Protein AF-0000000066256062 (afdb_homodimer)

InterPro domains:
  IPR014816 tRNA (1-methyladenosine) methyltransferase catalytic subunit Gcd14 [PIRSF017269] (9-252)
  IPR014816 tRNA (1-methyladenosine) methyltransferase catalytic subunit Gcd14 [PS51620] (1-252)
  IPR014816 tRNA (1-methyladenosine) methyltransferase catalytic subunit Gcd14 [PTHR12133] (18-230)
  IPR029063 S-adenosyl-L-methionine-dependent methyltransferase superfamily [G3DSA:3.40.50.150] (62-255)
  IPR029063 S-adenosyl-L-methionine-dependent methyltransferase superfamily [SSF53335] (7-251)
  IPR049470 tRNA (adenine(58)-N(1))-methyltransferase catalytic subunit TRM61, C-terminal [PF08704] (61-230)

Solvent-accessible surface area (backbone atoms only — not comparable to full-atom values): 26824 Å² total; per-residue (Å²): 128,81,70,93,44,54,36,25,35,28,39,88,88,64,54,73,43,74,41,72,71,44,90,91,34,69,46,81,50,99,56,30,43,38,49,28,66,55,53,63,68,45,29,59,21,23,65,46,62,22,83,67,64,42,54,30,39,31,30,64,54,42,68,57,55,39,54,76,57,50,82,67,74,39,87,70,62,51,54,71,52,37,54,47,48,44,58,72,34,52,64,37,58,50,37,31,33,40,33,33,47,38,39,31,20,46,48,52,48,54,52,36,44,41,11,26,82,73,12,36,29,41,31,19,22,70,47,67,69,32,41,53,48,11,53,50,47,38,52,46,72,43,88,57,83,24,55,46,82,37,88,34,53,63,72,73,54,89,70,59,70,49,62,21,51,22,35,41,35,47,46,95,61,58,57,76,33,45,69,59,48,59,48,22,35,27,63,54,25,23,37,37,36,50,34,74,44,71,68,53,48,54,50,34,58,58,54,36,67,82,44,58,46,41,86,72,47,35,32,34,64,37,68,50,49,42,44,78,52,89,89,47,69,46,68,44,85,79,67,77,64,91,69,40,36,39,40,34,29,34,25,41,48,75,126,128,81,71,94,46,54,36,25,34,29,39,86,87,63,54,72,41,74,39,71,72,44,91,92,34,69,47,80,50,99,56,32,43,38,50,29,66,55,54,62,69,44,28,60,22,23,64,47,60,22,83,68,64,41,54,29,39,31,30,64,53,42,67,57,56,39,56,76,56,50,82,66,77,40,89,72,64,51,55,73,53,40,53,47,49,46,58,72,34,52,63,36,57,49,36,30,33,40,34,34,47,38,39,30,20,45,48,53,47,55,52,36,44,41,12,26,83,72,12,36,29,43,32,20,21,68,48,66,70,32,41,55,46,11,52,52,48,37,52,48,76,44,86,56,83,24,53,45,82,39,86,33,51,63,73,75,55,88,70,59,69,49,63,22,50,23,36,41,35,47,47,94,61,57,56,75,34,45,69,57,48,59,46,21,35,26,65,53,26,24,38,37,34,50,34,73,43,71,69,54,49,54,50,34,57,57,52,36,69,83,45,58,47,40,86,72,45,35,34,36,66,37,66,50,47,41,45,76,51,90,89,45,70,46,68,43,86,81,66,77,63,92,70,39,37,39,38,34,29,34,26,40,48,74,128

Sequence (510 aa):
MAWPGPLLLKDRKGRAYLVFPKEGGVFHHHKGSVPHEALLEAGPGGVVRTHLGEELSVHRPTLEEYLLHMKRSATPTYPKDASAMVTLLDLAPGMRVLEAGTGSGGLTLFLARAVGEKGLVESYEARPHHLAQAERNVRAFWQVENVRFHLGKLEEAELEEAAYDGVALDLMEPWKVLEKAALALKPDRFLVAYLPNITQVLELVRAAEAHPFRLERVLEVGWREWEVRLPVAHPRFQQVGHTAFLVALRRWKASMAWPGPLLLKDRKGRAYLVFPKEGGVFHHHKGSVPHEALLEAGPGGVVRTHLGEELSVHRPTLEEYLLHMKRSATPTYPKDASAMVTLLDLAPGMRVLEAGTGSGGLTLFLARAVGEKGLVESYEARPHHLAQAERNVRAFWQVENVRFHLGKLEEAELEEAAYDGVALDLMEPWKVLEKAALALKPDRFLVAYLPNITQVLELVRAAEAHPFRLERVLEVGWREWEVRLPVAHPRFQQVGHTAFLVALRRWKAS

Secondary structure (DSSP, 8-state):
---SS-EEEE-TT--EEEE---TT-EEEETTEEEEHHHHHHH-TT-EEE-TT--EEEEEPPPHHHHHHHS--SSPPPPHHHHHHHHHHTT--TT-EEEEE--TTSHHHHHHHHHH-TT-EEEEEES-HHHHHHHHHHHHHHS-GGGEEEEES-GGG----TT-EEEEEE--S-GGGGHHHHHHHEEEEEEEEEEES-HHHHHHHHHHHTTTTEEEEEEEEEEEEEEEEETTEEEE-SS------EEEEEEEP---/---SS-EEEE-TT--EEEE---TT-EEEETTEEEEHHHHHHH-TT-EEE-TT--EEEEEPPPHHHHHHHS--SSPPPPHHHHHHHHHHTT--TT-EEEEE--TTSHHHHHHHHHH-TT-EEEEEES-HHHHHHHHHHHHHHS-GGGEEEEES-GGG----TT-EEEEEE--S-GGGGHHHHHHHEEEEEEEEEEES-HHHHHHHHHHHTTTTEEEEEEEEEEEEEEEEETTEEEE-SS------EEEEEEEP---

pLDDT: mean 94.56, std 8.12, range [31.19, 98.94]

Nearest PDB structures (foldseek):
  2pwy-assembly1_A  TM=9.859E-01  e=7.898E-51  Thermus thermophilus HB27
  5c1i-assembly1_B  TM=9.835E-01  e=1.118E-47  Thermus thermophilus HB27
  5c0o-assembly1_E  TM=9.915E-01  e=1.097E-44  Thermus thermophilus HB27
  5c0o-assembly1_G  TM=9.879E-01  e=1.113E-43  Thermus thermophilus HB27
  5c1i-assembly1_D  TM=9.811E-01  e=1.023E-36  Thermus thermophilus HB27

Foldseek 3Di:
DQPQFWKWKAWPVGDIAIGRADVQDWADDPQAIDHSVQLVVQDAQGWDAGPNGTIIHIHDDDLQRLLVHPDFPDDDDHPLRLLVQLVLQVEAAQFEEEEEDCGQVSSVLSNDVRNDDNYAYEYEDADPVRQVNNLVSNSRRDDPPRYHYHHRGLLPDDAAFQRGQEYEYEDAQCLSNLVVCLRRHHAQGKYKYWAQDVVSVVVNVVSCVVAQKDWDDKDWGADFAWDDDVPDIDTDPDGDDGDTIMTMIGGHDDD/DQPQFWKWKAWPVGDIAIGRQDVQDWADDPQAIDHSVQLVVQDAQGWDAGPNGTIIHIHDDDLQRLLVHPDFPDDDDHPLRLLVQLVLQVEAAQFEEEEEDCGQVSSVLSNDVRNDDNYAYEYEYADPVRQVNNLVSNVRRDDPPRYHYHHRGLLPDDAAFQRGQEYEYEDAQPLSNLVVCLRRHHAQGKYKYWAQDVVSVVVNVVSCVVAQKDWDDKDWGADFAWDDDVPDIDTDPDGDDGDTIMTMIGGHDDD

GO terms:
  GO:0008033 tRNA processing (P, IDA)
  GO:0160107 tRNA (adenine(58)-N1)-methyltransferase activity (F, IDA)

Structure (mmCIF, N/CA/C/O backbone):
data_AF-0000000066256062-model_v1
#
loop_
_entity.id
_entity.type
_entity.pdbx_description
1 polymer 'tRNA (adenine(58)-N(1))-methyltransferase TrmI'
#
loop_
_atom_site.group_PDB
_atom_site.id
_atom_site.type_symbol
_atom_site.label_atom_id
_atom_site.label_alt_id
_atom_site.label_comp_id
_atom_site.label_asym_id
_atom_site.label_entity_id
_atom_site.label_seq_id
_atom_site.pdbx_PDB_ins_code
_atom_site.Cartn_x
_atom_site.Cartn_y
_atom_site.Cartn_z
_atom_site.occupancy
_atom_site.B_iso_or_equiv
_atom_site.auth_seq_id
_atom_site.auth_comp_id
_atom_site.auth_asym_id
_atom_site.auth_atom_id
_atom_site.pdbx_PDB_model_num
ATOM 1 N N . MET A 1 1 ? -17.516 28.359 -5.059 1 31.19 1 MET A N 1
ATOM 2 C CA . MET A 1 1 ? -17.016 27.219 -5.84 1 31.19 1 MET A CA 1
ATOM 3 C C . MET A 1 1 ? -16.953 25.953 -4.992 1 31.19 1 MET A C 1
ATOM 5 O O . MET A 1 1 ? -16.484 26 -3.852 1 31.19 1 MET A O 1
ATOM 9 N N . ALA A 1 2 ? -17.938 25.094 -5.105 1 43.44 2 ALA A N 1
ATOM 10 C CA . ALA A 1 2 ? -18.219 23.906 -4.297 1 43.44 2 ALA A CA 1
ATOM 11 C C . ALA A 1 2 ? -16.953 23.125 -4.008 1 43.44 2 ALA A C 1
ATOM 13 O O . ALA A 1 2 ? -16.109 22.938 -4.891 1 43.44 2 ALA A O 1
ATOM 14 N N . TRP A 1 3 ? -16.438 23.281 -2.848 1 50.72 3 TRP A N 1
ATOM 15 C CA . TRP A 1 3 ? -15.266 22.469 -2.496 1 50.72 3 TRP A CA 1
ATOM 16 C C . TRP A 1 3 ? -15.469 21.031 -2.92 1 50.72 3 TRP A C 1
ATOM 18 O O . TRP A 1 3 ? -16.453 20.391 -2.533 1 50.72 3 TRP A O 1
ATOM 28 N N . PRO A 1 4 ? -14.586 20.641 -3.994 1 68.94 4 PRO A N 1
ATOM 29 C CA . PRO A 1 4 ? -14.797 19.281 -4.5 1 68.94 4 PRO A CA 1
ATOM 30 C C . PRO A 1 4 ? -14.328 18.203 -3.525 1 68.94 4 PRO A C 1
ATOM 32 O O . PRO A 1 4 ? -13.125 18.094 -3.26 1 68.94 4 PRO A O 1
ATOM 35 N N . GLY A 1 5 ? -15.281 17.688 -2.545 1 84.81 5 GLY A N 1
ATOM 36 C CA . GLY A 1 5 ? -15.047 16.484 -1.764 1 84.81 5 GLY A CA 1
ATOM 37 C C . GLY A 1 5 ? -15.172 16.703 -0.269 1 84.81 5 GLY A C 1
ATOM 38 O O . GLY A 1 5 ? -15.555 17.797 0.171 1 84.81 5 GLY A O 1
ATOM 39 N N . PRO A 1 6 ? -14.867 15.758 0.547 1 94.25 6 PRO A N 1
ATOM 40 C CA . PRO A 1 6 ? -15.008 15.844 2.002 1 94.25 6 PRO A CA 1
ATOM 41 C C . PRO A 1 6 ? -13.828 16.547 2.67 1 94.25 6 PRO A C 1
ATOM 43 O O . PRO A 1 6 ? -12.758 16.656 2.07 1 94.25 6 PRO A O 1
ATOM 46 N N . LEU A 1 7 ? -14.047 17.094 3.836 1 96.19 7 LEU A N 1
ATOM 47 C CA . LEU A 1 7 ? -13.016 17.609 4.73 1 96.19 7 LEU A CA 1
ATOM 48 C C . LEU A 1 7 ? -12.945 16.781 6.012 1 96.19 7 LEU A C 1
ATOM 50 O O . LEU A 1 7 ? -13.906 16.094 6.363 1 96.19 7 LEU A O 1
ATOM 54 N N . LEU A 1 8 ? -11.844 16.781 6.621 1 97.31 8 LEU A N 1
ATOM 55 C CA . LEU A 1 8 ? -11.641 16.141 7.914 1 97.31 8 LEU A CA 1
ATOM 56 C C . LEU A 1 8 ? -11.227 17.172 8.969 1 97.31 8 LEU A C 1
ATOM 58 O O . LEU A 1 8 ? -10.242 17.891 8.781 1 97.31 8 LEU A O 1
ATOM 62 N N . LEU A 1 9 ? -11.977 17.25 9.977 1 97.5 9 LEU A N 1
ATOM 63 C CA . LEU A 1 9 ? -11.648 18.125 11.094 1 97.5 9 LEU A CA 1
ATOM 64 C C . LEU A 1 9 ? -11.031 17.328 12.242 1 97.5 9 LEU A C 1
ATOM 66 O O . LEU A 1 9 ? -11.477 16.219 12.531 1 97.5 9 LEU A O 1
ATOM 70 N N . LYS A 1 10 ? -10.047 17.859 12.828 1 96.25 10 LYS A N 1
ATOM 71 C CA . LYS A 1 10 ? -9.469 17.25 14.023 1 96.25 10 LYS A CA 1
ATOM 72 C C . LYS A 1 10 ? -9.445 18.25 15.188 1 96.25 10 LYS A C 1
ATOM 74 O O . LYS A 1 10 ? -9.039 19.391 15.016 1 96.25 10 LYS A O 1
ATOM 79 N N . ASP A 1 11 ? -9.883 17.828 16.297 1 95.38 11 ASP A N 1
ATOM 80 C CA . ASP A 1 11 ? -9.82 18.719 17.469 1 95.38 11 ASP A CA 1
ATOM 81 C C . ASP A 1 11 ? -8.5 18.547 18.203 1 95.38 11 ASP A C 1
ATOM 83 O O . ASP A 1 11 ? -7.605 17.828 17.75 1 95.38 11 ASP A O 1
ATOM 87 N N . ARG A 1 12 ? -8.344 19.172 19.359 1 88.5 12 ARG A N 1
ATOM 88 C CA . ARG A 1 12 ? -7.082 19.234 20.078 1 88.5 12 ARG A CA 1
ATOM 89 C C . ARG A 1 12 ? -6.699 17.859 20.625 1 88.5 12 ARG A C 1
ATOM 91 O O . ARG A 1 12 ? -5.516 17.578 20.828 1 88.5 12 ARG A O 1
ATOM 98 N N . LYS A 1 13 ? -7.691 17.031 20.844 1 88.5 13 LYS A N 1
ATOM 99 C CA . LYS A 1 13 ? -7.441 15.703 21.391 1 88.5 13 LYS A CA 1
ATOM 100 C C . LYS A 1 13 ? -7.176 14.688 20.297 1 88.5 13 LYS A C 1
ATOM 102 O O . LYS A 1 13 ? -6.898 13.516 20.578 1 88.5 13 LYS A O 1
ATOM 107 N N . GLY A 1 14 ? -7.305 15.109 19.062 1 88.69 14 GLY A N 1
ATOM 108 C CA . GLY A 1 14 ? -7 14.227 17.953 1 88.69 14 GLY A CA 1
ATOM 109 C C . GLY A 1 14 ? -8.227 13.523 17.391 1 88.69 14 GLY A C 1
ATOM 110 O O . GLY A 1 14 ? -8.109 12.688 16.5 1 88.69 14 GLY A O 1
ATOM 111 N N . ARG A 1 15 ? -9.43 13.977 18.016 1 94.38 15 ARG A N 1
ATOM 112 C CA . ARG A 1 15 ? -10.648 13.398 17.469 1 94.38 15 ARG A CA 1
ATOM 113 C C . ARG A 1 15 ? -10.953 13.961 16.094 1 94.38 15 ARG A C 1
ATOM 115 O O . ARG A 1 15 ? -10.859 15.172 15.875 1 94.38 15 ARG A O 1
ATOM 122 N N . ALA A 1 16 ? -11.242 12.938 15.125 1 97.06 16 ALA A N 1
ATOM 123 C CA . ALA A 1 16 ? -11.438 13.32 13.727 1 97.06 16 ALA A CA 1
ATOM 124 C C . ALA A 1 16 ? -12.914 13.266 13.344 1 97.06 16 ALA A C 1
ATOM 126 O O . ALA A 1 16 ? -13.641 12.352 13.758 1 97.06 16 ALA A O 1
ATOM 127 N N . TYR A 1 17 ? -13.328 14.219 12.547 1 97.44 17 TYR A N 1
ATOM 128 C CA . TYR A 1 17 ? -14.711 14.328 12.078 1 97.44 17 TYR A CA 1
ATOM 129 C C . TYR A 1 17 ? -14.75 14.57 10.578 1 97.44 17 TYR A C 1
ATOM 131 O O . TYR A 1 17 ? -14.219 15.562 10.078 1 97.44 17 TYR A O 1
ATOM 139 N N . LEU A 1 18 ? -15.422 13.633 9.891 1 97.31 18 LEU A N 1
ATOM 140 C CA . LEU A 1 18 ? -15.609 13.797 8.453 1 97.31 18 LEU A CA 1
ATOM 141 C C . LEU A 1 18 ? -16.781 14.711 8.156 1 97.31 18 LEU A C 1
ATOM 143 O O . LEU A 1 18 ? -17.875 14.531 8.703 1 97.31 18 LEU A O 1
ATOM 147 N N . VAL A 1 19 ? -16.531 15.727 7.309 1 96.31 19 VAL A N 1
ATOM 148 C CA . VAL A 1 19 ? -17.562 16.703 6.992 1 96.31 19 VAL A CA 1
ATOM 149 C C . VAL A 1 19 ? -17.672 16.875 5.48 1 96.31 19 VAL A C 1
ATOM 151 O O . VAL A 1 19 ? -16.672 16.953 4.777 1 96.31 19 VAL A O 1
ATOM 154 N N . PHE A 1 20 ? -18.859 16.844 4.949 1 95 20 PHE A N 1
ATOM 155 C CA . PHE A 1 20 ? -19.156 17.219 3.566 1 95 20 PHE A CA 1
ATOM 156 C C . PHE A 1 20 ? -19.719 18.625 3.48 1 95 20 PHE A C 1
ATOM 158 O O . PHE A 1 20 ? -20.891 18.844 3.773 1 95 20 PHE A O 1
ATOM 165 N N . PRO A 1 21 ? -18.844 19.531 3.068 1 94.19 21 PRO A N 1
ATOM 166 C CA . PRO A 1 21 ? -19.266 20.938 3.082 1 94.19 21 PRO A CA 1
ATOM 167 C C . PRO A 1 21 ? -20.469 21.188 2.162 1 94.19 21 PRO A C 1
ATOM 169 O O . PRO A 1 21 ? -20.547 20.625 1.073 1 94.19 21 PRO A O 1
ATOM 172 N N . LYS A 1 22 ? -21.359 21.953 2.623 1 93.06 22 LYS A N 1
ATOM 173 C CA . LYS A 1 22 ? -22.516 22.406 1.857 1 93.06 22 LYS A CA 1
ATOM 174 C C . LYS A 1 22 ? -22.828 23.875 2.172 1 93.06 22 LYS A C 1
ATOM 176 O O . LYS A 1 22 ? -22.5 24.359 3.254 1 93.06 22 LYS A O 1
ATOM 181 N N . GLU A 1 23 ? -23.453 24.484 1.198 1 92.19 23 GLU A N 1
ATOM 182 C CA . GLU A 1 23 ? -23.859 25.875 1.414 1 92.19 23 GLU A CA 1
ATOM 183 C C . GLU A 1 23 ? -24.797 26 2.611 1 92.19 23 GLU A C 1
ATOM 185 O O . GLU A 1 23 ? -25.766 25.25 2.727 1 92.19 23 GLU A O 1
ATOM 190 N N . GLY A 1 24 ? -24.453 26.891 3.467 1 93.94 24 GLY A N 1
ATOM 191 C CA . GLY A 1 24 ? -25.281 27.125 4.633 1 93.94 24 GLY A CA 1
ATOM 192 C C . GLY A 1 24 ? -25.125 26.062 5.707 1 93.94 24 GLY A C 1
ATOM 193 O O . GLY A 1 24 ? -25.781 26.125 6.746 1 93.94 24 GLY A O 1
ATOM 194 N N . GLY A 1 25 ? -24.234 25.125 5.48 1 94.88 25 GLY A N 1
ATOM 195 C CA . GLY A 1 25 ? -24.031 24.062 6.453 1 94.88 25 GLY A CA 1
ATOM 196 C C . GLY A 1 25 ? -23.297 24.516 7.695 1 94.88 25 GLY A C 1
ATOM 197 O O . GLY A 1 25 ? -22.625 25.562 7.676 1 94.88 25 GLY A O 1
ATOM 198 N N . VAL A 1 26 ? -23.5 23.766 8.828 1 96.88 26 VAL A N 1
ATOM 199 C CA . VAL A 1 26 ? -22.828 24.047 10.094 1 96.88 26 VAL A CA 1
ATOM 200 C C . VAL A 1 26 ? -22.297 22.766 10.711 1 96.88 26 VAL A C 1
ATOM 202 O O . VAL A 1 26 ? -23.016 21.75 10.742 1 96.88 26 VAL A O 1
ATOM 205 N N . PHE A 1 27 ? -21.031 22.781 11.125 1 96.94 27 PHE A N 1
ATOM 206 C CA . PHE A 1 27 ? -20.469 21.672 11.883 1 96.94 27 PHE A CA 1
ATOM 207 C C . PHE A 1 27 ? -20.688 21.875 13.375 1 96.94 27 PHE A C 1
ATOM 209 O O . PHE A 1 27 ? -20.375 22.938 13.914 1 96.94 27 PHE A O 1
ATOM 216 N N . HIS A 1 28 ? -21.188 20.844 14.023 1 96.19 28 HIS A N 1
ATOM 217 C CA . HIS A 1 28 ? -21.453 20.938 15.453 1 96.19 28 HIS A CA 1
ATOM 218 C C . HIS A 1 28 ? -20.469 20.078 16.25 1 96.19 28 HIS A C 1
ATOM 220 O O . HIS A 1 28 ? -20.328 18.875 15.984 1 96.19 28 HIS A O 1
ATOM 226 N N . HIS A 1 29 ? -19.828 20.656 17.094 1 93.94 29 HIS A N 1
ATOM 227 C CA . HIS A 1 29 ? -18.938 20.047 18.094 1 93.94 29 HIS A CA 1
ATOM 228 C C . HIS A 1 29 ? -19.484 20.234 19.5 1 93.94 29 HIS A C 1
ATOM 230 O O . HIS A 1 29 ? -20.281 21.141 19.75 1 93.94 29 HIS A O 1
ATOM 236 N N . HIS A 1 30 ? -19.141 19.359 20.438 1 93.81 30 HIS A N 1
ATOM 237 C CA . HIS A 1 30 ? -19.609 19.484 21.812 1 93.81 30 HIS A CA 1
ATOM 238 C C . HIS A 1 30 ? -19.109 20.781 22.438 1 93.81 30 HIS A C 1
ATOM 240 O O . HIS A 1 30 ? -19.734 21.297 23.375 1 93.81 30 HIS A O 1
ATOM 246 N N . LYS A 1 31 ? -18.047 21.359 21.859 1 94.69 31 LYS A N 1
ATOM 247 C CA . LYS A 1 31 ? -17.531 22.641 22.328 1 94.69 31 LYS A CA 1
ATOM 248 C C . LYS A 1 31 ? -17.844 23.766 21.344 1 94.69 31 LYS A C 1
ATOM 250 O O . LYS A 1 31 ? -17 24.625 21.094 1 94.69 31 LYS A O 1
ATOM 255 N N . GLY A 1 32 ? -18.953 23.656 20.672 1 95.44 32 GLY A N 1
ATOM 256 C CA . GLY A 1 32 ? -19.375 24.75 19.797 1 95.44 32 GLY A CA 1
ATOM 257 C C . GLY A 1 32 ? -19.609 24.328 18.359 1 95.44 32 GLY A C 1
ATOM 258 O O . GLY A 1 32 ? -19.641 23.125 18.062 1 95.44 32 GLY A O 1
ATOM 259 N N . SER A 1 33 ? -19.844 25.359 17.531 1 96.81 33 SER A N 1
ATOM 260 C CA . SER A 1 33 ? -20.125 25.078 16.125 1 96.81 33 SER A CA 1
ATOM 261 C C . SER A 1 33 ? -19.328 25.969 15.195 1 96.81 33 SER A C 1
ATOM 263 O O . SER A 1 33 ? -18.781 27 15.625 1 96.81 33 SER A O 1
ATOM 265 N N . VAL A 1 34 ? -19.141 25.516 14 1 97.25 34 VAL A N 1
ATOM 266 C CA . VAL A 1 34 ? -18.406 26.25 12.969 1 97.25 34 VAL A CA 1
ATOM 267 C C . VAL A 1 34 ? -19.188 26.172 11.648 1 97.25 34 VAL A C 1
ATOM 269 O O . VAL A 1 34 ? -19.531 25.094 11.188 1 97.25 34 VAL A O 1
ATOM 272 N N . PRO A 1 35 ? -19.469 27.375 11.031 1 96.69 35 PRO A N 1
ATOM 273 C CA . PRO A 1 35 ? -20.094 27.328 9.703 1 96.69 35 PRO A CA 1
ATOM 274 C C . PRO A 1 35 ? -19.203 26.672 8.656 1 96.69 35 PRO A C 1
ATOM 276 O O . PRO A 1 35 ? -17.969 26.828 8.688 1 96.69 35 PRO A O 1
ATOM 279 N N . HIS A 1 36 ? -19.781 25.906 7.641 1 96.56 36 HIS A N 1
ATOM 280 C CA . HIS A 1 36 ? -19 25.25 6.59 1 96.56 36 HIS A CA 1
ATOM 281 C C . HIS A 1 36 ? -18.203 26.266 5.777 1 96.56 36 HIS A C 1
ATOM 283 O O . HIS A 1 36 ? -17.109 25.953 5.301 1 96.56 36 HIS A O 1
ATOM 289 N N . GLU A 1 37 ? -18.75 27.453 5.68 1 95.06 37 GLU A N 1
ATOM 290 C CA . GLU A 1 37 ? -18.047 28.5 4.941 1 95.06 37 GLU A CA 1
ATOM 291 C C . GLU A 1 37 ? -16.703 28.828 5.578 1 95.06 37 GLU A C 1
ATOM 293 O O . GLU A 1 37 ? -15.727 29.109 4.879 1 95.06 37 GLU A O 1
ATOM 298 N N . ALA A 1 38 ? -16.656 28.781 6.875 1 95.5 38 ALA A N 1
ATOM 299 C CA . ALA A 1 38 ? -15.406 29.031 7.59 1 95.5 38 ALA A CA 1
ATOM 300 C C . ALA A 1 38 ? -14.398 27.922 7.336 1 95.5 38 ALA A C 1
ATOM 302 O O . ALA A 1 38 ? -13.195 28.172 7.242 1 95.5 38 ALA A O 1
ATOM 303 N N . LEU A 1 39 ? -14.875 26.656 7.293 1 95.5 39 LEU A N 1
ATOM 304 C CA . LEU A 1 39 ? -14.008 25.531 6.969 1 95.5 39 LEU A CA 1
ATOM 305 C C . LEU A 1 39 ? -13.383 25.703 5.594 1 95.5 39 LEU A C 1
ATOM 307 O O . LEU A 1 39 ? -12.18 25.484 5.426 1 95.5 39 LEU A O 1
ATOM 311 N N . LEU A 1 40 ? -14.234 26.109 4.637 1 94.56 40 LEU A N 1
ATOM 312 C CA . LEU A 1 40 ? -13.781 26.281 3.262 1 94.56 40 LEU A CA 1
ATOM 313 C C . LEU A 1 40 ? -12.781 27.422 3.15 1 94.56 40 LEU A C 1
ATOM 315 O O . LEU A 1 40 ? -11.82 27.344 2.379 1 94.56 40 LEU A O 1
ATOM 319 N N . GLU A 1 41 ? -13.008 28.469 3.939 1 93.81 41 GLU A N 1
ATOM 320 C CA . GLU A 1 41 ? -12.102 29.609 3.947 1 93.81 41 GLU A CA 1
ATOM 321 C C . GLU A 1 41 ? -10.742 29.219 4.523 1 93.81 41 GLU A C 1
ATOM 323 O O . GLU A 1 41 ? -9.703 29.625 3.992 1 93.81 41 GLU A O 1
ATOM 328 N N . ALA A 1 42 ? -10.766 28.5 5.613 1 93.31 42 ALA A N 1
ATOM 329 C CA . ALA A 1 42 ? -9.516 28.031 6.215 1 93.31 42 ALA A CA 1
ATOM 330 C C . ALA A 1 42 ? -8.766 27.094 5.277 1 93.31 42 ALA A C 1
ATOM 332 O O . ALA A 1 42 ? -7.559 27.234 5.078 1 93.31 42 ALA A O 1
ATOM 333 N N . GLY A 1 43 ? -9.562 26.156 4.691 1 91.81 43 GLY A N 1
ATOM 334 C CA . GLY A 1 43 ? -9 25.203 3.752 1 91.81 43 GLY A CA 1
ATOM 335 C C . GLY A 1 43 ? -8.102 24.172 4.414 1 91.81 43 GLY A C 1
ATOM 336 O O . GLY A 1 43 ? -7.766 24.297 5.594 1 91.81 43 GLY A O 1
ATOM 337 N N . PRO A 1 44 ? -7.688 23.156 3.664 1 92.5 44 PRO A N 1
ATOM 338 C CA . PRO A 1 44 ? -6.797 22.125 4.211 1 92.5 44 PRO A CA 1
ATOM 339 C C . PRO A 1 44 ? -5.492 22.703 4.746 1 92.5 44 PRO A C 1
ATOM 341 O O . PRO A 1 44 ? -4.848 23.516 4.074 1 92.5 44 PRO A O 1
ATOM 344 N N . GLY A 1 45 ? -5.105 22.219 5.883 1 92.06 45 GLY A N 1
ATOM 345 C CA . GLY A 1 45 ? -3.924 22.75 6.555 1 92.06 45 GLY A CA 1
ATOM 346 C C . GLY A 1 45 ? -4.219 23.938 7.449 1 92.06 45 GLY A C 1
ATOM 347 O O . GLY A 1 45 ? -3.361 24.359 8.219 1 92.06 45 GLY A O 1
ATOM 348 N N . GLY A 1 46 ? -5.426 24.391 7.383 1 93.12 46 GLY A N 1
ATOM 349 C CA . GLY A 1 46 ? -5.816 25.547 8.18 1 93.12 46 GLY A CA 1
ATOM 350 C C . GLY A 1 46 ? -6.398 25.156 9.531 1 93.12 46 GLY A C 1
ATOM 351 O O . GLY A 1 46 ? -6.406 23.984 9.898 1 93.12 46 GLY A O 1
ATOM 352 N N . VAL A 1 47 ? -6.762 26.234 10.242 1 95.06 47 VAL A N 1
ATOM 353 C CA . VAL A 1 47 ? -7.355 26.078 11.57 1 95.06 47 VAL A CA 1
ATOM 354 C C . VAL A 1 47 ? -8.578 26.984 11.703 1 95.06 47 VAL A C 1
ATOM 356 O O . VAL A 1 47 ? -8.578 28.109 11.203 1 95.06 47 VAL A O 1
ATOM 359 N N . VAL A 1 48 ? -9.594 26.453 12.289 1 95.88 48 VAL A N 1
ATOM 360 C CA . VAL A 1 48 ? -10.781 27.234 12.609 1 95.88 48 VAL A CA 1
ATOM 361 C C . VAL A 1 48 ? -11.078 27.141 14.102 1 95.88 48 VAL A C 1
ATOM 363 O O . VAL A 1 48 ? -10.555 26.25 14.789 1 95.88 48 VAL A O 1
ATOM 366 N N . ARG A 1 49 ? -11.836 28.062 14.547 1 96.31 49 ARG A N 1
ATOM 367 C CA . ARG A 1 49 ? -12.258 28.047 15.945 1 96.31 49 ARG A CA 1
ATOM 368 C C . ARG A 1 49 ? -13.781 28.078 16.062 1 96.31 49 ARG A C 1
ATOM 370 O O . ARG A 1 49 ? -14.445 28.797 15.32 1 96.31 49 ARG A O 1
ATOM 377 N N . THR A 1 50 ? -14.242 27.25 16.953 1 95.56 50 THR A N 1
ATOM 378 C CA . THR A 1 50 ? -15.672 27.312 17.234 1 95.56 50 THR A CA 1
ATOM 379 C C . THR A 1 50 ? -16 28.578 18.016 1 95.56 50 THR A C 1
ATOM 381 O O . THR A 1 50 ? -15.109 29.266 18.531 1 95.56 50 THR A O 1
ATOM 384 N N . HIS A 1 51 ? -17.297 28.828 18.156 1 93.06 51 HIS A N 1
ATOM 385 C CA . HIS A 1 51 ? -17.703 30.031 18.875 1 93.06 51 HIS A CA 1
ATOM 386 C C . HIS A 1 51 ? -17.406 29.906 20.359 1 93.06 51 HIS A C 1
ATOM 388 O O . HIS A 1 51 ? -17.375 30.906 21.078 1 93.06 51 HIS A O 1
ATOM 394 N N . LEU A 1 52 ? -17.125 28.672 20.859 1 94.69 52 LEU A N 1
ATOM 395 C CA . LEU A 1 52 ? -16.766 28.484 22.25 1 94.69 52 LEU A CA 1
ATOM 396 C C . LEU A 1 52 ? -15.258 28.344 22.422 1 94.69 52 LEU A C 1
ATOM 398 O O . LEU A 1 52 ? -14.773 28.016 23.5 1 94.69 52 LEU A O 1
ATOM 402 N N . GLY A 1 53 ? -14.523 28.453 21.344 1 92.81 53 GLY A N 1
ATOM 403 C CA . GLY A 1 53 ? -13.086 28.594 21.438 1 92.81 53 GLY A CA 1
ATOM 404 C C . GLY A 1 53 ? -12.328 27.328 21.125 1 92.81 53 GLY A C 1
ATOM 405 O O . GLY A 1 53 ? -11.094 27.281 21.234 1 92.81 53 GLY A O 1
ATOM 406 N N . GLU A 1 54 ? -13.078 26.266 20.781 1 94.31 54 GLU A N 1
ATOM 407 C CA . GLU A 1 54 ? -12.391 25.031 20.406 1 94.31 54 GLU A CA 1
ATOM 408 C C . GLU A 1 54 ? -11.68 25.188 19.062 1 94.31 54 GLU A C 1
ATOM 410 O O . GLU A 1 54 ? -12.273 25.656 18.094 1 94.31 54 GLU A O 1
ATOM 415 N N . GLU A 1 55 ? -10.398 24.844 19.062 1 95.62 55 GLU A N 1
ATOM 416 C CA . GLU A 1 55 ? -9.648 24.875 17.812 1 95.62 55 GLU A CA 1
ATOM 417 C C . GLU A 1 55 ? -9.789 23.562 17.031 1 95.62 55 GLU A C 1
ATOM 419 O O . GLU A 1 55 ? -9.641 22.484 17.609 1 95.62 55 GLU A O 1
ATOM 424 N N . LEU A 1 56 ? -10.078 23.672 15.773 1 96.5 56 LEU A N 1
ATOM 425 C CA . LEU A 1 56 ? -10.172 22.547 14.867 1 96.5 56 LEU A CA 1
ATOM 426 C C . LEU A 1 56 ? -9.242 22.719 13.672 1 96.5 56 LEU A C 1
ATOM 428 O O . LEU A 1 56 ? -9.258 23.766 13.016 1 96.5 56 LEU A O 1
ATOM 432 N N . SER A 1 57 ? -8.391 21.75 13.5 1 95.94 57 SER A N 1
ATOM 433 C CA . SER A 1 57 ? -7.629 21.766 12.266 1 95.94 57 SER A CA 1
ATOM 434 C C . SER A 1 57 ? -8.445 21.203 11.102 1 95.94 57 SER A C 1
ATOM 436 O O . SER A 1 57 ? -9.258 20.297 11.289 1 95.94 57 SER A O 1
ATOM 438 N N . VAL A 1 58 ? -8.266 21.766 9.906 1 96.25 58 VAL A N 1
ATOM 439 C CA . VAL A 1 58 ? -9 21.391 8.703 1 96.25 58 VAL A CA 1
ATOM 440 C C . VAL A 1 58 ? -8.07 20.656 7.738 1 96.25 58 VAL A C 1
ATOM 442 O O . VAL A 1 58 ? -7.008 21.172 7.379 1 96.25 58 VAL A O 1
ATOM 445 N N . HIS A 1 59 ? -8.531 19.453 7.32 1 96.38 59 HIS A N 1
ATOM 446 C CA . HIS A 1 59 ? -7.684 18.625 6.469 1 96.38 59 HIS A CA 1
ATOM 447 C C . HIS A 1 59 ? -8.477 18.016 5.324 1 96.38 59 HIS A C 1
ATOM 449 O O . HIS A 1 59 ? -9.695 17.859 5.426 1 96.38 59 HIS A O 1
ATOM 455 N N . ARG A 1 60 ? -7.758 17.797 4.215 1 95.31 60 ARG A N 1
ATOM 456 C CA . ARG A 1 60 ? -8.258 16.766 3.32 1 95.31 60 ARG A CA 1
ATOM 457 C C . ARG A 1 60 ? -8.055 15.375 3.918 1 95.31 60 ARG A C 1
ATOM 459 O O . ARG A 1 60 ? -6.941 15.023 4.324 1 95.31 60 ARG A O 1
ATOM 466 N N . PRO A 1 61 ? -9.141 14.633 3.992 1 96.75 61 PRO A N 1
ATOM 467 C CA . PRO A 1 61 ? -8.914 13.297 4.539 1 96.75 61 PRO A CA 1
ATOM 468 C C . PRO A 1 61 ? -8.016 12.438 3.65 1 96.75 61 PRO A C 1
ATOM 470 O O . PRO A 1 61 ? -8.164 12.445 2.426 1 96.75 61 PRO A O 1
ATOM 473 N N . THR A 1 62 ? -7.055 11.758 4.266 1 97.31 62 THR A N 1
ATOM 474 C CA . THR A 1 62 ? -6.375 10.688 3.549 1 97.31 62 THR A CA 1
ATOM 475 C C . THR A 1 62 ? -7.348 9.555 3.217 1 97.31 62 THR A C 1
ATOM 477 O O . THR A 1 62 ? -8.453 9.5 3.758 1 97.31 62 THR A O 1
ATOM 480 N N . LEU A 1 63 ? -6.902 8.68 2.35 1 97.19 63 LEU A N 1
ATOM 481 C CA . LEU A 1 63 ? -7.719 7.512 2.037 1 97.19 63 LEU A CA 1
ATOM 482 C C . LEU A 1 63 ? -7.996 6.691 3.293 1 97.19 63 LEU A C 1
ATOM 484 O O . LEU A 1 63 ? -9.117 6.238 3.506 1 97.19 63 LEU A O 1
ATOM 488 N N . GLU A 1 64 ? -7.023 6.5 4.133 1 97.38 64 GLU A N 1
ATOM 489 C CA . GLU A 1 64 ? -7.199 5.793 5.398 1 97.38 64 GLU A CA 1
ATOM 490 C C . GLU A 1 64 ? -8.227 6.492 6.285 1 97.38 64 GLU A C 1
ATOM 492 O O . GLU A 1 64 ? -9.156 5.855 6.785 1 97.38 64 GLU A O 1
ATOM 497 N N . GLU A 1 65 ? -8.023 7.805 6.457 1 96.81 65 GLU A N 1
ATOM 498 C CA . GLU A 1 65 ? -8.93 8.578 7.305 1 96.81 65 GLU A CA 1
ATOM 499 C C . GLU A 1 65 ? -10.352 8.531 6.766 1 96.81 65 GLU A C 1
ATOM 501 O O . GLU A 1 65 ? -11.305 8.375 7.531 1 96.81 65 GLU A O 1
ATOM 506 N N . TYR A 1 66 ? -10.469 8.656 5.469 1 97.38 66 TYR A N 1
ATOM 507 C CA . TYR A 1 66 ? -11.797 8.609 4.863 1 97.38 66 TYR A CA 1
ATOM 508 C C . TYR A 1 66 ? -12.461 7.258 5.098 1 97.38 66 TYR A C 1
ATOM 510 O O . TYR A 1 66 ? -13.609 7.191 5.531 1 97.38 66 TYR A O 1
ATOM 518 N N . LEU A 1 67 ? -11.719 6.191 4.852 1 96.38 67 LEU A N 1
ATOM 519 C CA . LEU A 1 67 ? -12.25 4.844 5.016 1 96.38 67 LEU A CA 1
ATOM 520 C C . LEU A 1 67 ? -12.734 4.621 6.445 1 96.38 67 LEU A C 1
ATOM 522 O O . LEU A 1 67 ? -13.781 4.004 6.66 1 96.38 67 LEU A O 1
ATOM 526 N N . LEU A 1 68 ? -12.047 5.148 7.41 1 95.44 68 LEU A N 1
ATOM 527 C CA . LEU A 1 68 ? -12.344 4.902 8.82 1 95.44 68 LEU A CA 1
ATOM 528 C C . LEU A 1 68 ? -13.523 5.746 9.281 1 95.44 68 LEU 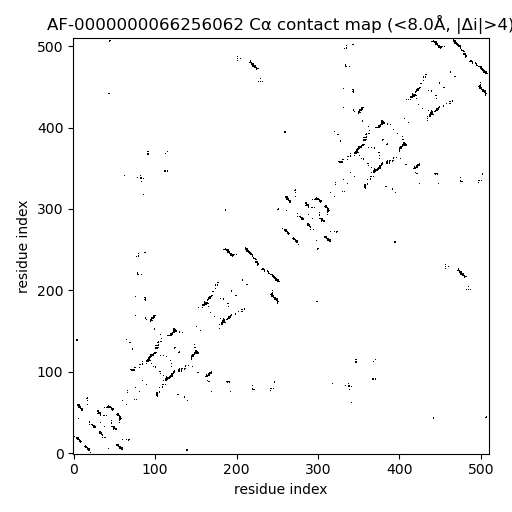A C 1
ATOM 530 O O . LEU A 1 68 ? -14.125 5.461 10.32 1 95.44 68 LEU A O 1
ATOM 534 N N . HIS A 1 69 ? -13.852 6.812 8.477 1 95.94 69 HIS A N 1
ATOM 535 C CA . HIS A 1 69 ? -14.844 7.742 9 1 95.94 69 HIS A CA 1
ATOM 536 C C . HIS A 1 69 ? -16.062 7.828 8.078 1 95.94 69 HIS A C 1
ATOM 538 O O . HIS A 1 69 ? -17.078 8.43 8.438 1 95.94 69 HIS A O 1
ATOM 544 N N . MET A 1 70 ? -15.977 7.215 6.883 1 94.81 70 MET A N 1
ATOM 545 C CA . MET A 1 70 ? -17.094 7.266 5.953 1 94.81 70 MET A CA 1
ATOM 546 C C . MET A 1 70 ? -18.281 6.461 6.484 1 94.81 70 MET A C 1
ATOM 548 O O . MET A 1 70 ? -18.125 5.648 7.395 1 94.81 70 MET A O 1
ATOM 552 N N . LYS A 1 71 ? -19.438 6.805 5.973 1 92.25 71 LYS A N 1
ATOM 553 C CA . LYS A 1 71 ? -20.625 6.035 6.336 1 92.25 71 LYS A CA 1
ATOM 554 C C . LYS A 1 71 ? -20.469 4.57 5.938 1 92.25 71 LYS A C 1
ATOM 556 O O . LYS A 1 71 ? -20.078 4.266 4.809 1 92.25 71 LYS A O 1
ATOM 561 N N . ARG A 1 72 ? -20.797 3.695 6.895 1 90.44 72 ARG A N 1
ATOM 562 C CA . ARG A 1 72 ? -20.562 2.279 6.625 1 90.44 72 ARG A CA 1
ATOM 563 C C . ARG A 1 72 ? -21.875 1.498 6.688 1 90.44 72 ARG A C 1
ATOM 565 O O . ARG A 1 72 ? -22.719 1.76 7.551 1 90.44 72 ARG A O 1
ATOM 572 N N . SER A 1 73 ? -21.969 0.656 5.801 1 86.12 73 SER A N 1
ATOM 573 C CA . SER A 1 73 ? -23.094 -0.277 5.773 1 86.12 73 SER A CA 1
ATOM 574 C C . SER A 1 73 ? -22.641 -1.704 6.051 1 86.12 73 SER A C 1
ATOM 576 O O . SER A 1 73 ? -23.453 -2.605 6.219 1 86.12 73 SER A O 1
ATOM 578 N N . ALA A 1 74 ? -21.375 -1.92 6.031 1 84.12 74 ALA A N 1
ATOM 579 C CA . ALA A 1 74 ? -20.719 -3.197 6.312 1 84.12 74 ALA A CA 1
ATOM 580 C C . ALA A 1 74 ? -19.422 -2.992 7.082 1 84.12 74 ALA A C 1
ATOM 582 O O . ALA A 1 74 ? -18.875 -1.892 7.09 1 84.12 74 ALA A O 1
ATOM 583 N N . THR A 1 75 ? -19.062 -4.023 7.805 1 84.44 75 THR A N 1
ATOM 584 C CA . THR A 1 75 ? -17.766 -3.967 8.445 1 84.44 75 THR A CA 1
ATOM 585 C C . THR A 1 75 ? -16.656 -3.754 7.414 1 84.44 75 THR A C 1
ATOM 587 O O . THR A 1 75 ? -16.609 -4.457 6.402 1 84.44 75 THR A O 1
ATOM 590 N N . PRO A 1 76 ? -15.898 -2.764 7.586 1 88.25 76 PRO A N 1
ATOM 591 C CA . PRO A 1 76 ? -14.914 -2.41 6.559 1 88.25 76 PRO A CA 1
ATOM 592 C C . PRO A 1 76 ? -13.664 -3.289 6.609 1 88.25 76 PRO A C 1
ATOM 594 O O . PRO A 1 76 ? -13.305 -3.799 7.676 1 88.25 76 PRO A O 1
ATOM 597 N N . THR A 1 77 ? -13.031 -3.52 5.438 1 94.62 77 THR A N 1
ATOM 598 C CA . THR A 1 77 ? -11.625 -3.922 5.391 1 94.62 77 THR A CA 1
ATOM 599 C C . THR A 1 77 ? -10.727 -2.818 5.945 1 94.62 77 THR A C 1
ATOM 601 O O . THR A 1 77 ? -10.672 -1.719 5.391 1 94.62 77 THR A O 1
ATOM 604 N N . TYR A 1 78 ? -10.055 -3.113 7 1 96.12 78 TYR A N 1
ATOM 605 C CA . TYR A 1 78 ? -9.242 -2.086 7.641 1 96.12 78 TYR A CA 1
ATOM 606 C C . TYR A 1 78 ? -8.164 -1.574 6.699 1 96.12 78 TYR A C 1
ATOM 608 O O . TYR A 1 78 ? -7.609 -2.34 5.906 1 96.12 78 TYR A O 1
ATOM 616 N N . PRO A 1 79 ? -7.805 -0.345 6.84 1 96.75 79 PRO A N 1
ATOM 617 C CA . PRO A 1 79 ? -6.855 0.272 5.91 1 96.75 79 PRO A CA 1
ATOM 618 C C . PRO A 1 79 ? -5.523 -0.474 5.848 1 96.75 79 PRO A C 1
ATOM 620 O O . PRO A 1 79 ? -4.953 -0.633 4.766 1 96.75 79 PRO A O 1
ATOM 623 N N . LYS A 1 80 ? -4.996 -0.946 7.023 1 97.62 80 LYS A N 1
ATOM 624 C CA . LYS A 1 80 ? -3.723 -1.659 7.004 1 97.62 80 LYS A CA 1
ATOM 625 C C . LYS A 1 80 ? -3.812 -2.922 6.152 1 97.62 80 LYS A C 1
ATOM 627 O O . LYS A 1 80 ? -2.861 -3.27 5.449 1 97.62 80 LYS A O 1
ATOM 632 N N . ASP A 1 81 ? -4.941 -3.598 6.23 1 98.44 81 ASP A N 1
ATOM 633 C CA . ASP A 1 81 ? -5.152 -4.809 5.445 1 98.44 81 ASP A CA 1
ATOM 634 C C . ASP A 1 81 ? -5.363 -4.48 3.971 1 98.44 81 ASP A C 1
ATOM 636 O O . ASP A 1 81 ? -4.832 -5.164 3.094 1 98.44 81 ASP A O 1
ATOM 640 N N . ALA A 1 82 ? -6.203 -3.428 3.721 1 98.56 82 ALA A N 1
ATOM 641 C CA . ALA A 1 82 ? -6.426 -2.998 2.342 1 98.56 82 ALA A CA 1
ATOM 642 C C . ALA A 1 82 ? -5.109 -2.637 1.66 1 98.56 82 ALA A C 1
ATOM 644 O O . ALA A 1 82 ? -4.879 -3.012 0.508 1 98.56 82 ALA A O 1
ATOM 645 N N . SER A 1 83 ? -4.293 -1.933 2.379 1 98.44 83 SER A N 1
ATOM 646 C CA . SER A 1 83 ? -2.969 -1.57 1.877 1 98.44 83 SER A CA 1
ATOM 647 C C . SER A 1 83 ? -2.141 -2.811 1.557 1 98.44 83 SER A C 1
ATOM 649 O O . SER A 1 83 ? -1.537 -2.9 0.485 1 98.44 83 SER A O 1
ATOM 651 N N . ALA A 1 84 ? -2.111 -3.734 2.445 1 98.62 84 ALA A N 1
ATOM 652 C CA . ALA A 1 84 ? -1.359 -4.969 2.244 1 98.62 84 ALA A CA 1
ATOM 653 C C . ALA A 1 84 ? -1.922 -5.77 1.073 1 98.62 84 ALA A C 1
ATOM 655 O O . ALA A 1 84 ? -1.169 -6.391 0.319 1 98.62 84 ALA A O 1
ATOM 656 N N . MET A 1 85 ? -3.254 -5.77 0.906 1 98.88 85 MET A N 1
ATOM 657 C CA . MET A 1 85 ? -3.883 -6.496 -0.193 1 98.88 85 MET A CA 1
ATOM 658 C C . MET A 1 85 ? -3.426 -5.949 -1.541 1 98.88 85 MET A C 1
ATOM 660 O O . MET A 1 85 ? -3.166 -6.715 -2.471 1 98.88 85 MET A O 1
ATOM 664 N N . VAL A 1 86 ? -3.326 -4.633 -1.617 1 98.88 86 VAL A N 1
ATOM 665 C CA . VAL A 1 86 ? -2.854 -4.008 -2.848 1 98.88 86 VAL A CA 1
ATOM 666 C C . VAL A 1 86 ? -1.445 -4.504 -3.172 1 98.88 86 VAL A C 1
ATOM 668 O O . VAL A 1 86 ? -1.14 -4.816 -4.324 1 98.88 86 VAL A O 1
ATOM 671 N N . THR A 1 87 ? -0.628 -4.605 -2.158 1 98.69 87 THR A N 1
ATOM 672 C CA . THR A 1 87 ? 0.746 -5.062 -2.336 1 98.69 87 THR A CA 1
ATOM 673 C C . THR A 1 87 ? 0.783 -6.543 -2.697 1 98.69 87 THR A C 1
ATOM 675 O O . THR A 1 87 ? 1.502 -6.945 -3.613 1 98.69 87 THR A O 1
ATOM 678 N N . LEU A 1 88 ? -0.037 -7.367 -2.014 1 98.75 88 LEU A N 1
ATOM 679 C CA . LEU A 1 88 ? -0.068 -8.805 -2.254 1 98.75 88 LEU A CA 1
ATOM 680 C C . LEU A 1 88 ? -0.588 -9.109 -3.654 1 98.75 88 LEU A C 1
ATOM 682 O O . LEU A 1 88 ? -0.155 -10.078 -4.285 1 98.75 88 LEU A O 1
ATOM 686 N N . LEU A 1 89 ? -1.466 -8.258 -4.164 1 98.88 89 LEU A N 1
ATOM 687 C CA . LEU A 1 89 ? -2.002 -8.406 -5.512 1 98.88 89 LEU A CA 1
ATOM 688 C C . LEU A 1 89 ? -1.001 -7.922 -6.551 1 98.88 89 LEU A C 1
ATOM 690 O O . LEU A 1 89 ? -1.17 -8.172 -7.746 1 98.88 89 LEU A O 1
ATOM 694 N N . ASP A 1 90 ? -0 -7.242 -6.133 1 98.5 90 ASP A N 1
ATOM 695 C CA . ASP A 1 90 ? 1.011 -6.648 -7 1 98.5 90 ASP A CA 1
ATOM 696 C C . ASP A 1 90 ? 0.369 -5.746 -8.055 1 98.5 90 ASP A C 1
ATOM 698 O O . ASP A 1 90 ? 0.655 -5.871 -9.242 1 98.5 90 ASP A O 1
ATOM 702 N N . LEU A 1 91 ? -0.517 -4.859 -7.613 1 98.56 91 LEU A N 1
ATOM 703 C CA . LEU A 1 91 ? -1.251 -4.004 -8.539 1 98.56 91 LEU A CA 1
ATOM 704 C C . LEU A 1 91 ? -0.382 -2.846 -9.016 1 98.56 91 LEU A C 1
ATOM 706 O O . LEU A 1 91 ? 0.44 -2.328 -8.258 1 98.56 91 LEU A O 1
ATOM 710 N N . ALA A 1 92 ? -0.554 -2.441 -10.219 1 97.12 92 ALA A N 1
ATOM 711 C CA . ALA A 1 92 ? 0.13 -1.328 -10.875 1 97.12 92 ALA A CA 1
ATOM 712 C C . ALA A 1 92 ? -0.826 -0.548 -11.773 1 97.12 92 ALA A C 1
ATOM 714 O O . ALA A 1 92 ? -1.894 -1.049 -12.141 1 97.12 92 ALA A O 1
ATOM 715 N N . PRO A 1 93 ? -0.443 0.689 -12.102 1 96.44 93 PRO A N 1
ATOM 716 C CA . PRO A 1 93 ? -1.304 1.49 -12.977 1 96.44 93 PRO A CA 1
ATOM 717 C C . PRO A 1 93 ? -1.634 0.783 -14.289 1 96.44 93 PRO A C 1
ATOM 719 O O . PRO A 1 93 ? -0.753 0.178 -14.906 1 96.44 93 PRO A O 1
ATOM 722 N N . GLY A 1 94 ? -2.945 0.834 -14.656 1 97.12 94 GLY A N 1
ATOM 723 C CA . GLY A 1 94 ? -3.377 0.28 -15.93 1 97.12 94 GLY A CA 1
ATOM 724 C C . GLY A 1 94 ? -3.986 -1.103 -15.805 1 97.12 94 GLY A C 1
ATOM 725 O O . GLY A 1 94 ? -4.598 -1.606 -16.75 1 97.12 94 GLY A O 1
ATOM 726 N N . MET A 1 95 ? -3.934 -1.722 -14.633 1 98.31 95 MET A N 1
ATOM 727 C CA . MET A 1 95 ? -4.375 -3.102 -14.445 1 98.31 95 MET A CA 1
ATOM 728 C C . MET A 1 95 ? -5.883 -3.166 -14.227 1 98.31 95 MET A C 1
ATOM 730 O O . MET A 1 95 ? -6.508 -2.16 -13.891 1 98.31 95 MET A O 1
ATOM 734 N N . ARG A 1 96 ? -6.418 -4.305 -14.461 1 98.75 96 ARG A N 1
ATOM 735 C CA . ARG A 1 96 ? -7.832 -4.59 -14.242 1 98.75 96 ARG A CA 1
ATOM 736 C C . ARG A 1 96 ? -8.023 -5.539 -13.062 1 98.75 96 ARG A C 1
ATOM 738 O O . ARG A 1 96 ? -7.418 -6.613 -13.016 1 98.75 96 ARG A O 1
ATOM 745 N N . VAL A 1 97 ? -8.898 -5.141 -12.125 1 98.81 97 VAL A N 1
ATOM 746 C CA . VAL A 1 97 ? -9.086 -5.922 -10.906 1 98.81 97 VAL A CA 1
ATOM 747 C C . VAL A 1 97 ? -10.555 -6.309 -10.758 1 98.81 97 VAL A C 1
ATOM 749 O O . VAL A 1 97 ? -11.445 -5.496 -11.016 1 98.81 97 VAL A O 1
ATOM 752 N N . LEU A 1 98 ? -10.773 -7.547 -10.43 1 98.88 98 LEU A N 1
ATOM 753 C CA . LEU A 1 98 ? -12.094 -8.047 -10.07 1 98.88 98 LEU A CA 1
ATOM 754 C C . LEU A 1 98 ? -12.258 -8.086 -8.555 1 98.88 98 LEU A C 1
ATOM 756 O O . LEU A 1 98 ? -11.461 -8.711 -7.848 1 98.88 98 LEU A O 1
ATOM 760 N N . GLU A 1 99 ? -13.227 -7.367 -8.047 1 98.69 99 GLU A N 1
ATOM 761 C CA . GLU A 1 99 ? -13.531 -7.352 -6.621 1 98.69 99 GLU A CA 1
ATOM 762 C C . GLU A 1 99 ? -14.906 -7.949 -6.344 1 98.69 99 GLU A C 1
ATOM 764 O O . GLU A 1 99 ? -15.859 -7.684 -7.074 1 98.69 99 GLU A O 1
ATOM 769 N N . ALA A 1 100 ? -14.992 -8.797 -5.344 1 98.5 100 ALA A N 1
ATOM 770 C CA . ALA A 1 100 ? -16.281 -9.242 -4.812 1 98.5 100 ALA A CA 1
ATOM 771 C C . ALA A 1 100 ? -16.375 -8.945 -3.32 1 98.5 100 ALA A C 1
ATOM 773 O O . ALA A 1 100 ? -15.438 -9.172 -2.564 1 98.5 100 ALA A O 1
ATOM 774 N N . GLY A 1 101 ? -17.5 -8.477 -2.902 1 96.94 101 GLY A N 1
ATOM 775 C CA . GLY A 1 101 ? -17.672 -7.934 -1.564 1 96.94 101 GLY A CA 1
ATOM 776 C C . GLY A 1 101 ? -17.344 -6.457 -1.47 1 96.94 101 GLY A C 1
ATOM 777 O O . GLY A 1 101 ? -16.484 -6.059 -0.686 1 96.94 101 GLY A O 1
ATOM 778 N N . THR A 1 102 ? -18.094 -5.645 -2.225 1 96.75 102 THR A N 1
ATOM 779 C CA . THR A 1 102 ? -17.844 -4.207 -2.293 1 96.75 102 THR A CA 1
ATOM 780 C C . THR A 1 102 ? -18.031 -3.562 -0.922 1 96.75 102 THR A C 1
ATOM 782 O O . THR A 1 102 ? -17.25 -2.691 -0.535 1 96.75 102 THR A O 1
ATOM 785 N N . GLY A 1 103 ? -19.141 -3.986 -0.177 1 95.56 103 GLY A N 1
ATOM 786 C CA . GLY A 1 103 ? -19.438 -3.414 1.127 1 95.56 103 GLY A CA 1
ATOM 787 C C . GLY A 1 103 ? -19.656 -1.914 1.084 1 95.56 103 GLY A C 1
ATOM 788 O O . GLY A 1 103 ? -20.516 -1.428 0.338 1 95.56 103 GLY A O 1
ATOM 789 N N . SER A 1 104 ? -18.875 -1.184 1.834 1 95.69 104 SER A N 1
ATOM 790 C CA . SER A 1 104 ? -19 0.269 1.882 1 95.69 104 SER A CA 1
ATOM 791 C C . SER A 1 104 ? -18.094 0.941 0.868 1 95.69 104 SER A C 1
ATOM 793 O O . SER A 1 104 ? -18.078 2.168 0.743 1 95.69 104 SER A O 1
ATOM 795 N N . GLY A 1 105 ? -17.312 0.193 0.173 1 96.44 105 GLY A N 1
ATOM 796 C CA . GLY A 1 105 ? -16.484 0.724 -0.895 1 96.44 105 GLY A CA 1
ATOM 797 C C . GLY A 1 105 ? -15.086 1.102 -0.432 1 96.44 105 GLY A C 1
ATOM 798 O O . GLY A 1 105 ? -14.336 1.742 -1.17 1 96.44 105 GLY A O 1
ATOM 799 N N . GLY A 1 106 ? -14.773 0.723 0.839 1 96.5 106 GLY A N 1
ATOM 800 C CA . GLY A 1 106 ? -13.469 1.063 1.37 1 96.5 106 GLY A CA 1
ATOM 801 C C . GLY A 1 106 ? -12.328 0.418 0.605 1 96.5 106 GLY A C 1
ATOM 802 O O . GLY A 1 106 ? -11.445 1.11 0.091 1 96.5 106 GLY A O 1
ATOM 803 N N . LEU A 1 107 ? -12.359 -0.938 0.499 1 97.81 107 LEU A N 1
ATOM 804 C CA . LEU A 1 107 ? -11.336 -1.659 -0.253 1 97.81 107 LEU A CA 1
ATOM 805 C C . LEU A 1 107 ? -11.344 -1.241 -1.72 1 97.81 107 LEU A C 1
ATOM 807 O O . LEU A 1 107 ? -10.289 -1.099 -2.334 1 97.81 107 LEU A O 1
ATOM 811 N N . THR A 1 108 ? -12.523 -0.958 -2.268 1 97.31 108 THR A N 1
ATOM 812 C CA . THR A 1 108 ? -12.688 -0.532 -3.654 1 97.31 108 THR A CA 1
ATOM 813 C C . THR A 1 108 ? -11.828 0.697 -3.945 1 97.31 108 THR A C 1
ATOM 815 O O . THR A 1 108 ? -11.164 0.766 -4.98 1 97.31 108 THR A O 1
ATOM 818 N N . LEU A 1 109 ? -11.82 1.613 -3.021 1 97.19 109 LEU A N 1
ATOM 819 C CA . LEU A 1 109 ? -11.07 2.852 -3.197 1 97.19 109 LEU A CA 1
ATOM 820 C C . LEU A 1 109 ? -9.57 2.576 -3.244 1 97.19 109 LEU A C 1
ATOM 822 O O . LEU A 1 109 ? -8.852 3.178 -4.043 1 97.19 109 LEU A O 1
ATOM 826 N N . PHE A 1 110 ? -9.062 1.664 -2.387 1 98.12 110 PHE A N 1
ATOM 827 C CA . PHE A 1 110 ? -7.648 1.301 -2.4 1 98.12 110 PHE A CA 1
ATOM 828 C C . PHE A 1 110 ? -7.266 0.66 -3.73 1 98.12 110 PHE A C 1
ATOM 830 O O . PHE A 1 110 ? -6.23 0.995 -4.312 1 98.12 110 PHE A O 1
ATOM 837 N N . LEU A 1 111 ? -8.109 -0.235 -4.184 1 98.31 111 LEU A N 1
ATOM 838 C CA . LEU A 1 111 ? -7.855 -0.908 -5.453 1 98.31 111 LEU A CA 1
ATOM 839 C C . LEU A 1 111 ? -7.867 0.087 -6.609 1 98.31 111 LEU A C 1
ATOM 841 O O . LEU A 1 111 ? -6.969 0.074 -7.457 1 98.31 111 LEU A O 1
ATOM 845 N N . ALA A 1 112 ? -8.875 0.947 -6.648 1 97.81 112 ALA A N 1
ATOM 846 C CA . ALA A 1 112 ? -9.039 1.931 -7.715 1 97.81 112 ALA A CA 1
ATOM 847 C C . ALA A 1 112 ? -7.84 2.875 -7.781 1 97.81 112 ALA A C 1
ATOM 849 O O . ALA A 1 112 ? -7.336 3.172 -8.867 1 97.81 112 ALA A O 1
ATOM 850 N N . ARG A 1 113 ? -7.457 3.326 -6.629 1 97.19 113 ARG A N 1
ATOM 851 C CA . ARG A 1 113 ? -6.305 4.219 -6.586 1 97.19 113 ARG A CA 1
ATOM 852 C C . ARG A 1 113 ? -5.051 3.518 -7.094 1 97.19 113 ARG A C 1
ATOM 854 O O . ARG A 1 113 ? -4.258 4.109 -7.832 1 97.19 113 ARG A O 1
ATOM 861 N N . ALA A 1 114 ? -4.84 2.275 -6.754 1 97.56 114 ALA A N 1
ATOM 862 C CA . ALA A 1 114 ? -3.641 1.522 -7.105 1 97.56 114 ALA A CA 1
ATOM 863 C C . ALA A 1 114 ? -3.539 1.329 -8.617 1 97.56 114 ALA A C 1
ATOM 865 O O . ALA A 1 114 ? -2.447 1.394 -9.188 1 97.56 114 ALA A O 1
ATOM 866 N N . VAL A 1 115 ? -4.664 1.175 -9.312 1 97.38 115 VAL A N 1
ATOM 867 C CA . VAL A 1 115 ? -4.602 0.838 -10.727 1 97.38 115 VAL A CA 1
ATOM 868 C C . VAL A 1 115 ? -4.676 2.113 -11.562 1 97.38 115 VAL A C 1
ATOM 870 O O . VAL A 1 115 ? -4.402 2.09 -12.766 1 97.38 115 VAL A O 1
ATOM 873 N N . GLY A 1 116 ? -5.09 3.201 -10.969 1 95.19 116 GLY A N 1
ATOM 874 C CA . GLY A 1 116 ? -5.043 4.5 -11.625 1 95.19 116 GLY A CA 1
ATOM 875 C C . GLY A 1 116 ? -6.098 4.656 -12.711 1 95.19 116 GLY A C 1
ATOM 876 O O . GLY A 1 116 ? -6.922 3.766 -12.914 1 95.19 116 GLY A O 1
ATOM 877 N N . GLU A 1 117 ? -6.016 5.734 -13.445 1 93.81 117 GLU A N 1
ATOM 878 C CA . GLU A 1 117 ? -7.047 6.168 -14.383 1 93.81 117 GLU A CA 1
ATOM 879 C C . GLU A 1 117 ? -7.145 5.215 -15.578 1 93.81 117 GLU A C 1
ATOM 881 O O . GLU A 1 117 ? -8.211 5.074 -16.172 1 93.81 117 GLU A O 1
ATOM 886 N N . LYS A 1 118 ? -6.074 4.621 -15.898 1 95.5 118 LYS A N 1
ATOM 887 C CA . LYS A 1 118 ? -6.066 3.732 -17.062 1 95.5 118 LYS A CA 1
ATOM 888 C C . LYS A 1 118 ? -6.453 2.311 -16.656 1 95.5 118 LYS A C 1
ATOM 890 O O . LYS A 1 118 ? -6.59 1.437 -17.516 1 95.5 118 LYS A O 1
ATOM 895 N N . GLY A 1 119 ? -6.523 2.08 -15.312 1 97.06 119 GLY A N 1
ATOM 896 C CA . GLY A 1 119 ? -6.961 0.781 -14.828 1 97.06 119 GLY A CA 1
ATOM 897 C C . GLY A 1 119 ? -8.461 0.695 -14.617 1 97.06 119 GLY A C 1
ATOM 898 O O . GLY A 1 119 ? -9.195 1.631 -14.945 1 97.06 119 GLY A O 1
ATOM 899 N N . LEU A 1 120 ? -8.898 -0.461 -14.102 1 97.88 120 LEU A N 1
ATOM 900 C CA . LEU A 1 120 ? -10.328 -0.663 -13.883 1 97.88 120 LEU A CA 1
ATOM 901 C C . LEU A 1 120 ? -10.578 -1.639 -12.742 1 97.88 120 LEU A C 1
ATOM 903 O O . LEU A 1 120 ? -9.906 -2.668 -12.641 1 97.88 120 LEU A O 1
ATOM 907 N N . VAL A 1 121 ? -11.516 -1.265 -11.898 1 98.19 121 VAL A N 1
ATOM 908 C CA . VAL A 1 121 ? -12.016 -2.166 -10.867 1 98.19 121 VAL A CA 1
ATOM 909 C C . VAL A 1 121 ? -13.461 -2.537 -11.156 1 98.19 121 VAL A C 1
ATOM 911 O O . VAL A 1 121 ? -14.32 -1.659 -11.289 1 98.19 121 VAL A O 1
ATOM 914 N N . GLU A 1 122 ? -13.703 -3.779 -11.391 1 98.38 122 GLU A N 1
ATOM 915 C CA . GLU A 1 122 ? -15.07 -4.305 -11.445 1 98.38 122 GLU A CA 1
ATOM 916 C C . GLU A 1 122 ? -15.484 -4.91 -10.109 1 98.38 122 GLU A C 1
ATOM 918 O O . GLU A 1 122 ? -14.914 -5.914 -9.68 1 98.38 122 GLU A O 1
ATOM 923 N N . SER A 1 123 ? -16.438 -4.301 -9.484 1 97.88 123 SER A N 1
ATOM 924 C CA . SER A 1 123 ? -16.781 -4.66 -8.109 1 97.88 123 SER A CA 1
ATOM 925 C C . SER A 1 123 ? -18.188 -5.215 -8.023 1 97.88 123 SER A C 1
ATOM 927 O O . SER A 1 123 ? -19.156 -4.555 -8.43 1 97.88 123 SER A O 1
ATOM 929 N N . TYR A 1 124 ? -18.344 -6.41 -7.445 1 98.25 124 TYR A N 1
ATOM 930 C CA . TYR A 1 124 ? -19.625 -7.098 -7.336 1 98.25 124 TYR A CA 1
ATOM 931 C C . TYR A 1 124 ? -20.125 -7.086 -5.898 1 98.25 124 TYR A C 1
ATOM 933 O O . TYR A 1 124 ? -19.391 -7.441 -4.973 1 98.25 124 TYR A O 1
ATOM 941 N N . GLU A 1 125 ? -21.297 -6.684 -5.656 1 97.44 125 GLU A N 1
ATOM 942 C CA . GLU A 1 125 ? -22 -6.648 -4.375 1 97.44 125 GLU A CA 1
ATOM 943 C C . GLU A 1 125 ? -23.422 -7.184 -4.508 1 97.44 125 GLU A C 1
ATOM 945 O O . GLU A 1 125 ? -24.172 -6.762 -5.395 1 97.44 125 GLU A O 1
ATOM 950 N N . ALA A 1 126 ? -23.766 -8.133 -3.611 1 96.38 126 ALA A N 1
ATOM 951 C CA . ALA A 1 126 ? -25.062 -8.82 -3.707 1 96.38 126 ALA A CA 1
ATOM 952 C C . ALA A 1 126 ? -26.172 -7.98 -3.102 1 96.38 126 ALA A C 1
ATOM 954 O O . ALA A 1 126 ? -27.344 -8.141 -3.461 1 96.38 126 ALA A O 1
ATOM 955 N N . ARG A 1 127 ? -25.938 -7.121 -2.133 1 96.44 127 ARG A N 1
ATOM 956 C CA . ARG A 1 127 ? -26.938 -6.359 -1.402 1 96.44 127 ARG A CA 1
ATOM 957 C C . ARG A 1 127 ? -27.094 -4.957 -1.986 1 96.44 127 ARG A C 1
ATOM 959 O O . ARG A 1 127 ? -26.172 -4.141 -1.9 1 96.44 127 ARG A O 1
ATOM 966 N N . PRO A 1 128 ? -28.203 -4.621 -2.43 1 96.94 128 PRO A N 1
ATOM 967 C CA . PRO A 1 128 ? -28.422 -3.344 -3.113 1 96.94 128 PRO A CA 1
ATOM 968 C C . PRO A 1 128 ? -28.094 -2.143 -2.23 1 96.94 128 PRO A C 1
ATOM 970 O O . PRO A 1 128 ? -27.516 -1.159 -2.709 1 96.94 128 PRO A O 1
ATOM 973 N N . HIS A 1 129 ? -28.484 -2.24 -0.989 1 95.94 129 HIS A N 1
ATOM 974 C CA . HIS A 1 129 ? -28.25 -1.115 -0.091 1 95.94 129 HIS A CA 1
ATOM 975 C C . HIS A 1 129 ? -26.75 -0.872 0.112 1 95.94 129 HIS A C 1
ATOM 977 O O . HIS A 1 129 ? -26.297 0.276 0.117 1 95.94 129 HIS A O 1
ATOM 983 N N . HIS A 1 130 ? -26.016 -1.984 0.265 1 96.12 130 HIS A N 1
ATOM 984 C CA . HIS A 1 130 ? -24.562 -1.859 0.389 1 96.12 130 HIS A CA 1
ATOM 985 C C . HIS A 1 130 ? -23.953 -1.255 -0.871 1 96.12 130 HIS A C 1
ATOM 987 O O . HIS A 1 130 ? -23.125 -0.348 -0.789 1 96.12 130 HIS A O 1
ATOM 993 N N . LEU A 1 131 ? -24.391 -1.684 -1.978 1 96.5 131 LEU A N 1
ATOM 994 C CA . LEU A 1 131 ? -23.859 -1.208 -3.246 1 96.5 131 LEU A CA 1
ATOM 995 C C . LEU A 1 131 ? -24.125 0.281 -3.43 1 96.5 131 LEU A C 1
ATOM 997 O O . LEU A 1 131 ? -23.25 1.032 -3.846 1 96.5 131 LEU A O 1
ATOM 1001 N N . ALA A 1 132 ? -25.328 0.672 -3.15 1 96.19 132 ALA A N 1
ATOM 1002 C CA . ALA A 1 132 ? -25.688 2.08 -3.281 1 96.19 132 ALA A CA 1
ATOM 1003 C C . ALA A 1 132 ? -24.812 2.959 -2.389 1 96.19 132 ALA A C 1
ATOM 1005 O O . ALA A 1 132 ? -24.344 4.012 -2.818 1 96.19 132 ALA A O 1
ATOM 1006 N N . GLN A 1 133 ? -24.672 2.506 -1.229 1 95.44 133 GLN A N 1
ATOM 1007 C CA . GLN A 1 133 ? -23.828 3.246 -0.297 1 95.44 133 GLN A CA 1
ATOM 1008 C C . GLN A 1 133 ? -22.375 3.285 -0.779 1 95.44 133 GLN A C 1
ATOM 1010 O O . GLN A 1 133 ? -21.703 4.32 -0.684 1 95.44 133 GLN A O 1
ATOM 1015 N N . ALA A 1 134 ? -21.875 2.141 -1.235 1 95.75 134 ALA A N 1
ATOM 1016 C CA . ALA A 1 134 ? -20.516 2.064 -1.754 1 95.75 134 ALA A CA 1
ATOM 1017 C C . ALA A 1 134 ? -20.297 3.047 -2.902 1 95.75 134 ALA A C 1
ATOM 1019 O O . ALA A 1 134 ? -19.297 3.752 -2.949 1 95.75 134 ALA A O 1
ATOM 1020 N N . GLU A 1 135 ? -21.234 3.086 -3.789 1 95.19 135 GLU A N 1
ATOM 1021 C CA . GLU A 1 135 ? -21.141 4 -4.922 1 95.19 135 GLU A CA 1
ATOM 1022 C C . GLU A 1 135 ? -21.094 5.453 -4.457 1 95.19 135 GLU A C 1
ATOM 1024 O O . GLU A 1 135 ? -20.281 6.238 -4.953 1 95.19 135 GLU A O 1
ATOM 1029 N N . ARG A 1 136 ? -21.906 5.777 -3.512 1 93.75 136 ARG A N 1
ATOM 1030 C CA . ARG A 1 136 ? -21.906 7.129 -2.963 1 93.75 136 ARG A CA 1
ATOM 1031 C C . ARG A 1 136 ? -20.578 7.449 -2.301 1 93.75 136 ARG A C 1
ATOM 1033 O O . ARG A 1 136 ? -20 8.516 -2.525 1 93.75 136 ARG A O 1
ATOM 1040 N N . ASN A 1 137 ? -20.109 6.512 -1.516 1 94.88 137 ASN A N 1
ATOM 1041 C CA . ASN A 1 137 ? -18.844 6.707 -0.815 1 94.88 137 ASN A CA 1
ATOM 1042 C C . ASN A 1 137 ? -17.688 6.898 -1.792 1 94.88 137 ASN A C 1
ATOM 1044 O O . ASN A 1 137 ? -16.875 7.82 -1.634 1 94.88 137 ASN A O 1
ATOM 1048 N N . VAL A 1 138 ? -17.641 6.02 -2.777 1 95.19 138 VAL A N 1
ATOM 1049 C CA . VAL A 1 138 ? -16.531 6.039 -3.723 1 95.19 138 VAL A CA 1
ATOM 1050 C C . VAL A 1 138 ? -16.562 7.332 -4.539 1 95.19 138 VAL A C 1
ATOM 1052 O O . VAL A 1 138 ? -15.547 8 -4.703 1 95.19 138 VAL A O 1
ATOM 1055 N N . ARG A 1 139 ? -17.688 7.793 -4.902 1 92.38 139 ARG A N 1
ATOM 1056 C CA . ARG A 1 139 ? -17.828 8.992 -5.719 1 92.38 139 ARG A CA 1
ATOM 1057 C C . ARG A 1 139 ? -17.547 10.25 -4.906 1 92.38 139 ARG A C 1
ATOM 1059 O O . ARG A 1 139 ? -17.062 11.25 -5.441 1 92.38 139 ARG A O 1
ATOM 1066 N N . ALA A 1 140 ? -17.844 10.18 -3.666 1 92.25 140 ALA A N 1
ATOM 1067 C CA . ALA A 1 140 ? -17.656 11.328 -2.793 1 92.25 140 ALA A CA 1
ATOM 1068 C C . ALA A 1 140 ? -16.172 11.586 -2.555 1 92.25 140 ALA A C 1
ATOM 1070 O O . ALA A 1 140 ? -15.758 12.727 -2.314 1 92.25 140 ALA A O 1
ATOM 1071 N N . PHE A 1 141 ? -15.336 10.594 -2.641 1 91.94 141 PHE A N 1
ATOM 1072 C CA . PHE A 1 141 ? -13.922 10.719 -2.322 1 91.94 141 PHE A CA 1
ATOM 1073 C C . PHE A 1 141 ? -13.094 10.883 -3.59 1 91.94 141 PHE A C 1
ATOM 1075 O O . PHE A 1 141 ? -12.164 11.688 -3.633 1 91.94 141 PHE A O 1
ATOM 1082 N N . TRP A 1 142 ? -13.297 9.961 -4.574 1 78 142 TRP A N 1
ATOM 1083 C CA . TRP A 1 142 ? -12.398 9.859 -5.715 1 78 142 TRP A CA 1
ATOM 1084 C C . TRP A 1 142 ? -13.18 9.789 -7.023 1 78 142 TRP A C 1
ATOM 1086 O O . TRP A 1 142 ? -14.398 9.609 -7.016 1 78 142 TRP A O 1
ATOM 1096 N N . GLN A 1 143 ? -12.172 9.93 -8.188 1 67.25 143 GLN A N 1
ATOM 1097 C CA . GLN A 1 143 ? -12.68 9.938 -9.562 1 67.25 143 GLN A CA 1
ATOM 1098 C C . GLN A 1 143 ? -13.281 8.586 -9.93 1 67.25 143 GLN A C 1
ATOM 1100 O O . GLN A 1 143 ? -12.641 7.547 -9.758 1 67.25 143 GLN A O 1
ATOM 1105 N N . VAL A 1 144 ? -14.477 8.406 -10.125 1 65.19 144 VAL A N 1
ATOM 1106 C CA . VAL A 1 144 ? -15.477 7.363 -10.344 1 65.19 144 VAL A CA 1
ATOM 1107 C C . VAL A 1 144 ? -15.312 6.777 -11.75 1 65.19 144 VAL A C 1
ATOM 1109 O O . VAL A 1 144 ? -15.867 5.723 -12.055 1 65.19 144 VAL A O 1
ATOM 1112 N N . GLU A 1 145 ? -14.211 7.09 -12.438 1 88.25 145 GLU A N 1
ATOM 1113 C CA . GLU A 1 145 ? -14.344 6.59 -13.805 1 88.25 145 GLU A CA 1
ATOM 1114 C C . GLU A 1 145 ? -13.688 5.223 -13.961 1 88.25 145 GLU A C 1
ATOM 1116 O O . GLU A 1 145 ? -13.961 4.504 -14.922 1 88.25 145 GLU A O 1
ATOM 1121 N N . ASN A 1 146 ? -12.906 4.801 -12.969 1 95.56 146 ASN A N 1
ATOM 1122 C CA . ASN A 1 146 ? -12.203 3.533 -13.148 1 95.56 146 ASN A CA 1
ATOM 1123 C C . ASN A 1 146 ? -12.797 2.432 -12.273 1 95.56 146 ASN A C 1
ATOM 1125 O O . ASN A 1 146 ? -12.125 1.441 -11.984 1 95.56 146 ASN A O 1
ATOM 1129 N N . VAL A 1 147 ? -14.031 2.664 -11.75 1 97.25 147 VAL A N 1
ATOM 1130 C CA . VAL A 1 147 ? -14.734 1.631 -11 1 97.25 147 VAL A CA 1
ATOM 1131 C C . VAL A 1 147 ? -16.078 1.344 -11.656 1 97.25 147 VAL A C 1
ATOM 1133 O O . VAL A 1 147 ? -16.844 2.268 -11.953 1 97.25 147 VAL A O 1
ATOM 1136 N N . ARG A 1 148 ? -16.359 0.133 -11.914 1 97.31 148 ARG A N 1
ATOM 1137 C CA . ARG A 1 148 ? -17.672 -0.325 -12.359 1 97.31 148 ARG A CA 1
ATOM 1138 C C . ARG A 1 148 ? -18.328 -1.206 -11.305 1 97.31 148 ARG A C 1
ATOM 1140 O O . ARG A 1 148 ? -17.797 -2.252 -10.938 1 97.31 148 ARG A O 1
ATOM 1147 N N . PHE A 1 149 ? -19.484 -0.771 -10.898 1 97.12 149 PHE A N 1
ATOM 1148 C CA . PHE A 1 149 ? -20.219 -1.492 -9.867 1 97.12 149 PHE A CA 1
ATOM 1149 C C . PHE A 1 149 ? -21.234 -2.445 -10.492 1 97.12 149 PHE A C 1
ATOM 1151 O O . PHE A 1 149 ? -21.906 -2.092 -11.461 1 97.12 149 PHE A O 1
ATOM 1158 N N . HIS A 1 150 ? -21.266 -3.607 -9.922 1 98.19 150 HIS A N 1
ATOM 1159 C CA . HIS A 1 150 ? -22.219 -4.621 -10.383 1 98.19 150 HIS A CA 1
ATOM 1160 C C . HIS A 1 150 ? -23.047 -5.156 -9.227 1 98.19 150 HIS A C 1
ATOM 1162 O O . HIS A 1 150 ? -22.516 -5.621 -8.219 1 98.19 150 HIS A O 1
ATOM 1168 N N . LEU A 1 151 ? -24.344 -5.059 -9.453 1 98.12 151 LEU A N 1
ATOM 1169 C CA . LEU A 1 151 ? -25.234 -5.699 -8.484 1 98.12 151 LEU A CA 1
ATOM 1170 C C . LEU A 1 151 ? -25.359 -7.191 -8.773 1 98.12 151 LEU A C 1
ATOM 1172 O O . LEU A 1 151 ? -25.766 -7.582 -9.875 1 98.12 151 LEU A O 1
ATOM 1176 N N . GLY A 1 152 ? -24.953 -8.016 -7.793 1 96.94 152 GLY A N 1
ATOM 1177 C CA . GLY A 1 152 ? -25.047 -9.453 -7.941 1 96.94 152 GLY A CA 1
ATOM 1178 C C . GLY A 1 152 ? -23.891 -10.203 -7.309 1 96.94 152 GLY A C 1
ATOM 1179 O O . GLY A 1 152 ? -22.938 -9.594 -6.832 1 96.94 152 GLY A O 1
ATOM 1180 N N . LYS A 1 153 ? -24.047 -11.5 -7.332 1 96.56 153 LYS A N 1
ATOM 1181 C CA . LYS A 1 153 ? -23 -12.383 -6.832 1 96.56 153 LYS A CA 1
ATOM 1182 C C . LYS A 1 153 ? -21.969 -12.695 -7.922 1 96.56 153 LYS A C 1
ATOM 1184 O O . LYS A 1 153 ? -22.328 -12.898 -9.086 1 96.56 153 LYS A O 1
ATOM 1189 N N . LEU A 1 154 ? -20.703 -12.695 -7.516 1 96.56 154 LEU A N 1
ATOM 1190 C CA . LEU A 1 154 ? -19.656 -13.023 -8.469 1 96.56 154 LEU A CA 1
ATOM 1191 C C . LEU A 1 154 ? -19.875 -14.414 -9.062 1 96.56 154 LEU A C 1
ATOM 1193 O O . LEU A 1 154 ? -19.547 -14.648 -10.227 1 96.56 154 LEU A O 1
ATOM 1197 N N . GLU A 1 155 ? -20.5 -15.312 -8.297 1 95 155 GLU A N 1
ATOM 1198 C CA . GLU A 1 155 ? -20.781 -16.688 -8.742 1 95 155 GLU A CA 1
ATOM 1199 C C . GLU A 1 155 ? -21.625 -16.688 -10.008 1 95 155 GLU A C 1
ATOM 1201 O O . GLU A 1 155 ? -21.562 -17.641 -10.797 1 95 155 GLU A O 1
ATOM 1206 N N . GLU A 1 156 ? -22.391 -15.68 -10.188 1 95.38 156 GLU A N 1
ATOM 1207 C CA . GLU A 1 156 ? -23.359 -15.633 -11.281 1 95.38 156 GLU A CA 1
ATOM 1208 C C . GLU A 1 156 ? -22.875 -14.719 -12.398 1 95.38 156 GLU A C 1
ATOM 1210 O O . GLU A 1 156 ? -23.531 -14.586 -13.43 1 95.38 156 GLU A O 1
ATOM 1215 N N . ALA A 1 157 ? -21.75 -14.141 -12.188 1 95.62 157 ALA A N 1
ATOM 1216 C CA . ALA A 1 157 ? -21.25 -13.148 -13.141 1 95.62 157 ALA A CA 1
ATOM 1217 C C . ALA A 1 157 ? -20.719 -13.82 -14.406 1 95.62 157 ALA A C 1
ATOM 1219 O O . ALA A 1 157 ? -20.234 -14.945 -14.352 1 95.62 157 ALA A O 1
ATOM 1220 N N . GLU A 1 158 ? -20.953 -13.18 -15.508 1 95.06 158 GLU A N 1
ATOM 1221 C CA . GLU A 1 158 ? -20.281 -13.555 -16.75 1 95.06 158 GLU A CA 1
ATOM 1222 C C . GLU A 1 158 ? -18.969 -12.789 -16.922 1 95.06 158 GLU A C 1
ATOM 1224 O O . GLU A 1 158 ? -18.969 -11.57 -17.125 1 95.06 158 GLU A O 1
ATOM 1229 N N . LEU A 1 159 ? -17.953 -13.523 -16.859 1 96.38 159 LEU A N 1
ATOM 1230 C CA . LEU A 1 159 ? -16.641 -12.891 -16.875 1 96.38 159 LEU A CA 1
ATOM 1231 C C . LEU A 1 159 ? -15.844 -13.336 -18.094 1 96.38 159 LEU A C 1
ATOM 1233 O O . LEU A 1 159 ? -15.961 -14.477 -18.547 1 96.38 159 LEU A O 1
ATOM 1237 N N . GLU A 1 160 ? -15.102 -12.422 -18.609 1 95.75 160 GLU A N 1
ATOM 1238 C CA . GLU A 1 160 ? -14.156 -12.758 -19.656 1 95.75 160 GLU A CA 1
ATOM 1239 C C . GLU A 1 160 ? -12.969 -13.555 -19.125 1 95.75 160 GLU A C 1
ATOM 1241 O O . GLU A 1 160 ? -12.453 -13.258 -18.047 1 95.75 160 GLU A O 1
ATOM 1246 N N . GLU A 1 161 ? -12.57 -14.555 -19.906 1 96.62 161 GLU A N 1
ATOM 1247 C CA . GLU A 1 161 ? -11.461 -15.414 -19.5 1 96.62 161 GLU A CA 1
ATOM 1248 C C . GLU A 1 161 ? -10.148 -14.633 -19.484 1 96.62 161 GLU A C 1
ATOM 1250 O O . GLU A 1 161 ? -9.844 -13.883 -20.406 1 96.62 161 GLU A O 1
ATOM 1255 N N . ALA A 1 162 ? -9.406 -14.836 -18.422 1 97.06 162 ALA A N 1
ATOM 1256 C CA . ALA A 1 162 ? -8.062 -14.281 -18.281 1 97.06 162 ALA A CA 1
ATOM 1257 C C . ALA A 1 162 ? -8.039 -12.789 -18.594 1 97.06 162 ALA A C 1
ATOM 1259 O O . ALA A 1 162 ? -7.18 -12.32 -19.344 1 97.06 162 ALA A O 1
ATOM 1260 N N . ALA A 1 163 ? -9.016 -12.07 -18.016 1 98.19 163 ALA A N 1
ATOM 1261 C CA . ALA A 1 163 ? -9.18 -10.656 -18.344 1 98.19 163 ALA A CA 1
ATOM 1262 C C . ALA A 1 163 ? -8.688 -9.766 -17.203 1 98.19 163 ALA A C 1
ATOM 1264 O O . ALA A 1 163 ? -8.508 -8.562 -17.391 1 98.19 163 ALA A O 1
ATOM 1265 N N . TYR A 1 164 ? -8.445 -10.375 -16.078 1 98.69 164 TYR A N 1
ATOM 1266 C CA . TYR A 1 164 ? -8.148 -9.562 -14.898 1 98.69 164 TYR A CA 1
ATOM 1267 C C . TYR A 1 164 ? -6.73 -9.805 -14.406 1 98.69 164 TYR A C 1
ATOM 1269 O O . TYR A 1 164 ? -6.234 -10.93 -14.453 1 98.69 164 TYR A O 1
ATOM 1277 N N . ASP A 1 165 ? -6.113 -8.75 -13.883 1 98.75 165 ASP A N 1
ATOM 1278 C CA . ASP A 1 165 ? -4.754 -8.789 -13.352 1 98.75 165 ASP A CA 1
ATOM 1279 C C . ASP A 1 165 ? -4.758 -9.117 -11.859 1 98.75 165 ASP A C 1
ATOM 1281 O O . ASP A 1 165 ? -3.703 -9.375 -11.273 1 98.75 165 ASP A O 1
ATOM 1285 N N . GLY A 1 166 ? -5.844 -9.094 -11.211 1 98.88 166 GLY A N 1
ATOM 1286 C CA . GLY A 1 166 ? -6.004 -9.414 -9.805 1 98.88 166 GLY A CA 1
ATOM 1287 C C . GLY A 1 166 ? -7.445 -9.672 -9.406 1 98.88 166 GLY A C 1
ATOM 1288 O O . GLY A 1 166 ? -8.367 -9.141 -10.031 1 98.88 166 GLY A O 1
ATOM 1289 N N . VAL A 1 167 ? -7.648 -10.469 -8.422 1 98.94 167 VAL A N 1
ATOM 1290 C CA . VAL A 1 167 ? -8.953 -10.727 -7.828 1 98.94 167 VAL A CA 1
ATOM 1291 C C . VAL A 1 167 ? -8.898 -10.469 -6.324 1 98.94 167 VAL A C 1
ATOM 1293 O O . VAL A 1 167 ? -8.055 -11.039 -5.625 1 98.94 167 VAL A O 1
ATOM 1296 N N . ALA A 1 168 ? -9.711 -9.594 -5.848 1 98.94 168 ALA A N 1
ATOM 1297 C CA . ALA A 1 168 ? -9.828 -9.281 -4.426 1 98.94 168 ALA A CA 1
ATOM 1298 C C . ALA A 1 168 ? -11.164 -9.758 -3.863 1 98.94 168 ALA A C 1
ATOM 1300 O O . ALA A 1 168 ? -12.227 -9.344 -4.34 1 98.94 168 ALA A O 1
ATOM 1301 N N . LEU A 1 169 ? -11.086 -10.578 -2.824 1 98.81 169 LEU A N 1
ATOM 1302 C CA . LEU A 1 169 ? -12.312 -11.148 -2.275 1 98.81 169 LEU A CA 1
ATOM 1303 C C . LEU A 1 169 ? -12.477 -10.773 -0.807 1 98.81 169 LEU A C 1
ATOM 1305 O O . LEU A 1 169 ? -11.594 -11.055 0.011 1 98.81 169 LEU A O 1
ATOM 1309 N N . ASP A 1 170 ? -13.445 -10.133 -0.468 1 98 170 ASP A N 1
ATOM 1310 C CA . ASP A 1 170 ? -13.922 -9.906 0.896 1 98 170 ASP A CA 1
ATOM 1311 C C . ASP A 1 170 ? -15.328 -10.469 1.09 1 98 170 ASP A C 1
ATOM 1313 O O . ASP A 1 170 ? -16.297 -9.711 1.188 1 98 170 ASP A O 1
ATOM 1317 N N . LEU A 1 171 ? -15.414 -11.766 1.142 1 97.06 171 LEU A N 1
ATOM 1318 C CA . LEU A 1 171 ? -16.641 -12.547 1.209 1 97.06 171 LEU A CA 1
ATOM 1319 C C . LEU A 1 171 ? -16.625 -13.484 2.41 1 97.06 171 LEU A C 1
ATOM 1321 O O . LEU A 1 171 ? -15.555 -13.914 2.854 1 97.06 171 LEU A O 1
ATOM 1325 N N . MET A 1 172 ? -17.766 -13.82 2.869 1 95 172 MET A N 1
ATOM 1326 C CA . MET A 1 172 ? -17.875 -14.812 3.938 1 95 172 MET A CA 1
ATOM 1327 C C . MET A 1 172 ? -17.406 -16.188 3.465 1 95 172 MET A C 1
ATOM 1329 O O . MET A 1 172 ? -16.75 -16.906 4.211 1 95 172 MET A O 1
ATOM 1333 N N . GLU A 1 173 ? -17.75 -16.5 2.195 1 97.75 173 GLU A N 1
ATOM 1334 C CA . GLU A 1 173 ? -17.422 -17.797 1.621 1 97.75 173 GLU A CA 1
ATOM 1335 C C . GLU A 1 173 ? -16.703 -17.641 0.282 1 97.75 173 GLU A C 1
ATOM 1337 O O . GLU A 1 173 ? -17.234 -18.016 -0.762 1 97.75 173 GLU A O 1
ATOM 1342 N N . PRO A 1 174 ? -15.484 -17.203 0.316 1 98.31 174 PRO A N 1
ATOM 1343 C CA . PRO A 1 174 ? -14.781 -16.953 -0.944 1 98.31 174 PRO A CA 1
ATOM 1344 C C . PRO A 1 174 ? -14.555 -18.219 -1.764 1 98.31 174 PRO A C 1
ATOM 1346 O O . PRO A 1 174 ? -14.352 -18.141 -2.979 1 98.31 174 PRO A O 1
ATOM 1349 N N . TRP A 1 175 ? -14.562 -19.438 -1.131 1 98.31 175 TRP A N 1
ATOM 1350 C CA . TRP A 1 175 ? -14.312 -20.688 -1.847 1 98.31 175 TRP A CA 1
ATOM 1351 C C . TRP A 1 175 ? -15.422 -20.969 -2.854 1 98.31 175 TRP A C 1
ATOM 1353 O O . TRP A 1 175 ? -15.242 -21.75 -3.793 1 98.31 175 TRP A O 1
ATOM 1363 N N . LYS A 1 176 ? -16.562 -20.297 -2.783 1 97.81 176 LYS A N 1
ATOM 1364 C CA . LYS A 1 176 ? -17.688 -20.516 -3.691 1 97.81 176 LYS A CA 1
ATOM 1365 C C . LYS A 1 176 ? -17.438 -19.859 -5.047 1 97.81 176 LYS A C 1
ATOM 1367 O O . LYS A 1 176 ? -18.109 -20.172 -6.027 1 97.81 176 LYS A O 1
ATOM 1372 N N . VAL A 1 177 ? -16.453 -18.984 -5.094 1 98.31 177 VAL A N 1
ATOM 1373 C CA . VAL A 1 177 ? -16.281 -18.234 -6.336 1 98.31 177 VAL A CA 1
ATOM 1374 C C . VAL A 1 177 ? -14.938 -18.594 -6.965 1 98.31 177 VAL A C 1
ATOM 1376 O O . VAL A 1 177 ? -14.508 -17.938 -7.926 1 98.31 177 VAL A O 1
ATOM 1379 N N . LEU A 1 178 ? -14.242 -19.578 -6.48 1 98.19 178 LEU A N 1
ATOM 1380 C CA . LEU A 1 178 ? -12.891 -19.906 -6.922 1 98.19 178 LEU A CA 1
ATOM 1381 C C . LEU A 1 178 ? -12.875 -20.297 -8.391 1 98.19 178 LEU A C 1
ATOM 1383 O O . LEU A 1 178 ? -11.945 -19.969 -9.125 1 98.19 178 LEU A O 1
ATOM 1387 N N . GLU A 1 179 ? -13.898 -21.016 -8.828 1 96.62 179 GLU A N 1
ATOM 1388 C CA . GLU A 1 179 ? -13.961 -21.422 -10.227 1 96.62 179 GLU A CA 1
ATOM 1389 C C . GLU A 1 179 ? -14.023 -20.203 -11.148 1 96.62 179 GLU A C 1
ATOM 1391 O O . GLU A 1 179 ? -13.258 -20.094 -12.109 1 96.62 179 GLU A O 1
ATOM 1396 N N . LYS A 1 180 ? -14.938 -19.281 -10.836 1 97.25 180 LYS A N 1
ATOM 1397 C CA . LYS A 1 180 ? -15.094 -18.062 -11.609 1 97.25 180 LYS A CA 1
ATOM 1398 C C . LYS A 1 180 ? -13.828 -17.203 -11.547 1 97.25 180 LYS A C 1
ATOM 1400 O O . LYS A 1 180 ? -13.398 -16.641 -12.555 1 97.25 180 LYS A O 1
ATOM 1405 N N . ALA A 1 181 ? -13.242 -17.125 -10.383 1 97.88 181 ALA A N 1
ATOM 1406 C CA . ALA A 1 181 ? -12.031 -16.344 -10.188 1 97.88 181 ALA A CA 1
ATOM 1407 C C . ALA A 1 181 ? -10.867 -16.906 -10.992 1 97.88 181 ALA A C 1
ATOM 1409 O O . ALA A 1 181 ? -10.109 -16.156 -11.609 1 97.88 181 ALA A O 1
ATOM 1410 N N . ALA A 1 182 ? -10.734 -18.234 -10.953 1 96.81 182 ALA A N 1
ATOM 1411 C CA . ALA A 1 182 ? -9.656 -18.891 -11.688 1 96.81 182 ALA A CA 1
ATOM 1412 C C . ALA A 1 182 ? -9.781 -18.641 -13.188 1 96.81 182 ALA A C 1
ATOM 1414 O O . ALA A 1 182 ? -8.781 -18.422 -13.875 1 96.81 182 ALA A O 1
ATOM 1415 N N . LEU A 1 183 ? -11 -18.672 -13.656 1 95.44 183 LEU A N 1
ATOM 1416 C CA . LEU A 1 183 ? -11.258 -18.438 -15.078 1 95.44 183 LEU A CA 1
ATOM 1417 C C . LEU A 1 183 ? -10.93 -17 -15.461 1 95.44 183 LEU A C 1
ATOM 1419 O O . LEU A 1 183 ? -10.352 -16.75 -16.531 1 95.44 183 LEU A O 1
ATOM 1423 N N . ALA A 1 184 ? -11.211 -16.078 -14.633 1 97.81 184 ALA A N 1
ATOM 1424 C CA . ALA A 1 184 ? -11.125 -14.641 -14.93 1 97.81 184 ALA A CA 1
ATOM 1425 C C . ALA A 1 184 ? -9.695 -14.133 -14.773 1 97.81 184 ALA A C 1
ATOM 1427 O O . ALA A 1 184 ? -9.297 -13.172 -15.43 1 97.81 184 ALA A O 1
ATOM 1428 N N . LEU A 1 185 ? -8.969 -14.734 -13.922 1 98.19 185 LEU A N 1
ATOM 1429 C CA . LEU A 1 185 ? -7.652 -14.242 -13.523 1 98.19 185 LEU A CA 1
ATOM 1430 C C . LEU A 1 185 ? -6.59 -14.648 -14.539 1 98.19 185 LEU A C 1
ATOM 1432 O O . LEU A 1 185 ? -6.559 -15.797 -14.984 1 98.19 185 LEU A O 1
ATOM 1436 N N . LYS A 1 186 ? -5.727 -13.711 -14.984 1 97.62 186 LYS A N 1
ATOM 1437 C CA . LYS A 1 186 ? -4.594 -14.016 -15.844 1 97.62 186 LYS A CA 1
ATOM 1438 C C . LYS A 1 186 ? -3.629 -14.984 -15.164 1 97.62 186 LYS A C 1
ATOM 1440 O O . LYS A 1 186 ? -3.455 -14.945 -13.945 1 97.62 186 LYS A O 1
ATOM 1445 N N . PRO A 1 187 ? -2.965 -15.828 -15.969 1 96.06 187 PRO A N 1
ATOM 1446 C CA . PRO A 1 187 ? -1.944 -16.688 -15.367 1 96.06 187 PRO A CA 1
ATOM 1447 C C . PRO A 1 187 ? -0.854 -15.906 -14.648 1 96.06 187 PRO A C 1
ATOM 1449 O O . PRO A 1 187 ? -0.499 -14.805 -15.07 1 96.06 187 PRO A O 1
ATOM 1452 N N . ASP A 1 188 ? -0.348 -16.469 -13.555 1 96.94 188 ASP A N 1
ATOM 1453 C CA . ASP A 1 188 ? 0.772 -15.953 -12.773 1 96.94 188 ASP A CA 1
ATOM 1454 C C . ASP A 1 188 ? 0.355 -14.734 -11.953 1 96.94 188 ASP A C 1
ATOM 1456 O O . ASP A 1 188 ? 1.204 -14.031 -11.414 1 96.94 188 ASP A O 1
ATOM 1460 N N . ARG A 1 189 ? -0.951 -14.406 -11.992 1 98.19 189 ARG A N 1
ATOM 1461 C CA . ARG A 1 189 ? -1.469 -13.297 -11.195 1 98.19 189 ARG A CA 1
ATOM 1462 C C . ARG A 1 189 ? -2.137 -13.797 -9.922 1 98.19 189 ARG A C 1
ATOM 1464 O O . ARG A 1 189 ? -2.219 -15.008 -9.695 1 98.19 189 ARG A O 1
ATOM 1471 N N . PHE A 1 190 ? -2.629 -12.867 -9.141 1 98.69 190 PHE A N 1
ATOM 1472 C CA . PHE A 1 190 ? -2.936 -13.242 -7.766 1 98.69 190 PHE A CA 1
ATOM 1473 C C . PHE A 1 190 ? -4.414 -13.039 -7.465 1 98.69 190 PHE A C 1
ATOM 1475 O O . PHE A 1 190 ? -5.039 -12.117 -7.992 1 98.69 190 PHE A O 1
ATOM 1482 N N . LEU A 1 191 ? -4.934 -13.906 -6.664 1 98.88 191 LEU A N 1
ATOM 1483 C CA . LEU A 1 191 ? -6.16 -13.734 -5.895 1 98.88 191 LEU A CA 1
ATOM 1484 C C . LEU A 1 191 ? -5.848 -13.539 -4.414 1 98.88 191 LEU A C 1
ATOM 1486 O O . LEU A 1 191 ? -5.074 -14.297 -3.83 1 98.88 191 LEU A O 1
ATOM 1490 N N . VAL A 1 192 ? -6.367 -12.492 -3.789 1 98.94 192 VAL A N 1
ATOM 1491 C CA . VAL A 1 192 ? -6.176 -12.273 -2.359 1 98.94 192 VAL A CA 1
ATOM 1492 C C . VAL A 1 192 ? -7.535 -12.203 -1.664 1 98.94 192 VAL A C 1
ATOM 1494 O O . VAL A 1 192 ? -8.43 -11.469 -2.102 1 98.94 192 VAL A O 1
ATOM 1497 N N . ALA A 1 193 ? -7.672 -12.961 -0.614 1 98.94 193 ALA A N 1
ATOM 1498 C CA . ALA A 1 193 ? -8.906 -13 0.166 1 98.94 193 ALA A CA 1
ATOM 1499 C C . ALA A 1 193 ? -8.688 -12.43 1.565 1 98.94 193 ALA A C 1
ATOM 1501 O O . ALA A 1 193 ? -7.652 -12.672 2.188 1 98.94 193 ALA A O 1
ATOM 1502 N N . TYR A 1 194 ? -9.586 -11.641 1.99 1 98.75 194 TYR A N 1
ATOM 1503 C CA . TYR A 1 194 ? -9.68 -11.078 3.332 1 98.75 194 TYR A CA 1
ATOM 1504 C C . TYR A 1 194 ? -10.609 -11.898 4.211 1 98.75 194 TYR A C 1
ATOM 1506 O O . TYR A 1 194 ? -11.82 -11.914 4 1 98.75 194 TYR A O 1
ATOM 1514 N N . LEU A 1 195 ? -10.023 -12.562 5.305 1 98.5 195 LEU A N 1
ATOM 1515 C CA . LEU A 1 195 ? -10.805 -13.492 6.102 1 98.5 195 LEU A CA 1
ATOM 1516 C C . LEU A 1 195 ? -10.562 -13.281 7.59 1 98.5 195 LEU A C 1
ATOM 1518 O O . LEU A 1 195 ? -9.43 -13.414 8.062 1 98.5 195 LEU A O 1
ATOM 1522 N N . PRO A 1 196 ? -11.602 -13.039 8.375 1 95.75 196 PRO A N 1
ATOM 1523 C CA . PRO A 1 196 ? -11.414 -12.773 9.805 1 95.75 196 PRO A CA 1
ATOM 1524 C C . PRO A 1 196 ? -11.07 -14.039 10.594 1 95.75 196 PRO A C 1
ATOM 1526 O O . PRO A 1 196 ? -10.453 -13.953 11.656 1 95.75 196 PRO A O 1
ATOM 1529 N N . ASN A 1 197 ? -11.469 -15.281 10.031 1 96.62 197 ASN A N 1
ATOM 1530 C CA . ASN A 1 197 ? -11.352 -16.5 10.836 1 96.62 197 ASN A CA 1
ATOM 1531 C C . ASN A 1 197 ? -10.406 -17.5 10.203 1 96.62 197 ASN A C 1
ATOM 1533 O O . ASN A 1 197 ? -10.438 -17.703 8.984 1 96.62 197 ASN A O 1
ATOM 1537 N N . ILE A 1 198 ? -9.633 -18.156 11.078 1 97.62 198 ILE A N 1
ATOM 1538 C CA . ILE A 1 198 ? -8.656 -19.125 10.594 1 97.62 198 ILE A CA 1
ATOM 1539 C C . ILE A 1 198 ? -9.383 -20.312 9.953 1 97.62 198 ILE A C 1
ATOM 1541 O O . ILE A 1 198 ? -8.875 -20.922 9.016 1 97.62 198 ILE A O 1
ATOM 1545 N N . THR A 1 199 ? -10.625 -20.625 10.438 1 97.75 199 THR A N 1
ATOM 1546 C CA . THR A 1 199 ? -11.391 -21.719 9.859 1 97.75 199 THR A CA 1
ATOM 1547 C C . THR A 1 199 ? -11.773 -21.422 8.414 1 97.75 199 THR A C 1
ATOM 1549 O O . THR A 1 199 ? -11.828 -22.328 7.578 1 97.75 199 THR A O 1
ATOM 1552 N N . GLN A 1 200 ? -12.023 -20.188 8.109 1 98.25 200 GLN A N 1
ATOM 1553 C CA . GLN A 1 200 ? -12.297 -19.781 6.734 1 98.25 200 GLN A CA 1
ATOM 1554 C C . GLN A 1 200 ? -11.055 -19.938 5.859 1 98.25 200 GLN A C 1
ATOM 1556 O O . GLN A 1 200 ? -11.148 -20.328 4.695 1 98.25 200 GLN A O 1
ATOM 1561 N N . VAL A 1 201 ? -9.922 -19.594 6.48 1 98.62 201 VAL A N 1
ATOM 1562 C CA . VAL A 1 201 ? -8.664 -19.734 5.758 1 98.62 201 VAL A CA 1
ATOM 1563 C C . VAL A 1 201 ? -8.461 -21.203 5.363 1 98.62 201 VAL A C 1
ATOM 1565 O O . VAL A 1 201 ? -8.148 -21.5 4.211 1 98.62 201 VAL A O 1
ATOM 1568 N N . LEU A 1 202 ? -8.695 -22.109 6.316 1 98.5 202 LEU A N 1
ATOM 1569 C CA . LEU A 1 202 ? -8.5 -23.531 6.066 1 98.5 202 LEU A CA 1
ATOM 1570 C C . LEU A 1 202 ? -9.445 -24.031 4.984 1 98.5 202 LEU A C 1
ATOM 1572 O O . LEU A 1 202 ? -9.047 -24.812 4.113 1 98.5 202 LEU A O 1
ATOM 1576 N N . GLU A 1 203 ? -10.648 -23.562 5.043 1 98.5 203 GLU A N 1
ATOM 1577 C CA . GLU A 1 203 ? -11.633 -23.938 4.039 1 98.5 203 GLU A CA 1
ATOM 1578 C C . GLU A 1 203 ? -11.242 -23.438 2.654 1 98.5 203 GLU A C 1
ATOM 1580 O O . GLU A 1 203 ? -11.344 -24.172 1.666 1 98.5 203 GLU A O 1
ATOM 1585 N N . LEU A 1 204 ? -10.812 -22.25 2.574 1 98.75 204 LEU A N 1
ATOM 1586 C CA . LEU A 1 204 ? -10.398 -21.672 1.303 1 98.75 204 LEU A CA 1
ATOM 1587 C C . LEU A 1 204 ? -9.211 -22.422 0.717 1 98.75 204 LEU A C 1
ATOM 1589 O O . LEU A 1 204 ? -9.203 -22.75 -0.472 1 98.75 204 LEU A O 1
ATOM 1593 N N . VAL A 1 205 ? -8.219 -22.656 1.553 1 98.5 205 VAL A N 1
ATOM 1594 C CA . VAL A 1 205 ? -7.008 -23.344 1.105 1 98.5 205 VAL A CA 1
ATOM 1595 C C . VAL A 1 205 ? -7.363 -24.75 0.599 1 98.5 205 VAL A C 1
ATOM 1597 O O . VAL A 1 205 ? -6.875 -25.172 -0.45 1 98.5 205 VAL A O 1
ATOM 1600 N N . ARG A 1 206 ? -8.234 -25.422 1.301 1 98.25 206 ARG A N 1
ATOM 1601 C CA . ARG A 1 206 ? -8.695 -26.734 0.874 1 98.25 206 ARG A CA 1
ATOM 1602 C C . ARG A 1 206 ? -9.375 -26.656 -0.487 1 98.25 206 ARG A C 1
ATOM 1604 O O . ARG A 1 206 ? -9.047 -27.422 -1.396 1 98.25 206 ARG A O 1
ATOM 1611 N N . ALA A 1 207 ? -10.289 -25.781 -0.628 1 98.44 207 ALA A N 1
ATOM 1612 C CA . ALA A 1 207 ? -11.062 -25.641 -1.862 1 98.44 207 ALA A CA 1
ATOM 1613 C C . ALA A 1 207 ? -10.156 -25.25 -3.031 1 98.44 207 ALA A C 1
ATOM 1615 O O . ALA A 1 207 ? -10.398 -25.656 -4.168 1 98.44 207 ALA A O 1
ATOM 1616 N N . ALA A 1 208 ? -9.141 -24.453 -2.758 1 97.81 208 ALA A N 1
ATOM 1617 C CA . ALA A 1 208 ? -8.25 -23.953 -3.799 1 97.81 208 ALA A CA 1
ATOM 1618 C C . ALA A 1 208 ? -7.469 -25.094 -4.449 1 97.81 208 ALA A C 1
ATOM 1620 O O . ALA A 1 208 ? -7.012 -24.969 -5.59 1 97.81 208 ALA A O 1
ATOM 1621 N N . GLU A 1 209 ? -7.309 -26.219 -3.742 1 95.25 209 GLU A N 1
ATOM 1622 C CA . GLU A 1 209 ? -6.555 -27.359 -4.254 1 95.25 209 GLU A CA 1
ATOM 1623 C C . GLU A 1 209 ? -7.191 -27.922 -5.52 1 95.25 209 GLU A C 1
ATOM 1625 O O . GLU A 1 209 ? -6.516 -28.562 -6.336 1 95.25 209 GLU A O 1
ATOM 1630 N N . ALA A 1 210 ? -8.508 -27.688 -5.684 1 95.94 210 ALA A N 1
ATOM 1631 C CA . ALA A 1 210 ? -9.242 -28.219 -6.832 1 95.94 210 ALA A CA 1
ATOM 1632 C C . ALA A 1 210 ? -9.133 -27.266 -8.023 1 95.94 210 ALA A C 1
ATOM 1634 O O . ALA A 1 210 ? -9.688 -27.547 -9.094 1 95.94 210 ALA A O 1
ATOM 1635 N N . HIS A 1 211 ? -8.469 -26.172 -7.898 1 96.25 211 HIS A N 1
ATOM 1636 C CA . HIS A 1 211 ? -8.312 -25.156 -8.93 1 96.25 211 HIS A CA 1
ATOM 1637 C C . HIS A 1 211 ? -6.84 -24.859 -9.195 1 96.25 211 HIS A C 1
ATOM 1639 O O . HIS A 1 211 ? -5.969 -25.281 -8.43 1 96.25 211 HIS A O 1
ATOM 1645 N N . PRO A 1 212 ? -6.508 -24.219 -10.289 1 94.75 212 PRO A N 1
ATOM 1646 C CA . PRO A 1 212 ? -5.102 -23.953 -10.609 1 94.75 212 PRO A CA 1
ATOM 1647 C C . PRO A 1 212 ? -4.52 -22.797 -9.797 1 94.75 212 PRO A C 1
ATOM 1649 O O . PRO A 1 212 ? -4.043 -21.812 -10.367 1 94.75 212 PRO A O 1
ATOM 1652 N N . PHE A 1 213 ? -4.57 -22.938 -8.469 1 96.25 213 PHE A N 1
ATOM 1653 C CA . PHE A 1 213 ? -4.02 -21.953 -7.547 1 96.25 213 PHE A CA 1
ATOM 1654 C C . PHE A 1 213 ? -2.922 -22.578 -6.691 1 96.25 213 PHE A C 1
ATOM 1656 O O . PHE A 1 213 ? -3.016 -23.734 -6.289 1 96.25 213 PHE A O 1
ATOM 1663 N N . ARG A 1 214 ? -1.943 -21.812 -6.453 1 93.31 214 ARG A N 1
ATOM 1664 C CA . ARG A 1 214 ? -0.924 -22.125 -5.461 1 93.31 214 ARG A CA 1
ATOM 1665 C C . ARG A 1 214 ? -0.985 -21.141 -4.289 1 93.31 214 ARG A C 1
ATOM 1667 O O . ARG A 1 214 ? -1.088 -19.938 -4.484 1 93.31 214 ARG A O 1
ATOM 1674 N N . LEU A 1 215 ? -0.983 -21.719 -3.09 1 96.44 215 LEU A N 1
ATOM 1675 C CA . LEU A 1 215 ? -0.936 -20.875 -1.909 1 96.44 215 LEU A CA 1
ATOM 1676 C C . LEU A 1 215 ? 0.429 -20.203 -1.776 1 96.44 215 LEU A C 1
ATOM 1678 O O . LEU A 1 215 ? 1.446 -20.875 -1.634 1 96.44 215 LEU A O 1
ATOM 1682 N N . GLU A 1 216 ? 0.443 -18.891 -1.831 1 95.75 216 GLU A N 1
ATOM 1683 C CA . GLU A 1 216 ? 1.704 -18.156 -1.735 1 95.75 216 GLU A CA 1
ATOM 1684 C C . GLU A 1 216 ? 1.941 -17.656 -0.317 1 95.75 216 GLU A C 1
ATOM 1686 O O . GLU A 1 216 ? 3.049 -17.766 0.214 1 95.75 216 GLU A O 1
ATOM 1691 N N . ARG A 1 217 ? 0.923 -17.062 0.235 1 96.25 217 ARG A N 1
ATOM 1692 C CA . ARG A 1 217 ? 1.099 -16.453 1.551 1 96.25 217 ARG A CA 1
ATOM 1693 C C . ARG A 1 217 ? -0.213 -16.453 2.33 1 96.25 217 ARG A C 1
ATOM 1695 O O . ARG A 1 217 ? -1.285 -16.281 1.75 1 96.25 217 ARG A O 1
ATOM 1702 N N . VAL A 1 218 ? -0.124 -16.641 3.613 1 98.5 218 VAL A N 1
ATOM 1703 C CA . VAL A 1 218 ? -1.151 -16.297 4.594 1 98.5 218 VAL A CA 1
ATOM 1704 C C . VAL A 1 218 ? -0.58 -15.344 5.637 1 98.5 218 VAL A C 1
ATOM 1706 O O . VAL A 1 218 ? 0.39 -15.672 6.324 1 98.5 218 VAL A O 1
ATOM 1709 N N . LEU A 1 219 ? -1.282 -14.172 5.809 1 97.88 219 LEU A N 1
ATOM 1710 C CA . LEU A 1 219 ? -0.664 -13.102 6.582 1 97.88 219 LEU A CA 1
ATOM 1711 C C . LEU A 1 219 ? -1.657 -12.508 7.574 1 97.88 219 LEU A C 1
ATOM 1713 O O . LEU A 1 219 ? -2.846 -12.383 7.27 1 97.88 219 LEU A O 1
ATOM 1717 N N . GLU A 1 220 ? -1.157 -12.133 8.758 1 97.75 220 GLU A N 1
ATOM 1718 C CA . GLU A 1 220 ? -1.756 -11.094 9.594 1 97.75 220 GLU A CA 1
ATOM 1719 C C . GLU A 1 220 ? -0.954 -9.797 9.523 1 97.75 220 GLU A C 1
ATOM 1721 O O . GLU A 1 220 ? 0.269 -9.805 9.68 1 97.75 220 GLU A O 1
ATOM 1726 N N . VAL A 1 221 ? -1.633 -8.766 9.297 1 97.5 221 VAL A N 1
ATOM 1727 C CA . VAL A 1 221 ? -0.971 -7.473 9.188 1 97.5 221 VAL A CA 1
ATOM 1728 C C . VAL A 1 221 ? -1.145 -6.691 10.492 1 97.5 221 VAL A C 1
ATOM 1730 O O . VAL A 1 221 ? -2.264 -6.535 10.984 1 97.5 221 VAL A O 1
ATOM 1733 N N . GLY A 1 222 ? -0.012 -6.238 11.055 1 96.5 222 GLY A N 1
ATOM 1734 C CA . GLY A 1 222 ? -0.034 -5.434 12.266 1 96.5 222 GLY A CA 1
ATOM 1735 C C . GLY A 1 222 ? 0.625 -4.078 12.094 1 96.5 222 GLY A C 1
ATOM 1736 O O . GLY A 1 222 ? 1.719 -3.98 11.531 1 96.5 222 GLY A O 1
ATOM 1737 N N . TRP A 1 223 ? -0.061 -3.023 12.461 1 97.06 223 TRP A N 1
ATOM 1738 C CA . TRP A 1 223 ? 0.497 -1.687 12.633 1 97.06 223 TRP A CA 1
ATOM 1739 C C . TRP A 1 223 ? 0.519 -1.289 14.102 1 97.06 223 TRP A C 1
ATOM 1741 O O . TRP A 1 223 ? -0.512 -0.909 14.664 1 97.06 223 TRP A O 1
ATOM 1751 N N . ARG A 1 224 ? 1.695 -1.426 14.703 1 96.75 224 ARG A N 1
ATOM 1752 C CA . ARG A 1 224 ? 1.859 -1.071 16.109 1 96.75 224 ARG A CA 1
ATOM 1753 C C . ARG A 1 224 ? 2.16 0.415 16.266 1 96.75 224 ARG A C 1
ATOM 1755 O O . ARG A 1 224 ? 3.244 0.875 15.906 1 96.75 224 ARG A O 1
ATOM 1762 N N . GLU A 1 225 ? 1.237 1.099 16.906 1 97.25 225 GLU A N 1
ATOM 1763 C CA . GLU A 1 225 ? 1.349 2.545 17.078 1 97.25 225 GLU A CA 1
ATOM 1764 C C . GLU A 1 225 ? 2.137 2.902 18.328 1 97.25 225 GLU A C 1
ATOM 1766 O O . GLU A 1 225 ? 1.969 2.27 19.375 1 97.25 225 GLU A O 1
ATOM 1771 N N . TRP A 1 226 ? 2.957 3.904 18.234 1 97.62 226 TRP A N 1
ATOM 1772 C CA . TRP A 1 226 ? 3.725 4.43 19.359 1 97.62 226 TRP A CA 1
ATOM 1773 C C . TRP A 1 226 ? 3.219 5.809 19.766 1 97.62 226 TRP A C 1
ATOM 1775 O O . TRP A 1 226 ? 2.875 6.629 18.906 1 97.62 226 TRP A O 1
ATOM 1785 N N . GLU A 1 227 ? 3.135 6.012 20.984 1 96.25 227 GLU A N 1
ATOM 1786 C CA . GLU A 1 227 ? 2.979 7.355 21.531 1 96.25 227 GLU A CA 1
ATOM 1787 C C . GLU A 1 227 ? 4.332 8 21.797 1 96.25 227 GLU A C 1
ATOM 1789 O O . GLU A 1 227 ? 5.133 7.48 22.578 1 96.25 227 GLU A O 1
ATOM 1794 N N . VAL A 1 228 ? 4.582 9.102 21.109 1 96.44 228 VAL A N 1
ATOM 1795 C CA . VAL A 1 228 ? 5.84 9.82 21.297 1 96.44 228 VAL A CA 1
ATOM 1796 C C . VAL A 1 228 ? 5.559 11.273 21.672 1 96.44 228 VAL A C 1
ATOM 1798 O O . VAL A 1 228 ? 5.051 12.039 20.859 1 96.44 228 VAL A O 1
ATOM 1801 N N . ARG A 1 229 ? 5.805 11.586 22.859 1 92.75 229 ARG A N 1
ATOM 1802 C CA . ARG A 1 229 ? 5.816 12.906 23.469 1 92.75 229 ARG A CA 1
ATOM 1803 C C . ARG A 1 229 ? 7.047 13.094 24.359 1 92.75 229 ARG A C 1
ATOM 1805 O O . ARG A 1 229 ? 7.09 12.586 25.484 1 92.75 229 ARG A O 1
ATOM 1812 N N . LEU A 1 230 ? 7.914 13.789 23.891 1 91.19 230 LEU A N 1
ATOM 1813 C CA . LEU A 1 230 ? 9.227 13.836 24.531 1 91.19 230 LEU A CA 1
ATOM 1814 C C . LEU A 1 230 ? 9.102 14.281 25.984 1 91.19 230 LEU A C 1
ATOM 1816 O O . LEU A 1 230 ? 8.391 15.242 26.281 1 91.19 230 LEU A O 1
ATOM 1820 N N . PRO A 1 231 ? 9.695 13.414 26.766 1 90.31 231 PRO A N 1
ATOM 1821 C CA . PRO A 1 231 ? 10.641 12.336 26.484 1 90.31 231 PRO A CA 1
ATOM 1822 C C . PRO A 1 231 ? 9.969 10.961 26.422 1 90.31 231 PRO A C 1
ATOM 1824 O O . PRO A 1 231 ? 10.656 9.938 26.406 1 90.31 231 PRO A O 1
ATOM 1827 N N . VAL A 1 232 ? 8.719 10.984 26.484 1 93.56 232 VAL A N 1
ATOM 1828 C CA . VAL A 1 232 ? 7.957 9.742 26.547 1 93.56 232 VAL A CA 1
ATOM 1829 C C . VAL A 1 232 ? 7.938 9.086 25.172 1 93.56 232 VAL A C 1
ATOM 1831 O O . VAL A 1 232 ? 7.715 9.758 24.156 1 93.56 232 VAL A O 1
ATOM 1834 N N . ALA A 1 233 ? 8.227 7.793 25.109 1 96.31 233 ALA A N 1
ATOM 1835 C CA . ALA A 1 233 ? 8.117 6.996 23.891 1 96.31 233 ALA A CA 1
ATOM 1836 C C . ALA A 1 233 ? 7.832 5.531 24.219 1 96.31 233 ALA A C 1
ATOM 1838 O O . ALA A 1 233 ? 8.688 4.836 24.766 1 96.31 233 ALA A O 1
ATOM 1839 N N . HIS A 1 234 ? 6.68 5.105 23.953 1 96.75 234 HIS A N 1
ATOM 1840 C CA . HIS A 1 234 ? 6.305 3.713 24.156 1 96.75 234 HIS A CA 1
ATOM 1841 C C . HIS A 1 234 ? 5.141 3.314 23.266 1 96.75 234 HIS A C 1
ATOM 1843 O O . HIS A 1 234 ? 4.41 4.176 22.766 1 96.75 234 HIS A O 1
ATOM 1849 N N . PRO A 1 235 ? 4.973 2.031 22.953 1 95.44 235 PRO A N 1
ATOM 1850 C CA . PRO A 1 235 ? 3.785 1.622 22.203 1 95.44 235 PRO A CA 1
ATOM 1851 C C . PRO A 1 235 ? 2.48 2.031 22.875 1 95.44 235 PRO A C 1
ATOM 1853 O O . PRO A 1 235 ? 2.387 2.002 24.109 1 95.44 235 PRO A O 1
ATOM 1856 N N . ARG A 1 236 ? 1.553 2.471 22.062 1 95.25 236 ARG A N 1
ATOM 1857 C CA . ARG A 1 236 ? 0.233 2.723 22.641 1 95.25 236 ARG A CA 1
ATOM 1858 C C . ARG A 1 236 ? -0.308 1.482 23.344 1 95.25 236 ARG A C 1
ATOM 1860 O O . ARG A 1 236 ? -0.142 0.363 22.844 1 95.25 236 ARG A O 1
ATOM 1867 N N . PHE A 1 237 ? -0.954 1.664 24.391 1 92.62 237 PHE A N 1
ATOM 1868 C CA . PHE A 1 237 ? -1.468 0.55 25.172 1 92.62 237 PHE A CA 1
ATOM 1869 C C . PHE A 1 237 ? -2.562 -0.189 24.406 1 92.62 237 PHE A C 1
ATOM 1871 O O . PHE A 1 237 ? -2.553 -1.42 24.344 1 92.62 237 PHE A O 1
ATOM 1878 N N . GLN A 1 238 ? -3.463 0.614 23.938 1 91.75 238 GLN A N 1
ATOM 1879 C CA . GLN A 1 238 ? -4.527 0.025 23.141 1 91.75 238 GLN A CA 1
ATOM 1880 C C . GLN A 1 238 ? -4.148 -0.009 21.656 1 91.75 238 GLN A C 1
ATOM 1882 O O . GLN A 1 238 ? -3.734 1.007 21.094 1 91.75 238 GLN A O 1
ATOM 1887 N N . GLN A 1 239 ? -4.137 -1.235 21.141 1 90.88 239 GLN A N 1
ATOM 1888 C CA . GLN A 1 239 ? -3.816 -1.453 19.734 1 90.88 239 GLN A CA 1
ATOM 1889 C C . GLN A 1 239 ? -4.945 -2.191 19.016 1 90.88 239 GLN A C 1
ATOM 1891 O O . GLN A 1 239 ? -5.695 -2.941 19.656 1 90.88 239 GLN A O 1
ATOM 1896 N N . VAL A 1 240 ? -5.066 -1.833 17.719 1 85.69 240 VAL A N 1
ATOM 1897 C CA . VAL A 1 240 ? -5.883 -2.73 16.906 1 85.69 240 VAL A CA 1
ATOM 1898 C C . VAL A 1 240 ? -5.156 -4.059 16.719 1 85.69 240 VAL A C 1
ATOM 1900 O O . VAL A 1 240 ? -4.055 -4.098 16.172 1 85.69 240 VAL A O 1
ATOM 1903 N N . GLY A 1 241 ? -5.715 -5.094 17.266 1 87.62 241 GLY A N 1
ATOM 1904 C CA . GLY A 1 241 ? -5.082 -6.398 17.172 1 87.62 241 GLY A CA 1
ATOM 1905 C C . GLY A 1 241 ? -5.359 -7.113 15.859 1 87.62 241 GLY A C 1
ATOM 1906 O O . GLY A 1 241 ? -5.129 -6.555 14.789 1 87.62 241 GLY A O 1
ATOM 1907 N N . HIS A 1 242 ? -5.922 -8.328 15.984 1 93.06 242 HIS A N 1
ATOM 1908 C CA . HIS A 1 242 ? -6.238 -9.109 14.789 1 93.06 242 HIS A CA 1
ATOM 1909 C C . HIS A 1 242 ? -7.469 -8.547 14.078 1 93.06 242 HIS A C 1
ATOM 1911 O O . HIS A 1 242 ? -8.523 -8.367 14.703 1 93.06 242 HIS A O 1
ATOM 1917 N N . THR A 1 243 ? -7.258 -8.25 12.836 1 94.88 243 THR A N 1
ATOM 1918 C CA . THR A 1 243 ? -8.367 -7.816 12 1 94.88 243 THR A CA 1
ATOM 1919 C C . THR A 1 243 ? -8.773 -8.922 11.023 1 94.88 243 THR A C 1
ATOM 1921 O O . THR A 1 243 ? -9.938 -9.305 10.961 1 94.88 243 THR A O 1
ATOM 1924 N N . ALA A 1 244 ? -7.828 -9.469 10.344 1 97.56 244 ALA A N 1
ATOM 1925 C CA . ALA A 1 244 ? -8.117 -10.531 9.383 1 97.56 244 ALA A CA 1
ATOM 1926 C C . ALA A 1 244 ? -6.844 -11.273 8.984 1 97.56 244 ALA A C 1
ATOM 1928 O O . ALA A 1 244 ? -5.742 -10.875 9.367 1 97.56 244 ALA A O 1
ATOM 1929 N N . PHE A 1 245 ? -7.074 -12.438 8.359 1 98.56 245 PHE A N 1
ATOM 1930 C CA . PHE A 1 245 ? -6.055 -13.117 7.57 1 98.56 245 PHE A CA 1
ATOM 1931 C C . PHE A 1 245 ? -6.141 -12.703 6.105 1 98.56 245 PHE A C 1
ATOM 1933 O O . PHE A 1 245 ? -7.238 -12.594 5.551 1 98.56 245 PHE A O 1
ATOM 1940 N N . LEU A 1 246 ? -5.02 -12.398 5.562 1 98.88 246 LEU A N 1
ATOM 1941 C CA . LEU A 1 246 ? -4.922 -12.242 4.113 1 98.88 246 LEU A CA 1
ATOM 1942 C C . LEU A 1 246 ? -4.344 -13.492 3.465 1 98.88 246 LEU A C 1
ATOM 1944 O O . LEU A 1 246 ? -3.254 -13.938 3.83 1 98.88 246 LEU A O 1
ATOM 1948 N N . VAL A 1 247 ? -5.074 -14.094 2.559 1 98.88 247 VAL A N 1
ATOM 1949 C CA . VAL A 1 247 ? -4.629 -15.289 1.857 1 98.88 247 VAL A CA 1
ATOM 1950 C C . VAL A 1 247 ? -4.324 -14.953 0.399 1 98.88 247 VAL A C 1
ATOM 1952 O O . VAL A 1 247 ? -5.211 -14.523 -0.343 1 98.88 247 VAL A O 1
ATOM 1955 N N . ALA A 1 248 ? -3.123 -15.109 0.017 1 98.81 248 ALA A N 1
ATOM 1956 C CA . ALA A 1 248 ? -2.713 -14.836 -1.358 1 98.81 248 ALA A CA 1
ATOM 1957 C C . ALA A 1 248 ? -2.5 -16.141 -2.133 1 98.81 248 ALA A C 1
ATOM 1959 O O . ALA A 1 248 ? -1.668 -16.953 -1.753 1 98.81 248 ALA A O 1
ATOM 1960 N N . LEU A 1 249 ? -3.256 -16.297 -3.184 1 98.5 249 LEU A N 1
ATOM 1961 C CA . LEU A 1 249 ? -3.146 -17.406 -4.109 1 98.5 249 LEU A CA 1
ATOM 1962 C C . LEU A 1 249 ? -2.631 -16.953 -5.469 1 98.5 249 LEU A C 1
ATOM 1964 O O . LEU A 1 249 ? -3.045 -15.906 -5.969 1 98.5 249 LEU A O 1
ATOM 1968 N N . ARG A 1 250 ? -1.701 -17.625 -6.016 1 97.31 250 ARG A N 1
ATOM 1969 C CA . ARG A 1 250 ? -1.188 -17.344 -7.352 1 97.31 250 ARG A CA 1
ATOM 1970 C C . ARG A 1 250 ? -1.731 -18.344 -8.367 1 97.31 250 ARG A C 1
ATOM 1972 O O . ARG A 1 250 ? -1.722 -19.547 -8.117 1 97.31 250 ARG A O 1
ATOM 1979 N N . ARG A 1 251 ? -2.225 -17.844 -9.484 1 96.12 251 ARG A N 1
ATOM 1980 C CA . ARG A 1 251 ? -2.801 -18.719 -10.5 1 96.12 251 ARG A CA 1
ATOM 1981 C C . ARG A 1 251 ? -1.717 -19.297 -11.406 1 96.12 251 ARG A C 1
ATOM 1983 O O . ARG A 1 251 ? -0.914 -18.547 -11.977 1 96.12 251 ARG A O 1
ATOM 1990 N N . TRP A 1 252 ? -1.618 -20.547 -11.492 1 88.5 252 TRP A N 1
ATOM 1991 C CA . TRP A 1 252 ? -0.654 -21.188 -12.375 1 88.5 252 TRP A CA 1
ATOM 1992 C C . TRP A 1 252 ? -1.289 -21.516 -13.727 1 88.5 252 TRP A C 1
ATOM 1994 O O . TRP A 1 252 ? -2.514 -21.5 -13.867 1 88.5 252 TRP A O 1
ATOM 2004 N N . LYS A 1 253 ? -0.302 -21.672 -14.703 1 81 253 LYS A N 1
ATOM 2005 C CA . LYS A 1 253 ? -0.774 -22.109 -16.016 1 81 253 LYS A CA 1
ATOM 2006 C C . LYS A 1 253 ? -1.309 -23.531 -15.969 1 81 253 LYS A C 1
ATOM 2008 O O . LYS A 1 253 ? -0.765 -24.375 -15.258 1 81 253 LYS A O 1
ATOM 2013 N N . ALA A 1 254 ? -2.627 -23.672 -16.047 1 60.75 254 ALA A N 1
ATOM 2014 C CA . ALA A 1 254 ? -3.186 -25.016 -16.078 1 60.75 254 ALA A CA 1
ATOM 2015 C C . ALA A 1 254 ? -2.357 -25.938 -16.984 1 60.75 254 ALA A C 1
ATOM 2017 O O . ALA A 1 254 ? -1.877 -25.5 -18.031 1 60.75 254 ALA A O 1
ATOM 2018 N N . SER A 1 255 ? -1.489 -26.891 -16.312 1 49.75 255 SER A N 1
ATOM 2019 C CA . SER A 1 255 ? -0.861 -27.891 -17.156 1 49.75 255 SER A CA 1
ATOM 2020 C C . SER A 1 255 ? -1.87 -28.516 -18.109 1 49.75 255 SER A C 1
ATOM 2022 O O . SER A 1 255 ? -3.061 -28.594 -17.797 1 49.75 255 SER A O 1
ATOM 2024 N N . MET B 1 1 ? 12.664 -12.367 -29.391 1 31.7 1 MET B N 1
ATOM 2025 C CA . MET B 1 1 ? 12.086 -11.117 -28.906 1 31.7 1 MET B CA 1
ATOM 2026 C C . MET B 1 1 ? 12.383 -10.922 -27.422 1 31.7 1 MET B C 1
ATOM 2028 O O . MET B 1 1 ? 12.25 -11.859 -26.625 1 31.7 1 MET B O 1
ATOM 2032 N N . ALA B 1 2 ? 13.359 -10.109 -27.062 1 43.34 2 ALA B N 1
ATOM 2033 C CA . ALA B 1 2 ? 13.977 -9.898 -25.766 1 43.34 2 ALA B CA 1
ATOM 2034 C C . ALA B 1 2 ? 12.922 -9.805 -24.672 1 43.34 2 ALA B C 1
ATOM 2036 O O . ALA B 1 2 ? 11.891 -9.148 -24.844 1 43.34 2 ALA B O 1
ATOM 2037 N N . TRP B 1 3 ? 12.719 -10.859 -23.984 1 50.44 3 TRP B N 1
ATOM 2038 C CA . TRP B 1 3 ? 11.789 -10.773 -22.859 1 50.44 3 TRP B CA 1
ATOM 2039 C C . TRP B 1 3 ? 12.031 -9.508 -22.047 1 50.44 3 TRP B C 1
ATOM 2041 O O . TRP B 1 3 ? 13.148 -9.266 -21.578 1 50.44 3 TRP B O 1
ATOM 2051 N N . PRO B 1 4 ? 10.961 -8.562 -22.141 1 68.81 4 PRO B N 1
ATOM 2052 C CA . PRO B 1 4 ? 11.188 -7.285 -21.469 1 68.81 4 PRO B CA 1
ATOM 2053 C C . PRO B 1 4 ? 11.117 -7.41 -19.938 1 68.81 4 PRO B C 1
ATOM 2055 O O . PRO B 1 4 ? 10.047 -7.699 -19.391 1 68.81 4 PRO B O 1
ATOM 2058 N N . GLY B 1 5 ? 12.336 -7.738 -19.219 1 84.5 5 GLY B N 1
ATOM 2059 C CA . GLY B 1 5 ? 12.461 -7.598 -17.766 1 84.5 5 GLY B CA 1
ATOM 2060 C C . GLY B 1 5 ? 12.945 -8.859 -17.094 1 84.5 5 GLY B C 1
ATOM 2061 O O . GLY B 1 5 ? 13.289 -9.844 -17.75 1 84.5 5 GLY B O 1
ATOM 2062 N N . PRO B 1 6 ? 12.977 -8.914 -15.805 1 94.19 6 PRO B N 1
ATOM 2063 C CA . PRO B 1 6 ? 13.477 -10.062 -15.039 1 94.19 6 PRO B CA 1
ATOM 2064 C C . PRO B 1 6 ? 12.43 -11.164 -14.867 1 94.19 6 PRO B C 1
ATOM 2066 O O . PRO B 1 6 ? 11.234 -10.906 -15.031 1 94.19 6 PRO B O 1
ATOM 2069 N N . LEU B 1 7 ? 12.875 -12.375 -14.656 1 96.19 7 LEU B N 1
ATOM 2070 C CA . LEU B 1 7 ? 12.062 -13.516 -14.258 1 96.19 7 LEU B CA 1
ATOM 2071 C C . LEU B 1 7 ? 12.422 -13.977 -12.852 1 96.19 7 LEU B C 1
ATOM 2073 O O . LEU B 1 7 ? 13.516 -13.695 -12.359 1 96.19 7 LEU B O 1
ATOM 2077 N N . LEU B 1 8 ? 11.516 -14.578 -12.211 1 97.31 8 LEU B N 1
ATOM 2078 C CA . LEU B 1 8 ? 11.734 -15.188 -10.906 1 97.31 8 LEU B CA 1
ATOM 2079 C C . LEU B 1 8 ? 11.477 -16.688 -10.961 1 97.31 8 LEU B C 1
ATOM 2081 O O . LEU B 1 8 ? 10.398 -17.125 -11.367 1 97.31 8 LEU B O 1
ATOM 2085 N N . LEU B 1 9 ? 12.445 -17.422 -10.617 1 97.5 9 LEU B N 1
ATOM 2086 C CA . LEU B 1 9 ? 12.305 -18.859 -10.539 1 97.5 9 LEU B CA 1
ATOM 2087 C C . LEU B 1 9 ? 12.109 -19.312 -9.094 1 97.5 9 LEU B C 1
ATOM 2089 O O . LEU B 1 9 ? 12.75 -18.781 -8.18 1 97.5 9 LEU B O 1
ATOM 2093 N N . LYS B 1 10 ? 11.242 -20.219 -8.891 1 96.19 10 LYS B N 1
ATOM 2094 C CA . LYS B 1 10 ? 11.07 -20.828 -7.574 1 96.19 10 LYS B CA 1
ATOM 2095 C C . LYS B 1 10 ? 11.219 -22.344 -7.641 1 96.19 10 LYS B C 1
ATOM 2097 O O . LYS B 1 10 ? 10.648 -22.984 -8.516 1 96.19 10 LYS B O 1
ATOM 2102 N N . ASP B 1 11 ? 11.984 -22.875 -6.766 1 95.31 11 ASP B N 1
ATOM 2103 C CA . ASP B 1 11 ? 12.109 -24.328 -6.73 1 95.31 11 ASP B CA 1
ATOM 2104 C C . ASP B 1 11 ? 11.055 -24.953 -5.82 1 95.31 11 ASP B C 1
ATOM 2106 O O . ASP B 1 11 ? 10.172 -24.25 -5.316 1 95.31 11 ASP B O 1
ATOM 2110 N N . ARG B 1 12 ? 11.125 -26.25 -5.586 1 88.31 12 ARG B N 1
ATOM 2111 C CA . ARG B 1 12 ? 10.086 -26.984 -4.875 1 88.31 12 ARG B CA 1
ATOM 2112 C C . ARG B 1 12 ? 10.031 -26.578 -3.406 1 88.31 12 ARG B C 1
ATOM 2114 O O . ARG B 1 12 ? 8.984 -26.703 -2.764 1 88.31 12 ARG B O 1
ATOM 2121 N N . LYS B 1 13 ? 11.133 -26.094 -2.896 1 88.38 13 LYS B N 1
ATOM 2122 C CA . LYS B 1 13 ? 11.203 -25.703 -1.489 1 88.38 13 LYS B CA 1
ATOM 2123 C C . LYS B 1 13 ? 10.797 -24.25 -1.299 1 88.38 13 LYS B C 1
ATOM 2125 O O . LYS B 1 13 ? 10.75 -23.75 -0.171 1 88.38 13 LYS B O 1
ATOM 2130 N N . GLY B 1 14 ? 10.555 -23.562 -2.389 1 88.69 14 GLY B N 1
ATOM 2131 C CA . GLY B 1 14 ? 10.086 -22.188 -2.307 1 88.69 14 GLY B CA 1
ATOM 2132 C C . GLY B 1 14 ? 11.203 -21.172 -2.416 1 88.69 14 GLY B C 1
ATOM 2133 O O . GLY B 1 14 ? 10.961 -19.969 -2.289 1 88.69 14 GLY B O 1
ATOM 2134 N N . ARG B 1 15 ? 12.461 -21.781 -2.695 1 94.06 15 ARG B N 1
ATOM 2135 C CA . ARG B 1 15 ? 13.562 -20.844 -2.895 1 94.06 15 ARG B CA 1
ATOM 2136 C C . ARG B 1 15 ? 13.422 -20.094 -4.223 1 94.06 15 ARG B C 1
ATOM 2138 O O . ARG B 1 15 ? 13.109 -20.703 -5.246 1 94.06 15 ARG B O 1
ATOM 2145 N N . ALA B 1 16 ? 13.594 -18.719 -4.094 1 97.12 16 ALA B N 1
ATOM 2146 C CA . ALA B 1 16 ? 13.375 -17.859 -5.262 1 97.12 16 ALA B CA 1
ATOM 2147 C C . ALA B 1 16 ? 14.695 -17.344 -5.82 1 97.12 16 ALA B C 1
ATOM 2149 O O . ALA B 1 16 ? 15.609 -17 -5.066 1 97.12 16 ALA B O 1
ATOM 2150 N N . TYR B 1 17 ? 14.773 -17.297 -7.121 1 97.44 17 TYR B N 1
ATOM 2151 C CA . TYR B 1 17 ? 15.961 -16.828 -7.84 1 97.44 17 TYR B CA 1
ATOM 2152 C C . TYR B 1 17 ? 15.594 -15.828 -8.922 1 97.44 17 TYR B C 1
ATOM 2154 O O . TYR B 1 17 ? 14.828 -16.156 -9.844 1 97.44 17 TYR B O 1
ATOM 2162 N N . LEU B 1 18 ? 16.172 -14.641 -8.781 1 97.38 18 LEU B N 1
ATOM 2163 C CA . LEU B 1 18 ? 15.961 -13.617 -9.805 1 97.38 18 LEU B CA 1
ATOM 2164 C C . LEU B 1 18 ? 16.906 -13.828 -10.984 1 97.38 18 LEU B C 1
ATOM 2166 O O . LEU B 1 18 ? 18.109 -14 -10.797 1 97.38 18 LEU B O 1
ATOM 2170 N N . VAL B 1 19 ? 16.312 -13.852 -12.195 1 96.25 19 VAL B N 1
ATOM 2171 C CA . VAL B 1 19 ? 17.094 -14.102 -13.398 1 96.25 19 VAL B CA 1
ATOM 2172 C C . VAL B 1 19 ? 16.812 -13.031 -14.445 1 96.25 19 VAL B C 1
ATOM 2174 O O . VAL B 1 19 ? 15.648 -12.68 -14.664 1 96.25 19 VAL B O 1
ATOM 2177 N N . PHE B 1 20 ? 17.812 -12.477 -15.047 1 95 20 PHE B N 1
ATOM 2178 C CA . PHE B 1 20 ? 17.688 -11.609 -16.219 1 95 20 PHE B CA 1
ATOM 2179 C C . PHE B 1 20 ? 18.031 -12.367 -17.484 1 95 20 PHE B C 1
ATOM 2181 O O . PHE B 1 20 ? 19.203 -12.594 -17.797 1 95 20 PHE B O 1
ATOM 2188 N N . PRO B 1 21 ? 16.984 -12.742 -18.203 1 94.19 21 PRO B N 1
ATOM 2189 C CA . PRO B 1 21 ? 17.219 -13.586 -19.375 1 94.19 21 PRO B CA 1
ATOM 2190 C C . PRO B 1 21 ? 18.094 -12.898 -20.422 1 94.19 21 PRO B C 1
ATOM 2192 O O . PRO B 1 21 ? 17.969 -11.695 -20.656 1 94.19 21 PRO B O 1
ATOM 2195 N N . LYS B 1 22 ? 18.984 -13.617 -20.969 1 93 22 LYS B N 1
ATOM 2196 C CA . LYS B 1 22 ? 19.844 -13.18 -22.062 1 93 22 LYS B CA 1
ATOM 2197 C C . LYS B 1 22 ? 20.047 -14.305 -23.078 1 93 22 LYS B C 1
ATOM 2199 O O . LYS B 1 22 ? 19.953 -15.484 -22.734 1 93 22 LYS B O 1
ATOM 2204 N N . GLU B 1 23 ? 20.328 -13.875 -24.281 1 92 23 GLU B N 1
ATOM 2205 C CA . GLU B 1 23 ? 20.594 -14.875 -25.312 1 92 23 GLU B CA 1
ATOM 2206 C C . GLU B 1 23 ? 21.781 -15.75 -24.938 1 92 23 GLU B C 1
ATOM 2208 O O . GLU B 1 23 ? 22.828 -15.25 -24.547 1 92 23 GLU B O 1
ATOM 2213 N N . GLY B 1 24 ? 21.562 -17.016 -25.031 1 93.88 24 GLY B N 1
ATOM 2214 C CA . GLY B 1 24 ? 22.625 -17.953 -24.75 1 93.88 24 GLY B CA 1
ATOM 2215 C C . GLY B 1 24 ? 22.875 -18.125 -23.266 1 93.88 24 GLY B C 1
ATOM 2216 O O . GLY B 1 24 ? 23.781 -18.875 -22.859 1 93.88 24 GLY B O 1
ATOM 2217 N N . GLY B 1 25 ? 22.078 -17.469 -22.438 1 94.88 25 GLY B N 1
ATOM 2218 C CA . GLY B 1 25 ? 22.266 -17.562 -21 1 94.88 25 GLY B CA 1
ATOM 2219 C C . GLY B 1 25 ? 21.812 -18.891 -20.422 1 94.88 25 GLY B C 1
ATOM 2220 O O . GLY B 1 25 ? 21.047 -19.625 -21.062 1 94.88 25 GLY B O 1
ATOM 2221 N N . VAL B 1 26 ? 22.391 -19.266 -19.234 1 96.88 26 VAL B N 1
ATOM 2222 C CA . VAL B 1 26 ? 22.047 -20.484 -18.531 1 96.88 26 VAL B CA 1
ATOM 2223 C C . VAL B 1 26 ? 21.859 -20.203 -17.047 1 96.88 26 VAL B C 1
ATOM 2225 O O . VAL B 1 26 ? 22.672 -19.516 -16.438 1 96.88 26 VAL B O 1
ATOM 2228 N N . PHE B 1 27 ? 20.734 -20.688 -16.5 1 96.88 27 PHE B N 1
ATOM 2229 C CA . PHE B 1 27 ? 20.531 -20.625 -15.055 1 96.88 27 PHE B CA 1
ATOM 2230 C C . PHE B 1 27 ? 21.094 -21.875 -14.375 1 96.88 27 PHE B C 1
ATOM 2232 O O . PHE B 1 27 ? 20.797 -23 -14.789 1 96.88 27 PHE B O 1
ATOM 2239 N N . HIS B 1 28 ? 21.875 -21.656 -13.336 1 96.19 28 HIS B N 1
ATOM 2240 C CA . HIS B 1 28 ? 22.484 -22.781 -12.617 1 96.19 28 HIS B CA 1
ATOM 2241 C C . HIS B 1 28 ? 21.859 -22.969 -11.242 1 96.19 28 HIS B C 1
ATOM 2243 O O . HIS B 1 28 ? 21.797 -22.016 -10.453 1 96.19 28 HIS B O 1
ATOM 2249 N N . HIS B 1 29 ? 21.375 -24.078 -11.016 1 93.94 29 HIS B N 1
ATOM 2250 C CA . HIS B 1 29 ? 20.859 -24.547 -9.734 1 93.94 29 HIS B CA 1
ATOM 2251 C C . HIS B 1 29 ? 21.703 -25.688 -9.18 1 93.94 29 HIS B C 1
ATOM 2253 O O . HIS B 1 29 ? 22.422 -26.359 -9.93 1 93.94 29 HIS B O 1
ATOM 2259 N N . HIS B 1 30 ? 21.734 -25.875 -7.859 1 93.75 30 HIS B N 1
ATOM 2260 C CA . HIS B 1 30 ? 22.516 -26.953 -7.258 1 93.75 30 HIS B CA 1
ATOM 2261 C C . HIS B 1 30 ? 22.047 -28.312 -7.75 1 93.75 30 HIS B C 1
ATOM 2263 O O . HIS B 1 30 ? 22.812 -29.281 -7.738 1 93.75 30 HIS B O 1
ATOM 2269 N N . LYS B 1 31 ? 20.812 -28.359 -8.281 1 94.56 31 LYS B N 1
ATOM 2270 C CA . LYS B 1 31 ? 20.281 -29.594 -8.844 1 94.56 31 LYS B CA 1
ATOM 2271 C C . LYS B 1 31 ? 20.172 -29.516 -10.367 1 94.56 31 LYS B C 1
ATOM 2273 O O . LYS B 1 31 ? 19.203 -29.969 -10.953 1 94.56 31 LYS B O 1
ATOM 2278 N N . GLY B 1 32 ? 21.078 -28.812 -10.977 1 95.38 32 GLY B N 1
ATOM 2279 C CA . GLY B 1 32 ? 21.125 -28.781 -12.43 1 95.38 32 GLY B CA 1
ATOM 2280 C C . GLY B 1 32 ? 21.047 -27.391 -13.008 1 95.38 32 GLY B C 1
ATOM 2281 O O . GLY B 1 32 ? 21.172 -26.391 -12.281 1 95.38 32 GLY B O 1
ATOM 2282 N N . SER B 1 33 ? 20.922 -27.375 -14.352 1 96.75 33 SER B N 1
ATOM 2283 C CA . SER B 1 33 ? 20.875 -26.078 -15.039 1 96.75 33 SER B CA 1
ATOM 2284 C C . SER B 1 33 ? 19.75 -26.031 -16.062 1 96.75 33 SER B C 1
ATOM 2286 O O . SER B 1 33 ? 19.219 -27.078 -16.453 1 96.75 33 SER B O 1
ATOM 2288 N N . VAL B 1 34 ? 19.312 -24.844 -16.375 1 97.19 34 VAL B N 1
ATOM 2289 C CA . VAL B 1 34 ? 18.266 -24.609 -17.375 1 97.19 34 VAL B CA 1
ATOM 2290 C C . VAL B 1 34 ? 18.672 -23.469 -18.297 1 97.19 34 VAL B C 1
ATOM 2292 O O . VAL B 1 34 ? 19.031 -22.391 -17.828 1 97.19 34 VAL B O 1
ATOM 2295 N N . PRO B 1 35 ? 18.656 -23.719 -19.656 1 96.62 35 PRO B N 1
ATOM 2296 C CA . PRO B 1 35 ? 18.922 -22.609 -20.562 1 96.62 35 PRO B CA 1
ATOM 2297 C C . PRO B 1 35 ? 17.875 -21.5 -20.438 1 96.62 35 PRO B C 1
ATOM 2299 O O . PRO B 1 35 ? 16.688 -21.766 -20.234 1 96.62 35 PRO B O 1
ATOM 2302 N N . HIS B 1 36 ? 18.266 -20.172 -20.609 1 96.5 36 HIS B N 1
ATOM 2303 C CA . HIS B 1 36 ? 17.344 -19.047 -20.531 1 96.5 36 HIS B CA 1
ATOM 2304 C C . HIS B 1 36 ? 16.234 -19.156 -21.578 1 96.5 36 HIS B C 1
ATOM 2306 O O . HIS B 1 36 ? 15.102 -18.734 -21.344 1 96.5 36 HIS B O 1
ATOM 2312 N N . GLU B 1 37 ? 16.578 -19.766 -22.688 1 95 37 GLU B N 1
ATOM 2313 C CA . GLU B 1 37 ? 15.594 -19.953 -23.75 1 95 37 GLU B CA 1
ATOM 2314 C C . GLU B 1 37 ? 14.422 -20.812 -23.266 1 95 37 GLU B C 1
ATOM 2316 O O . GLU B 1 37 ? 13.273 -20.578 -23.641 1 95 37 GLU B O 1
ATOM 2321 N N . ALA B 1 38 ? 14.727 -21.781 -22.469 1 95.44 38 ALA B N 1
ATOM 2322 C CA . ALA B 1 38 ? 13.68 -22.641 -21.906 1 95.44 38 ALA B CA 1
ATOM 2323 C C . ALA B 1 38 ? 12.789 -21.859 -20.953 1 95.44 38 ALA B C 1
ATOM 2325 O O . ALA B 1 38 ? 11.578 -22.109 -20.891 1 95.44 38 ALA B O 1
ATOM 2326 N N . LEU B 1 39 ? 13.383 -20.984 -20.141 1 95.44 39 LEU B N 1
ATOM 2327 C CA . LEU B 1 39 ? 12.609 -20.125 -19.234 1 95.44 39 LEU B CA 1
ATOM 2328 C C . LEU B 1 39 ? 11.633 -19.266 -20.031 1 95.44 39 LEU B C 1
ATOM 2330 O O . LEU B 1 39 ? 10.461 -19.141 -19.656 1 95.44 39 LEU B O 1
ATOM 2334 N N . LEU B 1 40 ? 12.148 -18.688 -21.125 1 94.56 40 LEU B N 1
ATOM 2335 C CA . LEU B 1 40 ? 11.344 -17.797 -21.938 1 94.56 40 LEU B CA 1
ATOM 2336 C C . LEU B 1 40 ? 10.211 -18.547 -22.625 1 94.56 40 LEU B C 1
ATOM 2338 O O . LEU B 1 40 ? 9.109 -18.031 -22.781 1 94.56 40 LEU B O 1
ATOM 2342 N N . GLU B 1 41 ? 10.508 -19.797 -23.016 1 93.75 41 GLU B N 1
ATOM 2343 C CA . GLU B 1 41 ? 9.5 -20.625 -23.656 1 93.75 41 GLU B CA 1
ATOM 2344 C C . GLU B 1 41 ? 8.391 -20.984 -22.672 1 93.75 41 GLU B C 1
ATOM 2346 O O . GLU B 1 41 ? 7.207 -20.969 -23.016 1 93.75 41 GLU B O 1
ATOM 2351 N N . ALA B 1 42 ? 8.773 -21.359 -21.469 1 93.38 42 ALA B N 1
ATOM 2352 C CA . ALA B 1 42 ? 7.789 -21.688 -20.438 1 93.38 42 ALA B CA 1
ATOM 2353 C C . ALA B 1 42 ? 6.945 -20.453 -20.094 1 93.38 42 ALA B C 1
ATOM 2355 O O . ALA B 1 42 ? 5.719 -20.547 -20 1 93.38 42 ALA B O 1
ATOM 2356 N N . GLY B 1 43 ? 7.672 -19.312 -19.922 1 91.81 43 GLY B N 1
ATOM 2357 C CA . GLY B 1 43 ? 7.012 -18.062 -19.609 1 91.81 43 GLY B CA 1
ATOM 2358 C C . GLY B 1 43 ? 6.445 -18.031 -18.203 1 91.81 43 GLY B C 1
ATOM 2359 O O . GLY B 1 43 ? 6.41 -19.047 -17.516 1 91.81 43 GLY B O 1
ATOM 2360 N N . PRO B 1 44 ? 5.988 -16.859 -17.766 1 92.56 44 PRO B N 1
ATOM 2361 C CA . PRO B 1 44 ? 5.402 -16.734 -16.438 1 92.56 44 PRO B CA 1
ATOM 2362 C C . PRO B 1 44 ? 4.215 -17.672 -16.219 1 92.56 44 PRO B C 1
ATOM 2364 O O . PRO B 1 44 ? 3.324 -17.75 -17.078 1 92.56 44 PRO B O 1
ATOM 2367 N N . GLY B 1 45 ? 4.191 -18.281 -15.078 1 92.12 45 GLY B N 1
ATOM 2368 C CA . GLY B 1 45 ? 3.168 -19.266 -14.773 1 92.12 45 GLY B CA 1
ATOM 2369 C C . GLY B 1 45 ? 3.535 -20.656 -15.227 1 92.12 45 GLY B C 1
ATOM 2370 O O . GLY B 1 45 ? 2.854 -21.625 -14.875 1 92.12 45 GLY B O 1
ATOM 2371 N N . GLY B 1 46 ? 4.613 -20.75 -15.914 1 93.12 46 GLY B N 1
ATOM 2372 C CA . GLY B 1 46 ? 5.051 -22.047 -16.422 1 93.12 46 GLY B CA 1
ATOM 2373 C C . GLY B 1 46 ? 6 -22.766 -15.484 1 93.12 46 GLY B C 1
ATOM 2374 O O . GLY B 1 46 ? 6.25 -22.297 -14.375 1 93.12 46 GLY B O 1
ATOM 2375 N N . VAL B 1 47 ? 6.395 -23.953 -15.984 1 94.94 47 VAL B N 1
ATOM 2376 C CA . VAL B 1 47 ? 7.32 -24.797 -15.227 1 94.94 47 VAL B CA 1
ATOM 2377 C C . VAL B 1 47 ? 8.414 -25.328 -16.156 1 94.94 47 VAL B C 1
ATOM 2379 O O . VAL B 1 47 ? 8.148 -25.656 -17.312 1 94.94 47 VAL B O 1
ATOM 2382 N N . VAL B 1 48 ? 9.617 -25.312 -15.664 1 95.88 48 VAL B N 1
ATOM 2383 C CA . VAL B 1 48 ? 10.734 -25.922 -16.375 1 95.88 48 VAL B CA 1
ATOM 2384 C C . VAL B 1 48 ? 11.414 -26.953 -15.484 1 95.88 48 VAL B C 1
ATOM 2386 O O . VAL B 1 48 ? 11.195 -26.969 -14.273 1 95.88 48 VAL B O 1
ATOM 2389 N N . ARG B 1 49 ? 12.141 -27.781 -16.125 1 96.19 49 ARG B N 1
ATOM 2390 C CA . ARG B 1 49 ? 12.906 -28.797 -15.391 1 96.19 49 ARG B CA 1
ATOM 2391 C C . ARG B 1 49 ? 14.391 -28.719 -15.734 1 96.19 49 ARG B C 1
ATOM 2393 O O . ARG B 1 49 ? 14.75 -28.531 -16.906 1 96.19 49 ARG B O 1
ATOM 2400 N N . THR B 1 50 ? 15.164 -28.812 -14.703 1 95.5 50 THR B N 1
ATOM 2401 C CA . THR B 1 50 ? 16.594 -28.906 -14.953 1 95.5 50 THR B CA 1
ATOM 2402 C C . THR B 1 50 ? 16.969 -30.266 -15.539 1 95.5 50 THR B C 1
ATOM 2404 O O . THR B 1 50 ? 16.141 -31.188 -15.531 1 95.5 50 THR B O 1
ATOM 2407 N N . HIS B 1 51 ? 18.203 -30.359 -15.969 1 92.88 51 HIS B N 1
ATOM 2408 C CA . HIS B 1 51 ? 18.625 -31.625 -16.562 1 92.88 51 HIS B CA 1
ATOM 2409 C C . HIS B 1 51 ? 18.734 -32.719 -15.516 1 92.88 51 HIS B C 1
ATOM 2411 O O . HIS B 1 51 ? 18.766 -33.906 -15.852 1 92.88 51 HIS B O 1
ATOM 2417 N N . LEU B 1 52 ? 18.75 -32.344 -14.211 1 94.56 52 LEU B N 1
ATOM 2418 C CA . LEU B 1 52 ? 18.781 -33.344 -13.133 1 94.56 52 LEU B CA 1
ATOM 2419 C C . LEU B 1 52 ? 17.391 -33.562 -12.547 1 94.56 52 LEU B C 1
ATOM 2421 O O . LEU B 1 52 ? 17.25 -34.219 -11.523 1 94.56 52 LEU B O 1
ATOM 2425 N N . GLY B 1 53 ? 16.406 -32.875 -13.078 1 92.56 53 GLY B N 1
ATOM 2426 C CA . GLY B 1 53 ? 15.039 -33.25 -12.758 1 92.56 53 GLY B CA 1
ATOM 2427 C C . GLY B 1 53 ? 14.391 -32.281 -11.781 1 92.56 53 GLY B C 1
ATOM 2428 O O . GLY B 1 53 ? 13.242 -32.469 -11.375 1 92.56 53 GLY B O 1
ATOM 2429 N N . GLU B 1 54 ? 15.156 -31.25 -11.375 1 94.12 54 GLU B N 1
ATOM 2430 C CA . GLU B 1 54 ? 14.547 -30.266 -10.484 1 94.12 54 GLU B CA 1
ATOM 2431 C C . GLU B 1 54 ? 13.516 -29.422 -11.211 1 94.12 54 GLU B C 1
ATOM 2433 O O . GLU B 1 54 ? 13.781 -28.906 -12.305 1 94.12 54 GLU B O 1
ATOM 2438 N N . GLU B 1 55 ? 12.312 -29.359 -10.617 1 95.56 55 GLU B N 1
ATOM 2439 C CA . GLU B 1 55 ? 11.266 -28.516 -11.195 1 95.56 55 GLU B CA 1
ATOM 2440 C C . GLU B 1 55 ? 11.367 -27.078 -10.688 1 95.56 55 GLU B C 1
ATOM 2442 O O . GLU B 1 55 ? 11.508 -26.844 -9.492 1 95.56 55 GLU B O 1
ATOM 2447 N N . LEU B 1 56 ? 11.32 -26.156 -11.594 1 96.5 56 LEU B N 1
ATOM 2448 C CA . LEU B 1 56 ? 11.32 -24.719 -11.297 1 96.5 56 LEU B CA 1
ATOM 2449 C C . LEU B 1 56 ? 10.094 -24.047 -11.898 1 96.5 56 LEU B C 1
ATOM 2451 O O . LEU B 1 56 ? 9.82 -24.203 -13.086 1 96.5 56 LEU B O 1
ATOM 2455 N N . SER B 1 57 ? 9.359 -23.391 -11.039 1 95.94 57 SER B N 1
ATOM 2456 C CA . SER B 1 57 ? 8.305 -22.547 -11.594 1 95.94 57 SER B CA 1
ATOM 2457 C C . SER B 1 57 ? 8.859 -21.203 -12.062 1 95.94 57 SER B C 1
ATOM 2459 O O . SER B 1 57 ? 9.797 -20.672 -11.461 1 95.94 57 SER B O 1
ATOM 2461 N N . VAL B 1 58 ? 8.312 -20.672 -13.156 1 96.31 58 VAL B N 1
ATOM 2462 C CA . VAL B 1 58 ? 8.758 -19.422 -13.766 1 96.31 58 VAL B CA 1
ATOM 2463 C C . VAL B 1 58 ? 7.707 -18.344 -13.539 1 96.31 58 VAL B C 1
ATOM 2465 O O . VAL B 1 58 ? 6.535 -18.516 -13.875 1 96.31 58 VAL B O 1
ATOM 2468 N N . HIS B 1 59 ? 8.203 -17.188 -12.984 1 96.44 59 HIS B N 1
ATOM 2469 C CA . HIS B 1 59 ? 7.266 -16.125 -12.648 1 96.44 59 HIS B CA 1
ATOM 2470 C C . HIS B 1 59 ? 7.812 -14.766 -13.055 1 96.44 59 HIS B C 1
ATOM 2472 O O . HIS B 1 59 ? 9.031 -14.594 -13.18 1 96.44 59 HIS B O 1
ATOM 2478 N N . ARG B 1 60 ? 6.863 -13.867 -13.359 1 95.38 60 ARG B N 1
ATOM 2479 C CA . ARG B 1 60 ? 7.242 -12.469 -13.227 1 95.38 60 ARG B CA 1
ATOM 2480 C C . ARG B 1 60 ? 7.371 -12.07 -11.758 1 95.38 60 ARG B C 1
ATOM 2482 O O . ARG B 1 60 ? 6.453 -12.305 -10.969 1 95.38 60 ARG B O 1
ATOM 2489 N N . PRO B 1 61 ? 8.516 -11.523 -11.43 1 96.81 61 PRO B N 1
ATOM 2490 C CA . PRO B 1 61 ? 8.602 -11.125 -10.023 1 96.81 61 PRO B CA 1
ATOM 2491 C C . PRO B 1 61 ? 7.617 -10.016 -9.664 1 96.81 61 PRO B C 1
ATOM 2493 O O . PRO B 1 61 ? 7.449 -9.062 -10.43 1 96.81 61 PRO B O 1
ATOM 2496 N N . THR B 1 62 ? 6.934 -10.18 -8.539 1 97.38 62 THR B N 1
ATOM 2497 C CA . THR B 1 62 ? 6.23 -9.031 -7.965 1 97.38 62 THR B CA 1
ATOM 2498 C C . THR B 1 62 ? 7.215 -7.945 -7.547 1 97.38 62 THR B C 1
ATOM 2500 O O . THR B 1 62 ? 8.422 -8.188 -7.469 1 97.38 62 THR B O 1
ATOM 2503 N N . LEU B 1 63 ? 6.684 -6.789 -7.266 1 97.19 63 LEU B N 1
ATOM 2504 C CA . LEU B 1 63 ? 7.527 -5.711 -6.766 1 97.19 63 LEU B CA 1
ATOM 2505 C C . LEU B 1 63 ? 8.219 -6.121 -5.469 1 97.19 63 LEU B C 1
ATOM 2507 O O . LEU B 1 63 ? 9.406 -5.859 -5.285 1 97.19 63 LEU B O 1
ATOM 2511 N N . GLU B 1 64 ? 7.523 -6.766 -4.574 1 97.38 64 GLU B N 1
ATOM 2512 C CA . GLU B 1 64 ? 8.102 -7.262 -3.328 1 97.38 64 GLU B CA 1
ATOM 2513 C C . GLU B 1 64 ? 9.234 -8.258 -3.604 1 97.38 64 GLU B C 1
ATOM 2515 O O . GLU B 1 64 ? 10.328 -8.125 -3.059 1 97.38 64 GLU B O 1
ATOM 2520 N N . GLU B 1 65 ? 8.914 -9.234 -4.453 1 96.81 65 GLU B N 1
ATOM 2521 C CA . GLU B 1 65 ? 9.906 -10.258 -4.777 1 96.81 65 GLU B CA 1
ATOM 2522 C C . GLU B 1 65 ? 11.141 -9.641 -5.43 1 96.81 65 GLU B C 1
ATOM 2524 O O . GLU B 1 65 ? 12.266 -10.016 -5.102 1 96.81 65 GLU B O 1
ATOM 2529 N N . TYR B 1 66 ? 10.906 -8.719 -6.324 1 97.44 66 TYR B N 1
ATOM 2530 C CA . TYR B 1 66 ? 12.031 -8.062 -6.988 1 97.44 66 TYR B CA 1
ATOM 2531 C C . TYR B 1 66 ? 12.891 -7.305 -5.98 1 97.44 66 TYR B C 1
ATOM 2533 O O . TYR B 1 66 ? 14.117 -7.453 -5.969 1 97.44 66 TYR B O 1
ATOM 2541 N N . LEU B 1 67 ? 12.25 -6.539 -5.121 1 96.44 67 LEU B N 1
ATOM 2542 C CA . LEU B 1 67 ? 12.969 -5.746 -4.129 1 96.44 67 LEU B CA 1
ATOM 2543 C C . LEU B 1 67 ? 13.828 -6.637 -3.238 1 96.44 67 LEU B C 1
ATOM 2545 O O . LEU B 1 67 ? 14.961 -6.285 -2.908 1 96.44 67 LEU B O 1
ATOM 2549 N N . LEU B 1 68 ? 13.352 -7.797 -2.895 1 95.5 68 LEU B N 1
ATOM 2550 C CA . LEU B 1 68 ? 14.023 -8.68 -1.948 1 95.5 68 LEU B CA 1
ATOM 2551 C C . LEU B 1 68 ? 15.172 -9.43 -2.623 1 95.5 68 LEU B C 1
ATOM 2553 O O . LEU B 1 68 ? 16.047 -9.977 -1.947 1 95.5 68 LEU B O 1
ATOM 2557 N N . HIS B 1 69 ? 15.148 -9.43 -4.012 1 96.06 69 HIS B N 1
ATOM 2558 C CA . HIS B 1 69 ? 16.125 -10.305 -4.668 1 96.06 69 HIS B CA 1
ATOM 2559 C C . HIS B 1 69 ? 17.031 -9.508 -5.594 1 96.06 69 HIS B C 1
ATOM 2561 O O . HIS B 1 69 ? 18.016 -10.047 -6.102 1 96.06 69 HIS B O 1
ATOM 2567 N N . MET B 1 70 ? 16.719 -8.219 -5.805 1 94.88 70 MET B N 1
ATOM 2568 C CA . MET B 1 70 ? 17.547 -7.406 -6.68 1 94.88 70 MET B CA 1
ATOM 2569 C C . MET B 1 70 ? 18.922 -7.16 -6.055 1 94.88 70 MET B C 1
ATOM 2571 O O . MET B 1 70 ? 19.109 -7.359 -4.852 1 94.88 70 MET B O 1
ATOM 2575 N N . LYS B 1 71 ? 19.859 -6.836 -6.918 1 92.44 71 LYS B N 1
ATOM 2576 C CA . LYS B 1 71 ? 21.188 -6.48 -6.418 1 92.44 71 LYS B CA 1
ATOM 2577 C C . LYS B 1 71 ? 21.125 -5.262 -5.5 1 92.44 71 LYS B C 1
ATOM 2579 O O . LYS B 1 71 ? 20.484 -4.262 -5.832 1 92.44 71 LYS B O 1
ATOM 2584 N N . ARG B 1 72 ? 21.781 -5.402 -4.336 1 90.75 72 ARG B N 1
ATOM 2585 C CA . ARG B 1 72 ? 21.672 -4.324 -3.359 1 90.75 72 ARG B CA 1
ATOM 2586 C C . ARG B 1 72 ? 23.031 -3.721 -3.057 1 90.75 72 ARG B C 1
ATOM 2588 O O . ARG B 1 72 ? 24.031 -4.441 -2.963 1 90.75 72 ARG B O 1
ATOM 2595 N N . SER B 1 73 ? 23.016 -2.494 -2.953 1 86.5 73 SER B N 1
ATOM 2596 C CA . SER B 1 73 ? 24.203 -1.748 -2.541 1 86.5 73 SER B CA 1
ATOM 2597 C C . SER B 1 73 ? 24 -1.11 -1.17 1 86.5 73 SER B C 1
ATOM 2599 O O . SER B 1 73 ? 24.938 -0.563 -0.591 1 86.5 73 SER B O 1
ATOM 2601 N N . ALA B 1 74 ? 22.812 -1.129 -0.697 1 84.31 74 ALA B N 1
ATOM 2602 C CA . ALA B 1 74 ? 22.422 -0.614 0.61 1 84.31 74 ALA B CA 1
ATOM 2603 C C . ALA B 1 74 ? 21.344 -1.494 1.24 1 84.31 74 ALA B C 1
ATOM 2605 O O . ALA B 1 74 ? 20.672 -2.262 0.544 1 84.31 74 ALA B O 1
ATOM 2606 N N . THR B 1 75 ? 21.312 -1.436 2.549 1 84.5 75 THR B N 1
ATOM 2607 C CA . THR B 1 75 ? 20.219 -2.127 3.221 1 84.5 75 THR B CA 1
ATOM 2608 C C . THR B 1 75 ? 18.875 -1.608 2.732 1 84.5 75 THR B C 1
ATOM 2610 O O . THR B 1 75 ? 18.641 -0.397 2.691 1 84.5 75 THR B O 1
ATOM 2613 N N . PRO B 1 76 ? 18.062 -2.459 2.275 1 88.31 76 PRO B N 1
ATOM 2614 C CA . PRO B 1 76 ? 16.812 -2.016 1.651 1 88.31 76 PRO B CA 1
ATOM 2615 C C . PRO B 1 76 ? 15.734 -1.654 2.676 1 88.31 76 PRO B C 1
ATOM 2617 O O . PRO B 1 76 ? 15.734 -2.188 3.787 1 88.31 76 PRO B O 1
ATOM 2620 N N . THR B 1 77 ? 14.852 -0.694 2.32 1 94.56 77 THR B N 1
ATOM 2621 C CA . THR B 1 77 ? 13.547 -0.58 2.961 1 94.56 77 THR B CA 1
ATOM 2622 C C . THR B 1 77 ? 12.695 -1.812 2.676 1 94.56 77 THR B C 1
ATOM 2624 O O . THR B 1 77 ? 12.375 -2.098 1.52 1 94.56 77 THR B O 1
ATOM 2627 N N . TYR B 1 78 ? 12.344 -2.512 3.697 1 96.12 78 TYR B N 1
ATOM 2628 C CA . TYR B 1 78 ? 11.609 -3.752 3.496 1 96.12 78 TYR B CA 1
ATOM 2629 C C . TYR B 1 78 ? 10.266 -3.482 2.824 1 96.12 78 TYR B C 1
ATOM 2631 O O . TYR B 1 78 ? 9.625 -2.463 3.088 1 96.12 78 TYR B O 1
ATOM 2639 N N . PRO B 1 79 ? 9.805 -4.418 2.057 1 96.75 79 PRO B N 1
ATOM 2640 C CA . PRO B 1 79 ? 8.578 -4.211 1.279 1 96.75 79 PRO B CA 1
ATOM 2641 C C . PRO B 1 79 ? 7.379 -3.852 2.152 1 96.75 79 PRO B C 1
ATOM 2643 O O . PRO B 1 79 ? 6.574 -2.992 1.781 1 96.75 79 PRO B O 1
ATOM 2646 N N . LYS B 1 80 ? 7.227 -4.512 3.35 1 97.56 80 LYS B N 1
ATOM 2647 C CA . LYS B 1 80 ? 6.09 -4.199 4.211 1 97.56 80 LYS B CA 1
ATOM 2648 C C . LYS B 1 80 ? 6.113 -2.738 4.645 1 97.56 80 LYS B C 1
ATOM 2650 O O . LYS B 1 80 ? 5.062 -2.096 4.734 1 97.56 80 LYS B O 1
ATOM 2655 N N . ASP B 1 81 ? 7.297 -2.234 4.918 1 98.44 81 ASP B N 1
ATOM 2656 C CA . ASP B 1 81 ? 7.449 -0.843 5.328 1 98.44 81 ASP B CA 1
ATOM 2657 C C . ASP B 1 81 ? 7.234 0.104 4.148 1 98.44 81 ASP B C 1
ATOM 2659 O O . ASP B 1 81 ? 6.582 1.141 4.289 1 98.44 81 ASP B O 1
ATOM 2663 N N . ALA B 1 82 ? 7.848 -0.268 2.986 1 98.56 82 ALA B N 1
ATOM 2664 C CA . ALA B 1 82 ? 7.656 0.544 1.786 1 98.56 82 ALA B CA 1
ATOM 2665 C C . ALA B 1 82 ? 6.176 0.674 1.441 1 98.56 82 ALA B C 1
ATOM 2667 O O . ALA B 1 82 ? 5.703 1.764 1.105 1 98.56 82 ALA B O 1
ATOM 2668 N N . SER B 1 83 ? 5.484 -0.423 1.531 1 98.38 83 SER B N 1
ATOM 2669 C CA . SER B 1 83 ? 4.047 -0.433 1.294 1 98.38 83 SER B CA 1
ATOM 2670 C C . SER B 1 83 ? 3.32 0.494 2.264 1 98.38 83 SER B C 1
ATOM 2672 O O . SER B 1 83 ? 2.477 1.294 1.854 1 98.38 83 SER B O 1
ATOM 2674 N N . ALA B 1 84 ? 3.633 0.395 3.508 1 98.62 84 ALA B N 1
ATOM 2675 C CA . ALA B 1 84 ? 3.012 1.238 4.527 1 98.62 84 ALA B CA 1
ATOM 2676 C C . ALA B 1 84 ? 3.35 2.709 4.301 1 98.62 84 ALA B C 1
ATOM 2678 O O . ALA B 1 84 ? 2.51 3.586 4.52 1 98.62 84 ALA B O 1
ATOM 2679 N N . MET B 1 85 ? 4.586 3.002 3.863 1 98.88 85 MET B N 1
ATOM 2680 C CA . MET B 1 85 ? 4.996 4.379 3.609 1 98.88 85 MET B CA 1
ATOM 2681 C C . MET B 1 85 ? 4.148 5.008 2.512 1 98.88 85 MET B C 1
ATOM 2683 O O . MET B 1 85 ? 3.754 6.172 2.615 1 98.88 85 MET B O 1
ATOM 2687 N N . VAL B 1 86 ? 3.875 4.223 1.487 1 98.88 86 VAL B N 1
ATOM 2688 C CA . VAL B 1 86 ? 3.029 4.711 0.403 1 98.88 86 VAL B CA 1
ATOM 2689 C C . VAL B 1 86 ? 1.657 5.098 0.95 1 98.88 86 VAL B C 1
ATOM 2691 O O . VAL B 1 86 ? 1.106 6.141 0.583 1 98.88 86 VAL B O 1
ATOM 2694 N N . THR B 1 87 ? 1.146 4.289 1.832 1 98.69 87 THR B N 1
ATOM 2695 C CA . THR B 1 87 ? -0.162 4.543 2.428 1 98.69 87 THR B CA 1
ATOM 2696 C C . THR B 1 87 ? -0.11 5.75 3.357 1 98.69 87 THR B C 1
ATOM 2698 O O . THR B 1 87 ? -0.984 6.617 3.309 1 98.69 87 THR B O 1
ATOM 2701 N N . LEU B 1 88 ? 0.943 5.848 4.18 1 98.75 88 LEU B N 1
ATOM 2702 C CA . LEU B 1 88 ? 1.086 6.945 5.129 1 98.75 88 LEU B CA 1
ATOM 2703 C C . LEU B 1 88 ? 1.265 8.273 4.402 1 98.75 88 LEU B C 1
ATOM 2705 O O . LEU B 1 88 ? 0.804 9.312 4.879 1 98.75 88 LEU B O 1
ATOM 2709 N N . LEU B 1 89 ? 1.877 8.234 3.229 1 98.88 89 LEU B N 1
ATOM 2710 C CA . LEU B 1 89 ? 2.068 9.422 2.408 1 98.88 89 LEU B CA 1
ATOM 2711 C C . LEU B 1 89 ? 0.782 9.789 1.678 1 98.88 89 LEU B C 1
ATOM 2713 O O . LEU B 1 89 ? 0.67 10.891 1.123 1 98.88 89 LEU B O 1
ATOM 2717 N N . ASP B 1 90 ? -0.154 8.914 1.66 1 98.5 90 ASP B N 1
ATOM 2718 C CA . ASP B 1 90 ? -1.419 9.086 0.95 1 98.5 90 ASP B CA 1
ATOM 2719 C C . ASP B 1 90 ? -1.183 9.398 -0.525 1 98.5 90 ASP B C 1
ATOM 2721 O O . ASP B 1 90 ? -1.744 10.359 -1.059 1 98.5 90 ASP B O 1
ATOM 2725 N N . LEU B 1 91 ? -0.335 8.609 -1.168 1 98.5 91 LEU B N 1
ATOM 2726 C CA . LEU B 1 91 ? 0.029 8.875 -2.557 1 98.5 91 LEU B CA 1
ATOM 2727 C C . LEU B 1 91 ? -1.069 8.398 -3.504 1 98.5 91 LEU B C 1
ATOM 2729 O O . LEU B 1 91 ? -1.728 7.391 -3.246 1 98.5 91 LEU B O 1
ATOM 2733 N N . ALA B 1 92 ? -1.262 9.094 -4.566 1 97.06 92 ALA B N 1
ATOM 2734 C CA . ALA B 1 92 ? -2.223 8.812 -5.633 1 97.06 92 ALA B CA 1
ATOM 2735 C C . ALA B 1 92 ? -1.629 9.117 -7.004 1 97.06 92 ALA B C 1
ATOM 2737 O O . ALA B 1 92 ? -0.636 9.844 -7.109 1 97.06 92 ALA B O 1
ATOM 2738 N N . PRO B 1 93 ? -2.234 8.531 -8.047 1 96.31 93 PRO B N 1
ATOM 2739 C CA . PRO B 1 93 ? -1.729 8.797 -9.398 1 96.31 93 PRO B CA 1
ATOM 2740 C C . PRO B 1 93 ? -1.658 10.289 -9.719 1 96.31 93 PRO B C 1
ATOM 2742 O O . PRO B 1 93 ? -2.586 11.031 -9.398 1 96.31 93 PRO B O 1
ATOM 2745 N N . GLY B 1 94 ? -0.499 10.688 -10.305 1 97.12 94 GLY B N 1
ATOM 2746 C CA . GLY B 1 94 ? -0.341 12.062 -10.742 1 97.12 94 GLY B CA 1
ATOM 2747 C C . GLY B 1 94 ? 0.444 12.914 -9.766 1 97.12 94 GLY B C 1
ATOM 2748 O O . GLY B 1 94 ? 0.846 14.039 -10.094 1 97.12 94 GLY B O 1
ATOM 2749 N N . MET B 1 95 ? 0.764 12.406 -8.594 1 98.31 95 MET B N 1
ATOM 2750 C CA . MET B 1 95 ? 1.399 13.195 -7.539 1 98.31 95 MET B CA 1
ATOM 2751 C C . MET B 1 95 ? 2.91 13.258 -7.742 1 98.31 95 MET B C 1
ATOM 2753 O O . MET B 1 95 ? 3.477 12.438 -8.469 1 98.31 95 MET B O 1
ATOM 2757 N N . ARG B 1 96 ? 3.512 14.227 -7.141 1 98.75 96 ARG B N 1
ATOM 2758 C CA . ARG B 1 96 ? 4.961 14.414 -7.152 1 98.75 96 ARG B CA 1
ATOM 2759 C C . ARG B 1 96 ? 5.559 14.125 -5.781 1 98.75 96 ARG B C 1
ATOM 2761 O O . ARG B 1 96 ? 5.121 14.695 -4.777 1 98.75 96 ARG B O 1
ATOM 2768 N N . VAL B 1 97 ? 6.59 13.273 -5.758 1 98.88 97 VAL B N 1
ATOM 2769 C CA . VAL B 1 97 ? 7.176 12.852 -4.488 1 98.88 97 VAL B CA 1
ATOM 2770 C C . VAL B 1 97 ? 8.672 13.172 -4.48 1 98.88 97 VAL B C 1
ATOM 2772 O O . VAL B 1 97 ? 9.359 12.961 -5.484 1 98.88 97 VAL B O 1
ATOM 2775 N N . LEU B 1 98 ? 9.109 13.734 -3.398 1 98.88 98 LEU B N 1
ATOM 277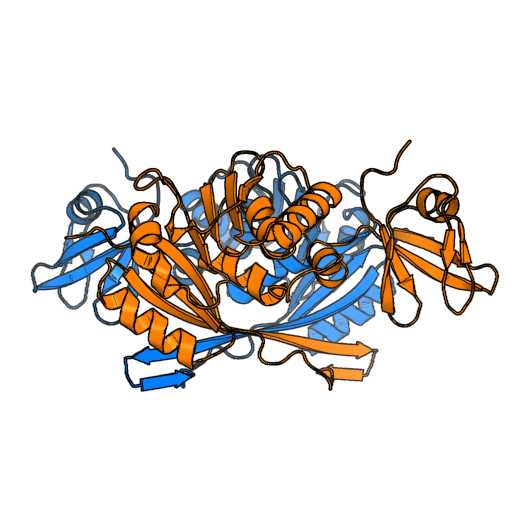6 C CA . LEU B 1 98 ? 10.531 13.93 -3.135 1 98.88 98 LEU B CA 1
ATOM 2777 C C . LEU B 1 98 ? 11.086 12.812 -2.256 1 98.88 98 LEU B C 1
ATOM 2779 O O . LEU B 1 98 ? 10.578 12.578 -1.157 1 98.88 98 LEU B O 1
ATOM 2783 N N . GLU B 1 99 ? 12.055 12.094 -2.756 1 98.75 99 GLU B N 1
ATOM 2784 C CA . GLU B 1 99 ? 12.711 11.023 -2.004 1 98.75 99 GLU B CA 1
ATOM 2785 C C . GLU B 1 99 ? 14.172 11.367 -1.731 1 98.75 99 GLU B C 1
ATOM 2787 O O . GLU B 1 99 ? 14.875 11.875 -2.609 1 98.75 99 GLU B O 1
ATOM 2792 N N . ALA B 1 100 ? 14.609 11.148 -0.514 1 98.5 100 ALA B N 1
ATOM 2793 C CA . ALA B 1 100 ? 16.031 11.188 -0.188 1 98.5 100 ALA B CA 1
ATOM 2794 C C . ALA B 1 100 ? 16.484 9.867 0.438 1 98.5 100 ALA B C 1
ATOM 2796 O O . ALA B 1 100 ? 15.797 9.32 1.306 1 98.5 100 ALA B O 1
ATOM 2797 N N . GLY B 1 101 ? 17.609 9.383 0.035 1 97.06 101 GLY B N 1
ATOM 2798 C CA . GLY B 1 101 ? 18.062 8.039 0.369 1 97.06 101 GLY B CA 1
ATOM 2799 C C . GLY B 1 101 ? 17.578 6.992 -0.621 1 97.06 101 GLY B C 1
ATOM 2800 O O . GLY B 1 101 ? 16.906 6.031 -0.242 1 97.06 101 GLY B O 1
ATOM 2801 N N . THR B 1 102 ? 18 7.156 -1.882 1 96.75 102 THR B N 1
ATOM 2802 C CA . THR B 1 102 ? 17.578 6.27 -2.959 1 96.75 102 THR B CA 1
ATOM 2803 C C . THR B 1 102 ? 18.016 4.836 -2.689 1 96.75 102 THR B C 1
ATOM 2805 O O . THR B 1 102 ? 17.266 3.891 -2.928 1 96.75 102 THR B O 1
ATOM 2808 N N . GLY B 1 103 ? 19.328 4.668 -2.219 1 95.69 103 GLY B N 1
ATOM 2809 C CA . GLY B 1 103 ? 19.875 3.344 -1.967 1 95.69 103 GLY B CA 1
ATOM 2810 C C . GLY B 1 103 ? 19.891 2.459 -3.197 1 95.69 103 GLY B C 1
ATOM 2811 O O . GLY B 1 103 ? 20.438 2.834 -4.234 1 95.69 103 GLY B O 1
ATOM 2812 N N . SER B 1 104 ? 19.25 1.323 -3.104 1 95.88 104 SER B N 1
ATOM 2813 C CA . SER B 1 104 ? 19.203 0.386 -4.223 1 95.88 104 SER B CA 1
ATOM 2814 C C . SER B 1 104 ? 17.984 0.623 -5.098 1 95.88 104 SER B C 1
ATOM 2816 O O . SER B 1 104 ? 17.781 -0.065 -6.102 1 95.88 104 SER B O 1
ATOM 2818 N N . GLY B 1 105 ? 17.156 1.525 -4.738 1 96.5 105 GLY B N 1
ATOM 2819 C CA . GLY B 1 105 ? 16.016 1.905 -5.559 1 96.5 105 GLY B CA 1
ATOM 2820 C C . GLY B 1 105 ? 14.75 1.141 -5.215 1 96.5 1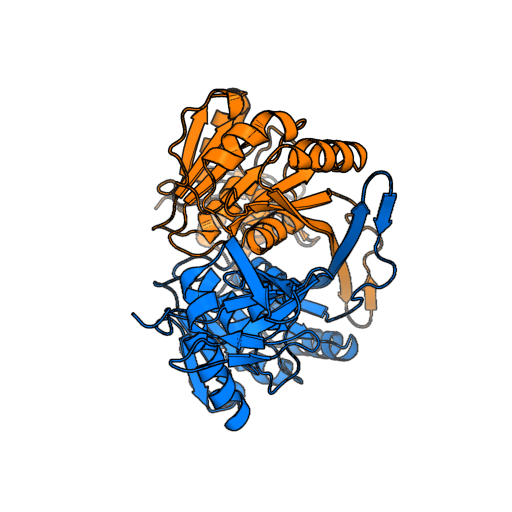05 GLY B C 1
ATOM 2821 O O . GLY B 1 105 ? 13.766 1.204 -5.949 1 96.5 105 GLY B O 1
ATOM 2822 N N . GLY B 1 106 ? 14.828 0.377 -4.09 1 96.62 106 GLY B N 1
ATOM 2823 C CA . GLY B 1 106 ? 13.664 -0.405 -3.697 1 96.62 106 GLY B CA 1
ATOM 2824 C C . GLY B 1 106 ? 12.453 0.448 -3.363 1 96.62 106 GLY B C 1
ATOM 2825 O O . GLY B 1 106 ? 11.398 0.293 -3.971 1 96.62 106 GLY B O 1
ATOM 2826 N N . LEU B 1 107 ? 12.625 1.392 -2.395 1 97.88 107 LEU B N 1
ATOM 2827 C CA . LEU B 1 107 ? 11.547 2.299 -2.027 1 97.88 107 LEU B CA 1
ATOM 2828 C C . LEU B 1 107 ? 11.125 3.154 -3.219 1 97.88 107 LEU B C 1
ATOM 2830 O O . LEU B 1 107 ? 9.938 3.4 -3.422 1 97.88 107 LEU B O 1
ATOM 2834 N N . THR B 1 108 ? 12.078 3.535 -4.062 1 97.38 108 THR B N 1
ATOM 2835 C CA . THR B 1 108 ? 11.82 4.344 -5.25 1 97.38 108 THR B CA 1
ATOM 2836 C C . THR B 1 108 ? 10.773 3.684 -6.141 1 97.38 108 THR B C 1
ATOM 2838 O O . THR B 1 108 ? 9.867 4.352 -6.641 1 97.38 108 THR B O 1
ATOM 2841 N N . LEU B 1 109 ? 10.898 2.398 -6.297 1 97.25 109 LEU B N 1
ATOM 2842 C CA . LEU B 1 109 ? 9.984 1.654 -7.156 1 97.25 109 LEU B CA 1
ATOM 2843 C C . LEU B 1 109 ? 8.57 1.681 -6.594 1 97.25 109 LEU B C 1
ATOM 2845 O O . LEU B 1 109 ? 7.598 1.824 -7.34 1 97.25 109 LEU B O 1
ATOM 2849 N N . PHE B 1 110 ? 8.398 1.538 -5.25 1 98.19 110 PHE B N 1
ATOM 2850 C CA . PHE B 1 110 ? 7.086 1.604 -4.621 1 98.19 110 PHE B CA 1
ATOM 2851 C C . PHE B 1 110 ? 6.461 2.98 -4.82 1 98.19 110 PHE B C 1
ATOM 2853 O O . PHE B 1 110 ? 5.277 3.086 -5.156 1 98.19 110 PHE B O 1
ATOM 2860 N N . LEU B 1 111 ? 7.262 3.998 -4.617 1 98.38 111 LEU B N 1
ATOM 2861 C CA . LEU B 1 111 ? 6.777 5.363 -4.789 1 98.38 111 LEU B CA 1
ATOM 2862 C C . LEU B 1 111 ? 6.375 5.617 -6.238 1 98.38 111 LEU B C 1
ATOM 2864 O O . LEU B 1 111 ? 5.301 6.168 -6.5 1 98.38 111 LEU B O 1
ATOM 2868 N N . ALA B 1 112 ? 7.219 5.227 -7.176 1 97.88 112 ALA B N 1
ATOM 2869 C CA . ALA B 1 112 ? 6.984 5.438 -8.602 1 97.88 112 ALA B CA 1
ATOM 2870 C C . ALA B 1 112 ? 5.703 4.746 -9.055 1 97.88 112 ALA B C 1
ATOM 2872 O O . ALA B 1 112 ? 4.906 5.328 -9.797 1 97.88 112 ALA B O 1
ATOM 2873 N N . ARG B 1 113 ? 5.574 3.531 -8.625 1 97.25 113 ARG B N 1
ATOM 2874 C CA . ARG B 1 113 ? 4.367 2.793 -8.984 1 97.25 113 ARG B CA 1
ATOM 2875 C C . ARG B 1 113 ? 3.121 3.475 -8.43 1 97.25 113 ARG B C 1
ATOM 2877 O O . ARG B 1 113 ? 2.102 3.566 -9.117 1 97.25 113 ARG B O 1
ATOM 2884 N N . ALA B 1 114 ? 3.162 3.975 -7.227 1 97.56 114 ALA B N 1
ATOM 2885 C CA . ALA B 1 114 ? 2.012 4.574 -6.555 1 97.56 114 ALA B CA 1
ATOM 2886 C C . ALA B 1 114 ? 1.554 5.84 -7.273 1 97.56 114 ALA B C 1
ATOM 2888 O O . ALA B 1 114 ? 0.354 6.102 -7.383 1 97.56 114 ALA B O 1
ATOM 2889 N N . VAL B 1 115 ? 2.479 6.605 -7.848 1 97.44 115 VAL B N 1
ATOM 2890 C CA . VAL B 1 115 ? 2.102 7.895 -8.414 1 97.44 115 VAL B CA 1
ATOM 2891 C C . VAL B 1 115 ? 1.802 7.734 -9.906 1 97.44 115 VAL B C 1
ATOM 2893 O O . VAL B 1 115 ? 1.239 8.641 -10.531 1 97.44 115 VAL B O 1
ATOM 2896 N N . GLY B 1 116 ? 2.211 6.641 -10.492 1 95.31 116 GLY B N 1
ATOM 2897 C CA . GLY B 1 116 ? 1.84 6.316 -11.859 1 95.31 116 GLY B CA 1
ATOM 2898 C C . GLY B 1 116 ? 2.549 7.172 -12.891 1 95.31 116 GLY B C 1
ATOM 2899 O O . GLY B 1 116 ? 3.398 7.996 -12.539 1 95.31 116 GLY B O 1
ATOM 2900 N N . GLU B 1 117 ? 2.139 7.047 -14.133 1 93.94 117 GLU B N 1
ATOM 2901 C CA . GLU B 1 117 ? 2.832 7.621 -15.281 1 93.94 117 GLU B CA 1
ATOM 2902 C C . GLU B 1 117 ? 2.736 9.141 -15.281 1 93.94 117 GLU B C 1
ATOM 2904 O O . GLU B 1 117 ? 3.621 9.828 -15.805 1 93.94 117 GLU B O 1
ATOM 2909 N N . LYS B 1 118 ? 1.713 9.641 -14.742 1 95.5 118 LYS B N 1
ATOM 2910 C CA . LYS B 1 118 ? 1.515 11.086 -14.742 1 95.5 118 LYS B CA 1
ATOM 2911 C C . LYS B 1 118 ? 2.166 11.727 -13.516 1 95.5 118 LYS B C 1
ATOM 2913 O O . LYS B 1 118 ? 2.182 12.953 -13.391 1 95.5 118 LYS B O 1
ATOM 2918 N N . GLY B 1 119 ? 2.607 10.844 -12.57 1 97.06 119 GLY B N 1
ATOM 2919 C CA . GLY B 1 119 ? 3.309 11.344 -11.398 1 97.06 119 GLY B CA 1
ATOM 2920 C C . GLY B 1 119 ? 4.812 11.422 -11.594 1 97.06 119 GLY B C 1
ATOM 2921 O O . GLY B 1 119 ? 5.316 11.172 -12.688 1 97.06 119 GLY B O 1
ATOM 2922 N N . LEU B 1 120 ? 5.512 11.82 -10.516 1 98 120 LEU B N 1
ATOM 2923 C CA . LEU B 1 120 ? 6.961 11.961 -10.602 1 98 120 LEU B CA 1
ATOM 2924 C C . LEU B 1 120 ? 7.609 11.734 -9.234 1 98 120 LEU B C 1
ATOM 2926 O O . LEU B 1 120 ? 7.117 12.227 -8.219 1 98 120 LEU B O 1
ATOM 2930 N N . VAL B 1 121 ? 8.68 10.969 -9.266 1 98.19 121 VAL B N 1
ATOM 2931 C CA . VAL B 1 121 ? 9.531 10.805 -8.094 1 98.19 121 VAL B CA 1
ATOM 2932 C C . VAL B 1 121 ? 10.898 11.445 -8.352 1 98.19 121 VAL B C 1
ATOM 2934 O O . VAL B 1 121 ? 11.578 11.094 -9.32 1 98.19 121 VAL B O 1
ATOM 2937 N N . GLU B 1 122 ? 11.219 12.445 -7.605 1 98.44 122 GLU B N 1
ATOM 2938 C CA . GLU B 1 122 ? 12.57 12.992 -7.59 1 98.44 122 GLU B CA 1
ATOM 2939 C C . GLU B 1 122 ? 13.391 12.398 -6.441 1 98.44 122 GLU B C 1
ATOM 2941 O O . GLU B 1 122 ? 13.078 12.633 -5.27 1 98.44 122 GLU B O 1
ATOM 2946 N N . SER B 1 123 ? 14.383 11.648 -6.773 1 97.94 123 SER B N 1
ATOM 2947 C CA . SER B 1 123 ? 15.109 10.867 -5.777 1 97.94 123 SER B CA 1
ATOM 2948 C C . SER B 1 123 ? 16.562 11.328 -5.664 1 97.94 123 SER B C 1
ATOM 2950 O O . SER B 1 123 ? 17.297 11.336 -6.656 1 97.94 123 SER B O 1
ATOM 2952 N N . TYR B 1 124 ? 16.984 11.664 -4.445 1 98.31 124 TYR B N 1
ATOM 2953 C CA . TYR B 1 124 ? 18.328 12.18 -4.184 1 98.31 124 TYR B CA 1
ATOM 2954 C C . TYR B 1 124 ? 19.188 11.133 -3.475 1 98.31 124 TYR B C 1
ATOM 2956 O O . TYR B 1 124 ? 18.766 10.562 -2.467 1 98.31 124 TYR B O 1
ATOM 2964 N N . GLU B 1 125 ? 20.328 10.844 -3.938 1 97.5 125 GLU B N 1
ATOM 2965 C CA . GLU B 1 125 ? 21.312 9.922 -3.387 1 97.5 125 GLU B CA 1
ATOM 2966 C C . GLU B 1 125 ? 22.703 10.539 -3.416 1 97.5 125 GLU B C 1
ATOM 2968 O O . GLU B 1 125 ? 23.141 11.055 -4.449 1 97.5 125 GLU B O 1
ATOM 2973 N N . ALA B 1 126 ? 23.375 10.492 -2.238 1 96.38 126 ALA B N 1
ATOM 2974 C CA . ALA B 1 126 ? 24.672 11.164 -2.096 1 96.38 126 ALA B CA 1
ATOM 2975 C C . ALA B 1 126 ? 25.797 10.305 -2.672 1 96.38 126 ALA B C 1
ATOM 2977 O O . ALA B 1 126 ? 26.844 10.828 -3.064 1 96.38 126 ALA B O 1
ATOM 2978 N N . ARG B 1 127 ? 25.703 8.992 -2.693 1 96.5 127 ARG B N 1
ATOM 2979 C CA . ARG B 1 127 ? 26.766 8.07 -3.105 1 96.5 127 ARG B CA 1
ATOM 2980 C C . ARG B 1 127 ? 26.594 7.652 -4.562 1 96.5 127 ARG B C 1
ATOM 2982 O O . ARG B 1 127 ? 25.625 6.957 -4.898 1 96.5 127 ARG B O 1
ATOM 2989 N N . PRO B 1 128 ? 27.5 7.906 -5.363 1 97 128 PRO B N 1
ATOM 2990 C CA . PRO B 1 128 ? 27.375 7.648 -6.801 1 97 128 PRO B CA 1
ATOM 2991 C C . PRO B 1 128 ? 27.141 6.176 -7.117 1 97 128 PRO B C 1
ATOM 2993 O O . PRO B 1 128 ? 26.359 5.848 -8.008 1 97 128 PRO B O 1
ATOM 2996 N N . HIS B 1 129 ? 27.844 5.332 -6.41 1 96 129 HIS B N 1
ATOM 2997 C CA . HIS B 1 129 ? 27.719 3.904 -6.684 1 96 129 HIS B CA 1
ATOM 2998 C C . HIS B 1 129 ? 26.312 3.408 -6.371 1 96 129 HIS B C 1
ATOM 3000 O O . HIS B 1 129 ? 25.75 2.621 -7.129 1 96 129 HIS B O 1
ATOM 3006 N N . HIS B 1 130 ? 25.766 3.906 -5.238 1 96.19 130 HIS B N 1
ATOM 3007 C CA . HIS B 1 130 ? 24.406 3.553 -4.895 1 96.19 130 HIS B CA 1
ATOM 3008 C C . HIS B 1 130 ? 23.422 4.059 -5.949 1 96.19 130 HIS B C 1
ATOM 3010 O O . HIS B 1 130 ? 22.531 3.318 -6.383 1 96.19 130 HIS B O 1
ATOM 3016 N N . LEU B 1 131 ? 23.625 5.23 -6.387 1 96.56 131 LEU B N 1
ATOM 3017 C CA . LEU B 1 131 ? 22.719 5.836 -7.363 1 96.56 131 LEU B CA 1
ATOM 3018 C C . LEU B 1 131 ? 22.75 5.066 -8.68 1 96.56 131 LEU B C 1
ATOM 3020 O O . LEU B 1 131 ? 21.703 4.801 -9.273 1 96.56 131 LEU B O 1
ATOM 3024 N N . ALA B 1 132 ? 23.922 4.75 -9.117 1 96.25 132 ALA B N 1
ATOM 3025 C CA . ALA B 1 132 ? 24.062 4.004 -10.367 1 96.25 132 ALA B CA 1
ATOM 3026 C C . ALA B 1 132 ? 23.344 2.66 -10.289 1 96.25 132 ALA B C 1
ATOM 3028 O O . ALA B 1 132 ? 22.641 2.266 -11.227 1 96.25 132 ALA B O 1
ATOM 3029 N N . GLN B 1 133 ? 23.547 2.033 -9.219 1 95.5 133 GLN B N 1
ATOM 3030 C CA . GLN B 1 133 ? 22.875 0.75 -9.016 1 95.5 133 GLN B CA 1
ATOM 3031 C C . GLN B 1 133 ? 21.359 0.919 -8.961 1 95.5 133 GLN B C 1
ATOM 3033 O O . GLN B 1 133 ? 20.625 0.115 -9.523 1 95.5 133 GLN B O 1
ATOM 3038 N N . ALA B 1 134 ? 20.906 1.932 -8.227 1 95.75 134 ALA B N 1
ATOM 3039 C CA . ALA B 1 134 ? 19.484 2.211 -8.125 1 95.75 134 ALA B CA 1
ATOM 3040 C C . ALA B 1 134 ? 18.859 2.445 -9.5 1 95.75 134 ALA B C 1
ATOM 3042 O O . ALA B 1 134 ? 17.797 1.917 -9.805 1 95.75 134 ALA B O 1
ATOM 3043 N N . GLU B 1 135 ? 19.531 3.217 -10.297 1 95.25 135 GLU B N 1
ATOM 3044 C CA . GLU B 1 135 ? 19.047 3.496 -11.641 1 95.25 135 GLU B CA 1
ATOM 3045 C C . GLU B 1 135 ? 18.922 2.215 -12.461 1 95.25 135 GLU B C 1
ATOM 3047 O O . GLU B 1 135 ? 17.922 2 -13.141 1 95.25 135 GLU B O 1
ATOM 3052 N N . ARG B 1 136 ? 19.922 1.384 -12.359 1 93.81 136 ARG B N 1
ATOM 3053 C CA . ARG B 1 136 ? 19.875 0.108 -13.062 1 93.81 136 ARG B CA 1
ATOM 3054 C C . ARG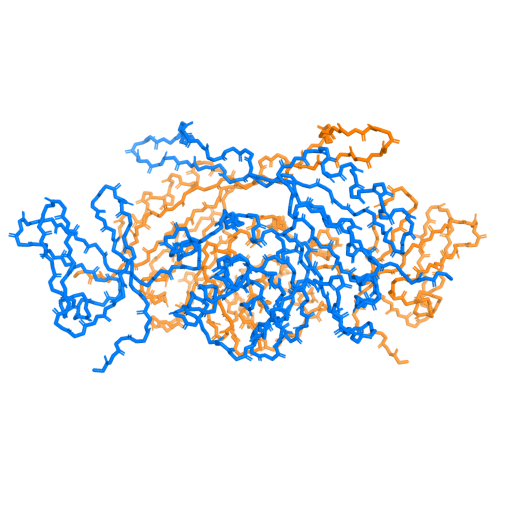 B 1 136 ? 18.734 -0.761 -12.578 1 93.81 136 ARG B C 1
ATOM 3056 O O . ARG B 1 136 ? 17.984 -1.332 -13.383 1 93.81 136 ARG B O 1
ATOM 3063 N N . ASN B 1 137 ? 18.609 -0.825 -11.281 1 94.94 137 ASN B N 1
ATOM 3064 C CA . ASN B 1 137 ? 17.547 -1.636 -10.688 1 94.94 137 ASN B CA 1
ATOM 3065 C C . ASN B 1 137 ? 16.156 -1.148 -11.117 1 94.94 137 ASN B C 1
ATOM 3067 O O . ASN B 1 137 ? 15.312 -1.947 -11.523 1 94.94 137 ASN B O 1
ATOM 3071 N N . VAL B 1 138 ? 15.977 0.159 -11.008 1 95.25 138 VAL B N 1
ATOM 3072 C CA . VAL B 1 138 ? 14.672 0.733 -11.297 1 95.25 138 VAL B CA 1
ATOM 3073 C C . VAL B 1 138 ? 14.336 0.547 -12.773 1 95.25 138 VAL B C 1
ATOM 3075 O O . VAL B 1 138 ? 13.227 0.127 -13.117 1 95.25 138 VAL B O 1
ATOM 3078 N N . ARG B 1 139 ? 15.258 0.672 -13.633 1 92.5 139 ARG B N 1
ATOM 3079 C CA . ARG B 1 139 ? 15.039 0.558 -15.07 1 92.5 139 ARG B CA 1
ATOM 3080 C C . ARG B 1 139 ? 14.812 -0.895 -15.477 1 92.5 139 ARG B C 1
ATOM 3082 O O . ARG B 1 139 ? 14.078 -1.172 -16.422 1 92.5 139 ARG B O 1
ATOM 3089 N N . ALA B 1 140 ? 15.414 -1.762 -14.758 1 92.31 140 ALA B N 1
ATOM 3090 C CA . ALA B 1 140 ? 15.297 -3.184 -15.078 1 92.31 140 ALA B CA 1
ATOM 3091 C C . ALA B 1 140 ? 13.906 -3.707 -14.75 1 92.31 140 ALA B C 1
ATOM 3093 O O . ALA B 1 140 ? 13.43 -4.66 -15.375 1 92.31 140 ALA B O 1
ATOM 3094 N N . PHE B 1 141 ? 13.211 -3.107 -13.828 1 92.12 141 PHE B N 1
ATOM 3095 C CA . PHE B 1 141 ? 11.922 -3.604 -13.375 1 92.12 141 PHE B CA 1
ATOM 3096 C C . PHE B 1 141 ? 10.781 -2.82 -14.016 1 92.12 141 PHE B C 1
ATOM 3098 O O . PHE B 1 141 ? 9.766 -3.4 -14.406 1 92.12 141 PHE B O 1
ATOM 3105 N N . TRP B 1 142 ? 10.859 -1.453 -13.938 1 79 142 TRP B N 1
ATOM 3106 C CA . TRP B 1 142 ? 9.734 -0.589 -14.281 1 79 142 TRP B CA 1
ATOM 3107 C C . TRP B 1 142 ? 10.164 0.503 -15.25 1 79 142 TRP B C 1
ATOM 3109 O O . TRP B 1 142 ? 11.359 0.72 -15.461 1 79 142 TRP B O 1
ATOM 3119 N N . GLN B 1 143 ? 8.898 1.178 -15.789 1 67.56 143 GLN B N 1
ATOM 3120 C CA . GLN B 1 143 ? 9.07 2.246 -16.766 1 67.56 143 GLN B CA 1
ATOM 3121 C C . GLN B 1 143 ? 9.711 3.477 -16.141 1 67.56 143 GLN B C 1
ATOM 3123 O O . GLN B 1 143 ? 9.234 3.975 -15.117 1 67.56 143 GLN B O 1
ATOM 3128 N N . VAL B 1 144 ? 10.828 3.877 -16.406 1 65.5 144 VAL B N 1
ATOM 3129 C CA . VAL B 1 144 ? 11.828 4.84 -15.969 1 65.5 144 VAL B CA 1
ATOM 3130 C C . VAL B 1 144 ? 11.383 6.254 -16.328 1 65.5 144 VAL B C 1
ATOM 3132 O O . VAL B 1 144 ? 11.961 7.234 -15.852 1 65.5 144 VAL B O 1
ATOM 3135 N N . GLU B 1 145 ? 10.102 6.453 -16.688 1 88.19 145 GLU B N 1
ATOM 3136 C CA . GLU B 1 145 ? 9.914 7.828 -17.141 1 88.19 145 GLU B CA 1
ATOM 3137 C C . GLU B 1 145 ? 9.406 8.719 -16 1 88.19 145 GLU B C 1
ATOM 3139 O O . GLU B 1 145 ? 9.484 9.945 -16.094 1 88.19 145 GLU B O 1
ATOM 3144 N N . ASN B 1 146 ? 8.977 8.133 -14.898 1 95.62 146 ASN B N 1
ATOM 3145 C CA . ASN B 1 146 ? 8.406 8.977 -13.852 1 95.62 146 ASN B CA 1
ATOM 3146 C C . ASN B 1 146 ? 9.336 9.07 -12.648 1 95.62 146 ASN B C 1
ATOM 3148 O O . ASN B 1 146 ? 8.891 9.375 -11.539 1 95.62 146 ASN B O 1
ATOM 3152 N N . VAL B 1 147 ? 10.641 8.695 -12.836 1 97.31 147 VAL B N 1
ATOM 3153 C CA . VAL B 1 147 ? 11.633 8.852 -11.781 1 97.31 147 VAL B CA 1
ATOM 3154 C C . VAL B 1 147 ? 12.797 9.703 -12.289 1 97.31 147 VAL B C 1
ATOM 3156 O O . VAL B 1 147 ? 13.336 9.438 -13.367 1 97.31 147 VAL B O 1
ATOM 3159 N N . ARG B 1 148 ? 13.141 10.695 -11.586 1 97.38 148 ARG B N 1
ATOM 3160 C CA . ARG B 1 148 ? 14.344 11.484 -11.836 1 97.38 148 ARG B CA 1
ATOM 3161 C C . ARG B 1 148 ? 15.352 11.32 -10.711 1 97.38 148 ARG B C 1
ATOM 3163 O O . ARG B 1 148 ? 15.055 11.633 -9.555 1 97.38 148 ARG B O 1
ATOM 3170 N N . PHE B 1 149 ? 16.5 10.867 -11.094 1 97.12 149 PHE B N 1
ATOM 3171 C CA . PHE B 1 149 ? 17.562 10.625 -10.117 1 97.12 149 PHE B CA 1
ATOM 3172 C C . PHE B 1 149 ? 18.484 11.836 -10.016 1 97.12 149 PHE B C 1
ATOM 3174 O O . PHE B 1 149 ? 18.844 12.438 -11.031 1 97.12 149 PHE B O 1
ATOM 3181 N N . HIS B 1 150 ? 18.812 12.141 -8.797 1 98.19 150 HIS B N 1
ATOM 3182 C CA . HIS B 1 150 ? 19.734 13.25 -8.539 1 98.19 150 HIS B CA 1
ATOM 3183 C C . HIS B 1 150 ? 20.891 12.805 -7.66 1 98.19 150 HIS B C 1
ATOM 3185 O O . HIS B 1 150 ? 20.688 12.266 -6.57 1 98.19 150 HIS B O 1
ATOM 3191 N N . LEU B 1 151 ? 22.062 13.078 -8.203 1 98.19 151 LEU B N 1
ATOM 3192 C CA . LEU B 1 151 ? 23.25 12.859 -7.375 1 98.19 151 LEU B CA 1
ATOM 3193 C C . LEU B 1 151 ? 23.484 14.039 -6.434 1 98.19 151 LEU B C 1
ATOM 3195 O O . LEU B 1 151 ? 23.641 15.172 -6.887 1 98.19 151 LEU B O 1
ATOM 3199 N N . GLY B 1 152 ? 23.422 13.75 -5.113 1 97.06 152 GLY B N 1
ATOM 3200 C CA . GLY B 1 152 ? 23.672 14.789 -4.125 1 97.06 152 GLY B CA 1
ATOM 3201 C C . GLY B 1 152 ? 22.812 14.633 -2.881 1 97.06 152 GLY B C 1
ATOM 3202 O O . GLY B 1 152 ? 21.938 13.773 -2.826 1 97.06 152 GLY B O 1
ATOM 3203 N N . LYS B 1 153 ? 23.109 15.484 -1.943 1 96.62 153 LYS B N 1
ATOM 3204 C CA . LYS B 1 153 ? 22.344 15.531 -0.701 1 96.62 153 LYS B CA 1
ATOM 3205 C C . LYS B 1 153 ? 21.125 16.438 -0.844 1 96.62 153 LYS B C 1
ATOM 3207 O O . LYS B 1 153 ? 21.203 17.5 -1.473 1 96.62 153 LYS B O 1
ATOM 3212 N N . LEU B 1 154 ? 20.016 15.969 -0.283 1 96.62 154 LEU B N 1
ATOM 3213 C CA . LEU B 1 154 ? 18.797 16.7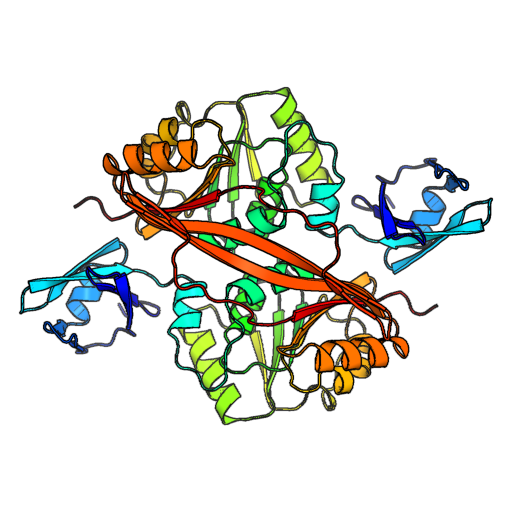81 -0.323 1 96.62 154 LEU B CA 1
ATOM 3214 C C . LEU B 1 154 ? 19.031 18.141 0.327 1 96.62 154 LEU B C 1
ATOM 3216 O O . LEU B 1 154 ? 18.453 19.141 -0.099 1 96.62 154 LEU B O 1
ATOM 3220 N N . GLU B 1 155 ? 19.938 18.203 1.318 1 95.06 155 GLU B N 1
ATOM 3221 C CA . GLU B 1 155 ? 20.25 19.438 2.031 1 95.06 155 GLU B CA 1
ATOM 3222 C C . GLU B 1 155 ? 20.734 20.516 1.073 1 95.06 155 GLU B C 1
ATOM 3224 O O . GLU B 1 155 ? 20.594 21.719 1.35 1 95.06 155 GLU B O 1
ATOM 3229 N N . GLU B 1 156 ? 21.297 20.109 0.001 1 95.44 156 GLU B N 1
ATOM 3230 C CA . GLU B 1 156 ? 21.938 21.031 -0.929 1 95.44 156 GLU B CA 1
ATOM 3231 C C . GLU B 1 156 ? 21.078 21.25 -2.168 1 95.44 156 GLU B C 1
ATOM 3233 O O . GLU B 1 156 ? 21.438 22.047 -3.047 1 95.44 156 GLU B O 1
ATOM 3238 N N . ALA B 1 157 ? 19.969 20.594 -2.197 1 95.69 157 ALA B N 1
ATOM 3239 C CA . ALA B 1 157 ? 19.141 20.641 -3.395 1 95.69 157 ALA B CA 1
ATOM 3240 C C . ALA B 1 157 ? 18.391 21.969 -3.49 1 95.69 157 ALA B C 1
ATOM 3242 O O . ALA B 1 157 ? 18.062 22.578 -2.471 1 95.69 157 ALA B O 1
ATOM 3243 N N . GLU B 1 158 ? 18.25 22.422 -4.695 1 95.12 158 GLU B N 1
ATOM 3244 C CA . GLU B 1 158 ? 17.344 23.531 -4.965 1 95.12 158 GLU B CA 1
ATOM 3245 C C . GLU B 1 158 ? 15.945 23.016 -5.324 1 95.12 158 GLU B C 1
ATOM 3247 O O . GLU B 1 158 ? 15.758 22.406 -6.375 1 95.12 158 GLU B O 1
ATOM 3252 N N . LEU B 1 159 ? 15.086 23.312 -4.461 1 96.44 159 LEU B N 1
ATOM 3253 C CA . LEU B 1 159 ? 13.742 22.766 -4.621 1 96.44 159 LEU B CA 1
ATOM 3254 C C . LEU B 1 159 ? 12.719 23.891 -4.789 1 96.44 159 LEU B C 1
ATOM 3256 O O . LEU B 1 159 ? 12.859 24.953 -4.203 1 96.44 159 LEU B O 1
ATOM 3260 N N . GLU B 1 160 ? 11.766 23.609 -5.602 1 95.81 160 GLU B N 1
ATOM 3261 C CA . GLU B 1 160 ? 10.633 24.516 -5.727 1 95.81 160 GLU B CA 1
ATOM 3262 C C . GLU B 1 160 ? 9.742 24.453 -4.492 1 95.81 160 GLU B C 1
ATOM 3264 O O . GLU B 1 160 ? 9.484 23.375 -3.953 1 95.81 160 GLU B O 1
ATOM 3269 N N . GLU B 1 161 ? 9.266 25.641 -4.086 1 96.62 161 GLU B N 1
ATOM 3270 C CA . GLU B 1 161 ? 8.414 25.734 -2.908 1 96.62 161 GLU B CA 1
ATOM 3271 C C . GLU B 1 161 ? 7.066 25.047 -3.152 1 96.62 161 GLU B C 1
ATOM 3273 O O . GLU B 1 161 ? 6.445 25.25 -4.199 1 96.62 161 GLU B O 1
ATOM 3278 N N . ALA B 1 162 ? 6.66 24.266 -2.184 1 97.12 162 ALA B N 1
ATOM 3279 C CA . ALA B 1 162 ? 5.34 23.656 -2.176 1 97.12 162 ALA B CA 1
ATOM 3280 C C . ALA B 1 162 ? 5.051 22.953 -3.504 1 97.12 162 ALA B C 1
ATOM 3282 O O . ALA B 1 162 ? 3.975 23.125 -4.082 1 97.12 162 ALA B O 1
ATOM 3283 N N . ALA B 1 163 ? 6.047 22.172 -3.971 1 98.12 163 ALA B N 1
ATOM 3284 C CA . ALA B 1 163 ? 5.938 21.562 -5.289 1 98.12 163 ALA B CA 1
ATOM 3285 C C . ALA B 1 163 ? 5.652 20.062 -5.168 1 98.12 163 ALA B C 1
ATOM 3287 O O . ALA B 1 163 ? 5.285 19.406 -6.148 1 98.12 163 ALA B O 1
ATOM 3288 N N . TYR B 1 164 ? 5.785 19.531 -3.977 1 98.69 164 TYR B N 1
ATOM 3289 C CA . TYR B 1 164 ? 5.707 18.094 -3.826 1 98.69 164 TYR B CA 1
ATOM 3290 C C . TYR B 1 164 ? 4.5 17.688 -2.986 1 98.69 164 TYR B C 1
ATOM 3292 O O . TYR B 1 164 ? 4.156 18.375 -2.018 1 98.69 164 TYR B O 1
ATOM 3300 N N . ASP B 1 165 ? 3.918 16.562 -3.326 1 98.75 165 ASP B N 1
ATOM 3301 C CA . ASP B 1 165 ? 2.754 16.016 -2.635 1 98.75 165 ASP B CA 1
ATOM 3302 C C . ASP B 1 165 ? 3.178 15.078 -1.506 1 98.75 165 ASP B C 1
ATOM 3304 O O . ASP B 1 165 ? 2.352 14.664 -0.689 1 98.75 165 ASP B O 1
ATOM 3308 N N . GLY B 1 166 ? 4.383 14.688 -1.419 1 98.88 166 GLY B N 1
ATOM 3309 C CA . GLY B 1 166 ? 4.934 13.836 -0.38 1 98.88 166 GLY B CA 1
ATOM 3310 C C . GLY B 1 166 ? 6.449 13.875 -0.319 1 98.88 166 GLY B C 1
ATOM 3311 O O . GLY B 1 166 ? 7.109 14.133 -1.328 1 98.88 166 GLY B O 1
ATOM 3312 N N . VAL B 1 167 ? 6.992 13.656 0.832 1 98.94 167 VAL B N 1
ATOM 3313 C CA . VAL B 1 167 ? 8.43 13.523 1.044 1 98.94 167 VAL B CA 1
ATOM 3314 C C . VAL B 1 167 ? 8.727 12.203 1.752 1 98.94 167 VAL B C 1
ATOM 3316 O O . VAL B 1 167 ? 8.172 11.922 2.814 1 98.94 167 VAL B O 1
ATOM 3319 N N . ALA B 1 168 ? 9.523 11.383 1.153 1 98.94 168 ALA B N 1
ATOM 3320 C CA . ALA B 1 168 ? 9.961 10.109 1.723 1 98.94 168 ALA B CA 1
ATOM 3321 C C . ALA B 1 168 ? 11.445 10.148 2.078 1 98.94 168 ALA B C 1
ATOM 3323 O O . ALA B 1 168 ? 12.289 10.375 1.212 1 98.94 168 ALA B O 1
ATOM 3324 N N . LEU B 1 169 ? 11.734 9.867 3.342 1 98.81 169 LEU B N 1
ATOM 3325 C CA . LEU B 1 169 ? 13.117 9.961 3.785 1 98.81 169 LEU B CA 1
ATOM 3326 C C . LEU B 1 169 ? 13.609 8.617 4.328 1 98.81 169 LEU B C 1
ATOM 3328 O O . LEU B 1 169 ? 13.008 8.062 5.25 1 98.81 169 LEU B O 1
ATOM 3332 N N . ASP B 1 170 ? 14.547 8.07 3.787 1 98 170 ASP B N 1
ATOM 3333 C CA . ASP B 1 170 ? 15.32 6.945 4.305 1 98 170 ASP B CA 1
ATOM 3334 C C . ASP B 1 170 ? 16.781 7.328 4.488 1 98 170 ASP B C 1
ATOM 3336 O O . ASP B 1 170 ? 17.641 6.895 3.715 1 98 170 ASP B O 1
ATOM 3340 N N . LEU B 1 171 ? 17.047 8.117 5.496 1 97.06 171 LEU B N 1
ATOM 3341 C CA . LEU B 1 171 ? 18.344 8.711 5.82 1 97.06 171 LEU B CA 1
ATOM 3342 C C . LEU B 1 171 ? 18.75 8.383 7.25 1 97.06 171 LEU B C 1
ATOM 3344 O O . LEU B 1 171 ? 17.891 8.18 8.117 1 97.06 171 LEU B O 1
ATOM 3348 N N . MET B 1 172 ? 20 8.391 7.48 1 95 172 MET B N 1
ATOM 3349 C CA . MET B 1 172 ? 20.516 8.211 8.836 1 95 172 MET B CA 1
ATOM 3350 C C . MET B 1 172 ? 20.109 9.383 9.727 1 95 172 MET B C 1
ATOM 3352 O O . MET B 1 172 ? 19.766 9.188 10.898 1 95 172 MET B O 1
ATOM 3356 N N . GLU B 1 173 ? 20.156 10.586 9.125 1 97.75 173 GLU B N 1
ATOM 3357 C CA . GLU B 1 173 ? 19.828 11.805 9.867 1 97.75 173 GLU B CA 1
ATOM 3358 C C . GLU B 1 173 ? 18.781 12.641 9.133 1 97.75 173 GLU B C 1
ATOM 3360 O O . GLU B 1 173 ? 19.078 13.742 8.664 1 97.75 173 GLU B O 1
ATOM 3365 N N . PRO B 1 174 ? 17.562 12.195 9.141 1 98.31 174 PRO B N 1
ATOM 3366 C CA . PRO B 1 174 ? 16.531 12.906 8.383 1 98.31 174 PRO B CA 1
ATOM 3367 C C . PRO B 1 174 ? 16.266 14.305 8.922 1 98.31 174 PRO B C 1
ATOM 3369 O O . PRO B 1 174 ? 15.75 15.164 8.203 1 98.31 174 PRO B O 1
ATOM 3372 N N . TRP B 1 175 ? 16.578 14.594 10.234 1 98.31 175 TRP B N 1
ATOM 3373 C CA . TRP B 1 175 ? 16.312 15.906 10.828 1 98.31 175 TRP B CA 1
ATOM 3374 C C . TRP B 1 175 ? 17.156 16.984 10.156 1 98.31 175 TRP B C 1
ATOM 3376 O O . TRP B 1 175 ? 16.844 18.172 10.242 1 98.31 175 TRP B O 1
ATOM 3386 N N . LYS B 1 176 ? 18.188 16.641 9.398 1 97.81 176 LYS B N 1
ATOM 3387 C CA . LYS B 1 176 ? 19.062 17.609 8.734 1 97.81 176 LYS B CA 1
ATOM 3388 C C . LYS B 1 176 ? 18.391 18.203 7.5 1 97.81 176 LYS B C 1
ATOM 3390 O O . LYS B 1 176 ? 18.828 19.25 6.988 1 97.81 176 LYS B O 1
ATOM 3395 N N . VAL B 1 177 ? 17.328 17.562 7.051 1 98.31 177 VAL B N 1
ATOM 3396 C CA . VAL B 1 177 ? 16.766 18.031 5.789 1 98.31 177 VAL B CA 1
ATOM 3397 C C . VAL B 1 177 ? 15.352 18.562 6.031 1 98.31 177 VAL B C 1
ATOM 3399 O O . VAL B 1 177 ? 14.617 18.844 5.078 1 98.31 177 VAL B O 1
ATOM 3402 N N . LEU B 1 178 ? 14.938 18.75 7.246 1 98.19 178 LEU B N 1
ATOM 3403 C CA . LEU B 1 178 ? 13.57 19.125 7.578 1 98.19 178 LEU B CA 1
ATOM 3404 C C . LEU B 1 178 ? 13.227 20.5 7.02 1 98.19 178 LEU B C 1
ATOM 3406 O O . LEU B 1 178 ? 12.109 20.734 6.57 1 98.19 178 LEU B O 1
ATOM 3410 N N . GLU B 1 179 ? 14.188 21.406 7.043 1 96.69 179 GLU B N 1
ATOM 3411 C CA . GLU B 1 179 ? 13.938 22.734 6.504 1 96.69 179 GLU B CA 1
ATOM 3412 C C . GLU B 1 179 ? 13.617 22.672 5.016 1 96.69 179 GLU B C 1
ATOM 3414 O O . GLU B 1 179 ? 12.625 23.266 4.566 1 96.69 179 GLU B O 1
ATOM 3419 N N . LYS B 1 180 ? 14.453 21.953 4.266 1 97.31 180 LYS B N 1
ATOM 3420 C CA . LYS B 1 180 ? 14.25 21.781 2.83 1 97.31 180 LYS B CA 1
ATOM 3421 C C . LYS B 1 180 ? 12.945 21.047 2.545 1 97.31 180 LYS B C 1
ATOM 3423 O O . LYS B 1 180 ? 12.211 21.406 1.623 1 97.31 180 LYS B O 1
ATOM 3428 N N . ALA B 1 181 ? 12.68 20.047 3.332 1 97.94 181 ALA B N 1
ATOM 3429 C CA . ALA B 1 181 ? 11.469 19.25 3.156 1 97.94 181 ALA B CA 1
ATOM 3430 C C . ALA B 1 181 ? 10.219 20.094 3.414 1 97.94 181 ALA B C 1
ATOM 3432 O O . ALA B 1 181 ? 9.242 20 2.67 1 97.94 181 ALA B O 1
ATOM 3433 N N . ALA B 1 182 ? 10.266 20.875 4.473 1 96.88 182 ALA B N 1
ATOM 3434 C CA . ALA B 1 182 ? 9.125 21.734 4.816 1 96.88 182 ALA B CA 1
ATOM 3435 C C . ALA B 1 182 ? 8.836 22.734 3.705 1 96.88 182 ALA B C 1
ATOM 3437 O O . ALA B 1 182 ? 7.676 23 3.389 1 96.88 182 ALA B O 1
ATOM 3438 N N . LEU B 1 183 ? 9.891 23.266 3.129 1 95.56 183 LEU B N 1
ATOM 3439 C CA . LEU B 1 183 ? 9.758 24.219 2.041 1 95.56 183 LEU B CA 1
ATOM 3440 C C . LEU B 1 183 ? 9.148 23.562 0.806 1 95.56 183 LEU B C 1
ATOM 3442 O O . LEU B 1 183 ? 8.289 24.156 0.143 1 95.56 183 LEU B O 1
ATOM 3446 N N . ALA B 1 184 ? 9.508 22.375 0.521 1 97.88 184 ALA B N 1
ATOM 3447 C CA . ALA B 1 184 ? 9.172 21.688 -0.722 1 97.88 184 ALA B CA 1
ATOM 3448 C C . ALA B 1 184 ? 7.777 21.062 -0.647 1 97.88 184 ALA B C 1
ATOM 3450 O O . ALA B 1 184 ? 7.102 20.922 -1.667 1 97.88 184 ALA B O 1
ATOM 3451 N N . LEU B 1 185 ? 7.375 20.703 0.503 1 98.19 185 LEU B N 1
ATOM 3452 C CA . LEU B 1 185 ? 6.156 19.938 0.699 1 98.19 185 LEU B CA 1
ATOM 3453 C C . LEU B 1 185 ? 4.926 20.844 0.689 1 98.19 185 LEU B C 1
ATOM 3455 O O . LEU B 1 185 ? 4.93 21.906 1.317 1 98.19 185 LEU B O 1
ATOM 3459 N N . LYS B 1 186 ? 3.873 20.484 -0.074 1 97.62 186 LYS B N 1
ATOM 3460 C CA . LYS B 1 186 ? 2.602 21.203 -0.058 1 97.62 186 LYS B CA 1
ATOM 3461 C C . LYS B 1 186 ? 1.973 21.172 1.332 1 97.62 186 LYS B C 1
ATOM 3463 O O . LYS B 1 186 ? 2.107 20.188 2.062 1 97.62 186 LYS B O 1
ATOM 3468 N N . PRO B 1 187 ? 1.251 22.25 1.675 1 96.12 187 PRO B N 1
ATOM 3469 C CA . PRO B 1 187 ? 0.531 22.203 2.949 1 96.12 187 PRO B CA 1
ATOM 3470 C C . PRO B 1 187 ? -0.432 21.031 3.051 1 96.12 187 PRO B C 1
ATOM 3472 O O . PRO B 1 187 ? -1.017 20.609 2.047 1 96.12 187 PRO B O 1
ATOM 3475 N N . ASP B 1 188 ? -0.57 20.484 4.258 1 96.94 188 ASP B N 1
ATOM 3476 C CA . ASP B 1 188 ? -1.511 19.422 4.609 1 96.94 188 ASP B CA 1
ATOM 3477 C C . ASP B 1 188 ? -1.052 18.078 4.059 1 96.94 188 ASP B C 1
ATOM 3479 O O . ASP B 1 188 ? -1.811 17.109 4.066 1 96.94 188 ASP B O 1
ATOM 3483 N N . ARG B 1 189 ? 0.144 18.047 3.445 1 98.19 189 ARG B N 1
ATOM 3484 C CA . ARG B 1 189 ? 0.704 16.797 2.932 1 98.19 189 ARG B CA 1
ATOM 3485 C C . ARG B 1 189 ? 1.731 16.219 3.898 1 98.19 189 ARG B C 1
ATOM 3487 O O . ARG B 1 189 ? 2.018 16.828 4.938 1 98.19 189 ARG B O 1
ATOM 3494 N N . PHE B 1 190 ? 2.291 15.109 3.518 1 98.75 190 PHE B N 1
ATOM 3495 C CA . PHE B 1 190 ? 2.984 14.336 4.543 1 98.75 190 PHE B CA 1
ATOM 3496 C C . PHE B 1 190 ? 4.457 14.156 4.184 1 98.75 190 PHE B C 1
ATOM 3498 O O . PHE B 1 190 ? 4.805 14.055 3.006 1 98.75 190 PHE B O 1
ATOM 3505 N N . LEU B 1 191 ? 5.266 14.156 5.188 1 98.88 191 LEU B N 1
ATOM 3506 C CA . LEU B 1 191 ? 6.617 13.602 5.199 1 98.88 191 LEU B CA 1
ATOM 3507 C C . LEU B 1 191 ? 6.668 12.312 6 1 98.88 191 LEU B C 1
ATOM 3509 O O . LEU B 1 191 ? 6.168 12.25 7.125 1 98.88 191 LEU B O 1
ATOM 3513 N N . VAL B 1 192 ? 7.203 11.227 5.43 1 98.94 192 VAL B N 1
ATOM 3514 C CA . VAL B 1 192 ? 7.359 9.969 6.16 1 98.94 192 VAL B CA 1
ATOM 3515 C C . VAL B 1 192 ? 8.828 9.562 6.168 1 98.94 192 VAL B C 1
ATOM 3517 O O . VAL B 1 192 ? 9.484 9.539 5.121 1 98.94 192 VAL B O 1
ATOM 3520 N N . ALA B 1 193 ? 9.328 9.273 7.344 1 98.88 193 ALA B N 1
ATOM 3521 C CA . ALA B 1 193 ? 10.711 8.844 7.52 1 98.88 193 ALA B CA 1
ATOM 3522 C C . ALA B 1 193 ? 10.789 7.391 7.965 1 98.88 193 ALA B C 1
ATOM 3524 O O . ALA B 1 193 ? 9.984 6.941 8.781 1 98.88 193 ALA B O 1
ATOM 3525 N N . TYR B 1 194 ? 11.664 6.672 7.379 1 98.75 194 TYR B N 1
ATOM 3526 C CA . TYR B 1 194 ? 12.016 5.301 7.711 1 98.75 194 TYR B CA 1
ATOM 3527 C C . TYR B 1 194 ? 13.242 5.262 8.625 1 98.75 194 TYR B C 1
ATOM 3529 O O . TYR B 1 194 ? 14.352 5.582 8.203 1 98.75 194 TYR B O 1
ATOM 3537 N N . LEU B 1 195 ? 13.039 4.762 9.93 1 98.44 195 LEU B N 1
ATOM 3538 C CA . LEU B 1 195 ? 14.109 4.848 10.914 1 98.44 195 LEU B CA 1
ATOM 3539 C C . LEU B 1 195 ? 14.234 3.541 11.695 1 98.44 195 LEU B C 1
ATOM 3541 O O . LEU B 1 195 ? 13.289 3.119 12.367 1 98.44 195 LEU B O 1
ATOM 3545 N N . PRO B 1 196 ? 15.391 2.922 11.711 1 95.69 196 PRO B N 1
ATOM 3546 C CA . PRO B 1 196 ? 15.547 1.64 12.398 1 95.69 196 PRO B CA 1
ATOM 3547 C C . PRO B 1 196 ? 15.586 1.789 13.922 1 95.69 196 PRO B C 1
ATOM 3549 O O . PRO B 1 196 ? 15.258 0.847 14.641 1 95.69 196 PRO B O 1
ATOM 3552 N N . ASN B 1 197 ? 15.984 3.059 14.438 1 96.56 197 ASN B N 1
ATOM 3553 C CA . ASN B 1 197 ? 16.234 3.191 15.875 1 96.56 197 ASN B CA 1
ATOM 3554 C C . ASN B 1 197 ? 15.281 4.199 16.516 1 96.56 197 ASN B C 1
ATOM 3556 O O . ASN B 1 197 ? 15.016 5.258 15.938 1 96.56 197 ASN B O 1
ATOM 3560 N N . ILE B 1 198 ? 14.836 3.844 17.719 1 97.62 198 ILE B N 1
ATOM 3561 C CA . ILE B 1 198 ? 13.898 4.711 18.422 1 97.62 198 ILE B CA 1
ATOM 3562 C C . ILE B 1 198 ? 14.57 6.035 18.766 1 97.62 198 ILE B C 1
ATOM 3564 O O . ILE B 1 198 ? 13.922 7.078 18.812 1 97.62 198 ILE B O 1
ATOM 3568 N N . THR B 1 199 ? 15.93 6.02 18.984 1 97.75 199 THR B N 1
ATOM 3569 C CA . THR B 1 199 ? 16.641 7.25 19.281 1 97.75 199 THR B CA 1
ATOM 3570 C C . THR B 1 199 ? 16.609 8.211 18.109 1 97.75 199 THR B C 1
ATOM 3572 O O . THR B 1 199 ? 16.547 9.43 18.297 1 97.75 199 THR B O 1
ATOM 3575 N N . GLN B 1 200 ? 16.609 7.695 16.906 1 98.25 200 GLN B N 1
ATOM 3576 C CA . GLN B 1 200 ? 16.469 8.531 15.719 1 98.25 200 GLN B CA 1
ATOM 3577 C C . GLN B 1 200 ? 15.07 9.141 15.641 1 98.25 200 GLN B C 1
ATOM 3579 O O . GLN B 1 200 ? 14.914 10.297 15.227 1 98.25 200 GLN B O 1
ATOM 3584 N N . VAL B 1 201 ? 14.109 8.305 16.031 1 98.62 201 VAL B N 1
ATOM 3585 C CA . VAL B 1 201 ? 12.734 8.789 16.047 1 98.62 201 VAL B CA 1
ATOM 3586 C C . VAL B 1 201 ? 12.617 9.992 16.984 1 98.62 201 VAL B C 1
ATOM 3588 O O . VAL B 1 201 ? 12.062 11.023 16.609 1 98.62 201 VAL B O 1
ATOM 3591 N N . LEU B 1 202 ? 13.195 9.867 18.172 1 98.5 202 LEU B N 1
ATOM 3592 C CA . LEU B 1 202 ? 13.117 10.938 19.172 1 98.5 202 LEU B CA 1
ATOM 3593 C C . LEU B 1 202 ? 13.812 12.195 18.672 1 98.5 202 LEU B C 1
ATOM 3595 O O . LEU B 1 202 ? 13.305 13.305 18.844 1 98.5 202 LEU B O 1
ATOM 3599 N N . GLU B 1 203 ? 14.922 12.008 18.031 1 98.5 203 GLU B N 1
ATOM 3600 C CA . GLU B 1 203 ? 15.656 13.148 17.484 1 98.5 203 GLU B CA 1
ATOM 3601 C C . GLU B 1 203 ? 14.867 13.836 16.375 1 98.5 203 GLU B C 1
ATOM 3603 O O . GLU B 1 203 ? 14.797 15.062 16.328 1 98.5 203 GLU B O 1
ATOM 3608 N N . LEU B 1 204 ? 14.289 13.078 15.531 1 98.75 204 LEU B N 1
ATOM 3609 C CA . LEU B 1 204 ? 13.492 13.633 14.445 1 98.75 204 LEU B CA 1
ATOM 3610 C C . LEU B 1 204 ? 12.297 14.414 14.984 1 98.75 204 LEU B C 1
ATOM 3612 O O . LEU B 1 204 ? 12.023 15.531 14.531 1 98.75 204 LEU B O 1
ATOM 3616 N N . VAL B 1 205 ? 11.586 13.812 15.914 1 98.5 205 VAL B N 1
ATOM 3617 C CA . VAL B 1 205 ? 10.398 14.438 16.484 1 98.5 205 VAL B CA 1
ATOM 3618 C C . VAL B 1 205 ? 10.781 15.75 17.156 1 98.5 205 VAL B C 1
ATOM 3620 O O . VAL B 1 205 ? 10.102 16.766 16.984 1 98.5 205 VAL B O 1
ATOM 3623 N N . ARG B 1 206 ? 11.875 15.742 17.859 1 98.25 206 ARG B N 1
ATOM 3624 C CA . ARG B 1 206 ? 12.375 16.969 18.5 1 98.25 206 ARG B CA 1
ATOM 3625 C C . ARG B 1 206 ? 12.672 18.031 17.469 1 98.25 206 ARG B C 1
ATOM 3627 O O . ARG B 1 206 ? 12.219 19.172 17.594 1 98.25 206 ARG B O 1
ATOM 3634 N N . ALA B 1 207 ? 13.391 17.703 16.469 1 98.44 207 ALA B N 1
ATOM 3635 C CA . ALA B 1 207 ? 13.797 18.656 15.438 1 98.44 207 ALA B CA 1
ATOM 3636 C C . ALA B 1 207 ? 12.586 19.188 14.68 1 98.44 207 ALA B C 1
ATOM 3638 O O . ALA B 1 207 ? 12.578 20.344 14.258 1 98.44 207 ALA B O 1
ATOM 3639 N N . ALA B 1 208 ? 11.586 18.344 14.492 1 97.81 208 ALA B N 1
ATOM 3640 C CA . ALA B 1 208 ? 10.398 18.719 13.719 1 97.81 208 ALA B CA 1
ATOM 3641 C C . ALA B 1 208 ? 9.633 19.844 14.406 1 97.81 208 ALA B C 1
ATOM 3643 O O . ALA B 1 208 ? 8.891 20.578 13.758 1 97.81 208 ALA B O 1
ATOM 3644 N N . GLU B 1 209 ? 9.805 20 15.734 1 95.31 209 G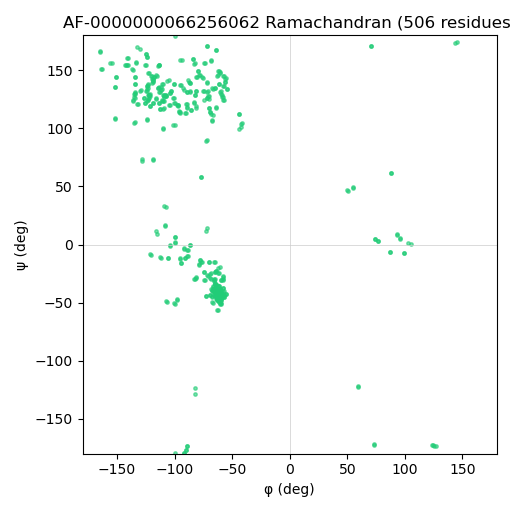LU B N 1
ATOM 3645 C CA . GLU B 1 209 ? 9.094 21.016 16.5 1 95.31 209 GLU B CA 1
ATOM 3646 C C . GLU B 1 209 ? 9.453 22.422 16.016 1 95.31 209 GLU B C 1
ATOM 3648 O O . GLU B 1 209 ? 8.68 23.359 16.172 1 95.31 209 GLU B O 1
ATOM 3653 N N . ALA B 1 210 ? 10.641 22.562 15.398 1 95.94 210 ALA B N 1
ATOM 3654 C CA . ALA B 1 210 ? 11.117 23.859 14.922 1 95.94 210 ALA B CA 1
ATOM 3655 C C . ALA B 1 210 ? 10.594 24.156 13.523 1 95.94 210 ALA B C 1
ATOM 3657 O O . ALA B 1 210 ? 10.883 25.219 12.961 1 95.94 210 ALA B O 1
ATOM 3658 N N . HIS B 1 211 ? 9.844 23.281 12.93 1 96.25 211 HIS B N 1
ATOM 3659 C CA . HIS B 1 211 ? 9.305 23.406 11.578 1 96.25 211 HIS B CA 1
ATOM 3660 C C . HIS B 1 211 ? 7.789 23.25 11.578 1 96.25 211 HIS B C 1
ATOM 3662 O O . HIS B 1 211 ? 7.207 22.812 12.57 1 96.25 211 HIS B O 1
ATOM 3668 N N . PRO B 1 212 ? 7.125 23.641 10.523 1 94.75 212 PRO B N 1
ATOM 3669 C CA . PRO B 1 212 ? 5.664 23.547 10.484 1 94.75 212 PRO B CA 1
ATOM 3670 C C . PRO B 1 212 ? 5.172 22.125 10.234 1 94.75 212 PRO B C 1
ATOM 3672 O O . PRO B 1 212 ? 4.457 21.875 9.258 1 94.75 212 PRO B O 1
ATOM 3675 N N . PHE B 1 213 ? 5.566 21.203 11.125 1 96.31 213 PHE B N 1
ATOM 3676 C CA . PHE B 1 213 ? 5.152 19.812 11.055 1 96.31 213 PHE B CA 1
ATOM 3677 C C . PHE B 1 213 ? 4.391 19.406 12.312 1 96.31 213 PHE B C 1
ATOM 3679 O O . PHE B 1 213 ? 4.727 19.844 13.414 1 96.31 213 PHE B O 1
ATOM 3686 N N . ARG B 1 214 ? 3.432 18.625 12.117 1 93.38 214 ARG B N 1
ATOM 3687 C CA . ARG B 1 214 ? 2.744 17.922 13.203 1 93.38 214 ARG B CA 1
ATOM 3688 C C . ARG B 1 214 ? 2.986 16.422 13.141 1 93.38 214 ARG B C 1
ATOM 3690 O O . ARG B 1 214 ? 2.887 15.82 12.07 1 93.38 214 ARG B O 1
ATOM 3697 N N . LEU B 1 215 ? 3.355 15.867 14.289 1 96.44 215 LEU B N 1
ATOM 3698 C CA . LEU B 1 215 ? 3.508 14.422 14.352 1 96.44 215 LEU B CA 1
ATOM 3699 C C . LEU B 1 215 ? 2.152 13.727 14.266 1 96.44 215 LEU B C 1
ATOM 3701 O O . LEU B 1 215 ? 1.296 13.922 15.133 1 96.44 215 LEU B O 1
ATOM 3705 N N . GLU B 1 216 ? 1.96 12.945 13.234 1 95.75 216 GLU B N 1
ATOM 3706 C CA . GLU B 1 216 ? 0.684 12.258 13.055 1 95.75 216 GLU B CA 1
ATOM 3707 C C . GLU B 1 216 ? 0.756 10.82 13.562 1 95.75 216 GLU B C 1
ATOM 3709 O O . GLU B 1 216 ? -0.156 10.352 14.25 1 95.75 216 GLU B O 1
ATOM 3714 N N . ARG B 1 217 ? 1.807 10.148 13.172 1 96.31 217 ARG B N 1
ATOM 3715 C CA . ARG B 1 217 ? 1.9 8.734 13.523 1 96.31 217 ARG B CA 1
ATOM 3716 C C . ARG B 1 217 ? 3.355 8.297 13.656 1 96.31 217 ARG B C 1
ATOM 3718 O O . ARG B 1 217 ? 4.219 8.766 12.914 1 96.31 217 ARG B O 1
ATOM 3725 N N . VAL B 1 218 ? 3.609 7.422 14.578 1 98.5 218 VAL B N 1
ATOM 3726 C CA . VAL B 1 218 ? 4.809 6.59 14.641 1 98.5 218 VAL B CA 1
ATOM 3727 C C . VAL B 1 218 ? 4.41 5.117 14.68 1 98.5 218 VAL B C 1
ATOM 3729 O O . VAL B 1 218 ? 3.695 4.68 15.586 1 98.5 218 VAL B O 1
ATOM 3732 N N . LEU B 1 219 ? 4.984 4.332 13.703 1 97.88 219 LEU B N 1
ATOM 3733 C CA . LEU B 1 219 ? 4.461 2.984 13.508 1 97.88 219 LEU B CA 1
ATOM 3734 C C . LEU B 1 219 ? 5.598 1.974 13.383 1 97.88 219 LEU B C 1
ATOM 3736 O O . LEU B 1 219 ? 6.645 2.277 12.805 1 97.88 219 LEU B O 1
ATOM 3740 N N . GLU B 1 220 ? 5.375 0.772 13.922 1 97.75 220 GLU B N 1
ATOM 3741 C CA . GLU B 1 220 ? 6.031 -0.45 13.469 1 97.75 220 GLU B CA 1
ATOM 3742 C C . GLU B 1 220 ? 5.086 -1.312 12.633 1 97.75 220 GLU B C 1
ATOM 3744 O O . GLU B 1 220 ? 3.957 -1.579 13.055 1 97.75 220 GLU B O 1
ATOM 3749 N N . VAL B 1 221 ? 5.547 -1.702 11.539 1 97.5 221 VAL B N 1
ATOM 3750 C CA . VAL B 1 221 ? 4.723 -2.52 10.648 1 97.5 221 VAL B CA 1
ATOM 3751 C C . VAL B 1 221 ? 5.125 -3.988 10.781 1 97.5 221 VAL B C 1
ATOM 3753 O O . VAL B 1 221 ? 6.305 -4.328 10.672 1 97.5 221 VAL B O 1
ATOM 3756 N N . GLY B 1 222 ? 4.125 -4.84 11.062 1 96.5 222 GLY B N 1
ATOM 3757 C CA . GLY B 1 222 ? 4.352 -6.273 11.148 1 96.5 222 GLY B CA 1
ATOM 3758 C C . GLY B 1 222 ? 3.51 -7.078 10.18 1 96.5 222 GLY B C 1
ATOM 3759 O O . GLY B 1 222 ? 2.307 -6.84 10.047 1 96.5 222 GLY B O 1
ATOM 3760 N N . TRP B 1 223 ? 4.133 -7.941 9.406 1 97.06 223 TRP B N 1
ATOM 3761 C CA . TRP B 1 223 ? 3.479 -8.984 8.625 1 97.06 223 TRP B CA 1
ATOM 3762 C C . TRP B 1 223 ? 3.785 -10.367 9.195 1 97.06 223 TRP B C 1
ATOM 3764 O O . TRP B 1 223 ? 4.871 -10.906 8.977 1 97.06 223 TRP B O 1
ATOM 3774 N N . ARG B 1 224 ? 2.828 -10.891 9.961 1 96.81 224 ARG B N 1
ATOM 3775 C CA . ARG B 1 224 ? 2.984 -12.211 10.562 1 96.81 224 ARG B CA 1
ATOM 3776 C C . ARG B 1 224 ? 2.551 -13.305 9.602 1 96.81 224 ARG B C 1
ATOM 3778 O O . ARG B 1 224 ? 1.36 -13.453 9.305 1 96.81 224 ARG B O 1
ATOM 3785 N N . GLU B 1 225 ? 3.516 -14.125 9.219 1 97.25 225 GLU B N 1
ATOM 3786 C CA . GLU B 1 225 ? 3.268 -15.172 8.234 1 97.25 225 GLU B CA 1
ATOM 3787 C C . GLU B 1 225 ? 2.795 -16.453 8.906 1 97.25 225 GLU B C 1
ATOM 3789 O O . GLU B 1 225 ? 3.309 -16.844 9.961 1 97.25 225 GLU B O 1
ATOM 3794 N N . TRP B 1 226 ? 1.863 -17.125 8.289 1 97.62 226 TRP B N 1
ATOM 3795 C CA . TRP B 1 226 ? 1.354 -18.406 8.75 1 97.62 226 TRP B CA 1
ATOM 3796 C C . TRP B 1 226 ? 1.771 -19.531 7.797 1 97.62 226 TRP B C 1
ATOM 3798 O O . TRP B 1 226 ? 1.778 -19.344 6.578 1 97.62 226 TRP B O 1
ATOM 3808 N N . GLU B 1 227 ? 2.139 -20.594 8.336 1 96.25 227 GLU B N 1
ATOM 3809 C CA . GLU B 1 227 ? 2.26 -21.828 7.59 1 96.25 227 GLU B CA 1
ATOM 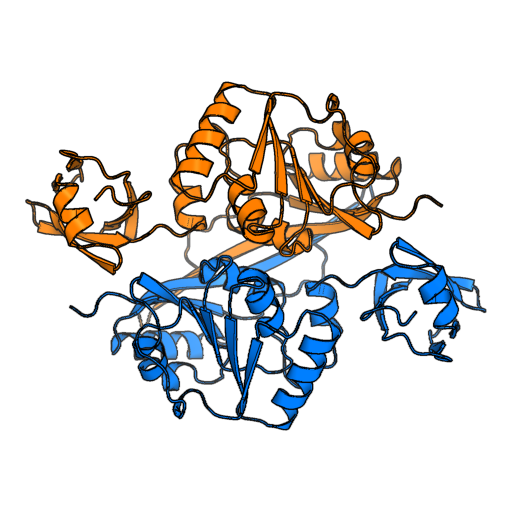3810 C C . GLU B 1 227 ? 0.949 -22.609 7.602 1 96.25 227 GLU B C 1
ATOM 3812 O O . GLU B 1 227 ? 0.448 -22.984 8.664 1 96.25 227 GLU B O 1
ATOM 3817 N N . VAL B 1 228 ? 0.392 -22.797 6.422 1 96.44 228 VAL B N 1
ATOM 3818 C CA . VAL B 1 228 ? -0.858 -23.547 6.297 1 96.44 228 VAL B CA 1
ATOM 3819 C C . VAL B 1 228 ? -0.671 -24.719 5.332 1 96.44 228 VAL B C 1
ATOM 3821 O O . VAL B 1 228 ? -0.492 -24.516 4.129 1 96.44 228 VAL B O 1
ATOM 3824 N N . ARG B 1 229 ? -0.632 -25.844 5.852 1 92.75 229 ARG B N 1
ATOM 3825 C CA . ARG B 1 229 ? -0.655 -27.156 5.199 1 92.75 229 ARG B CA 1
ATOM 3826 C C . ARG B 1 229 ? -1.624 -28.094 5.902 1 92.75 229 ARG B C 1
ATOM 3828 O O . ARG B 1 229 ? -1.308 -28.641 6.961 1 92.75 229 ARG B O 1
ATOM 3835 N N . LEU B 1 230 ? -2.672 -28.297 5.316 1 91.06 230 LEU B N 1
ATOM 3836 C CA . LEU B 1 230 ? -3.766 -28.969 6 1 91.06 230 LEU B CA 1
ATOM 3837 C C . LEU B 1 230 ? -3.328 -30.344 6.484 1 91.06 230 LEU B C 1
ATOM 3839 O O . LEU B 1 230 ? -2.688 -31.094 5.746 1 91.06 230 LEU B O 1
ATOM 3843 N N . PRO B 1 231 ? -3.578 -30.484 7.762 1 90.25 231 PRO B N 1
ATOM 3844 C CA . PRO B 1 231 ? -4.426 -29.719 8.664 1 90.25 231 PRO B CA 1
ATOM 3845 C C . PRO B 1 231 ? -3.631 -28.719 9.516 1 90.25 231 PRO B C 1
ATOM 3847 O O . PRO B 1 231 ? -4.168 -28.156 10.469 1 90.25 231 PRO B O 1
ATOM 3850 N N . VAL B 1 232 ? -2.412 -28.625 9.211 1 93.5 232 VAL B N 1
ATOM 3851 C CA . VAL B 1 232 ? -1.515 -27.781 10 1 93.5 232 VAL B CA 1
ATOM 3852 C C . VAL B 1 232 ? -1.774 -26.312 9.688 1 93.5 232 VAL B C 1
ATOM 3854 O O . VAL B 1 232 ? -1.904 -25.938 8.516 1 93.5 232 VAL B O 1
ATOM 3857 N N . ALA B 1 233 ? -1.908 -25.484 10.719 1 96.31 233 ALA B N 1
ATOM 3858 C CA . ALA B 1 233 ? -2.018 -24.047 10.586 1 96.31 233 ALA B CA 1
ATOM 3859 C C . ALA B 1 233 ? -1.482 -23.328 11.828 1 96.31 233 ALA B C 1
ATOM 3861 O O . ALA B 1 233 ? -2.08 -23.406 12.898 1 96.31 233 ALA B O 1
ATOM 3862 N N . HIS B 1 234 ? -0.387 -22.734 11.695 1 96.75 234 HIS B N 1
ATOM 3863 C CA . HIS B 1 234 ? 0.2 -21.969 12.789 1 96.75 234 HIS B CA 1
ATOM 3864 C C . HIS B 1 234 ? 1.135 -20.875 12.266 1 96.75 234 HIS B C 1
ATOM 3866 O O . HIS B 1 234 ? 1.605 -20.953 11.133 1 96.75 234 HIS B O 1
ATOM 3872 N N . PRO B 1 235 ? 1.371 -19.828 13.023 1 95.5 235 PRO B N 1
ATOM 3873 C CA . PRO B 1 235 ? 2.365 -18.844 12.594 1 95.5 235 PRO B CA 1
ATOM 3874 C C . PRO B 1 235 ? 3.74 -19.453 12.344 1 95.5 235 PRO B C 1
ATOM 3876 O O . PRO B 1 235 ? 4.148 -20.375 13.07 1 95.5 235 PRO B O 1
ATOM 3879 N N . ARG B 1 236 ? 4.363 -18.984 11.289 1 95.25 236 ARG B N 1
ATOM 3880 C CA . ARG B 1 236 ? 5.742 -19.422 11.086 1 95.25 236 ARG B CA 1
ATOM 3881 C C . ARG B 1 236 ? 6.598 -19.109 12.312 1 95.25 236 ARG B C 1
ATOM 3883 O O . ARG B 1 236 ? 6.457 -18.047 12.922 1 95.25 236 ARG B O 1
ATOM 3890 N N . PHE B 1 237 ? 7.457 -19.953 12.617 1 92.56 237 PHE B N 1
ATOM 3891 C CA . PHE B 1 237 ? 8.305 -19.781 13.797 1 92.56 237 PHE B CA 1
ATOM 3892 C C . PHE B 1 237 ? 9.242 -18.594 13.625 1 92.56 237 PHE B C 1
ATOM 3894 O O . PHE B 1 237 ? 9.367 -17.766 14.523 1 92.56 237 PHE B O 1
ATOM 3901 N N . GLN B 1 238 ? 9.883 -18.625 12.5 1 91.75 238 GLN B N 1
ATOM 3902 C CA . GLN B 1 238 ? 10.758 -17.5 12.195 1 91.75 238 GLN B CA 1
ATOM 3903 C C . GLN B 1 238 ? 10.008 -16.406 11.461 1 91.75 238 GLN B C 1
ATOM 3905 O O . GLN B 1 238 ? 9.328 -16.656 10.469 1 91.75 238 GLN B O 1
ATOM 3910 N N . GLN B 1 239 ? 10.031 -15.234 12.102 1 90.88 239 GLN B N 1
ATOM 3911 C CA . GLN B 1 239 ? 9.375 -14.055 11.531 1 90.88 239 GLN B CA 1
ATOM 3912 C C . GLN B 1 239 ? 10.367 -12.914 11.352 1 90.88 239 GLN B C 1
ATOM 3914 O O . GLN B 1 239 ? 11.359 -12.82 12.086 1 90.88 239 GLN B O 1
ATOM 3919 N N . VAL B 1 240 ? 10.102 -12.133 10.289 1 85.56 240 VAL B N 1
ATOM 3920 C CA . VAL B 1 240 ? 10.789 -10.852 10.266 1 85.56 240 VAL B CA 1
ATOM 3921 C C . VAL B 1 240 ? 10.242 -9.953 11.367 1 85.56 240 VAL B C 1
ATOM 3923 O O . VAL B 1 240 ? 9.047 -9.641 11.391 1 85.56 240 VAL B O 1
ATOM 3926 N N . GLY B 1 241 ? 11.047 -9.648 12.32 1 88 241 GLY B N 1
ATOM 3927 C CA . GLY B 1 241 ? 10.609 -8.828 13.438 1 88 241 GLY B CA 1
ATOM 3928 C C . GLY B 1 241 ? 10.641 -7.344 13.133 1 88 241 GLY B C 1
ATOM 3929 O O . GLY B 1 241 ? 10.086 -6.898 12.125 1 88 241 GLY B O 1
ATOM 3930 N N . HIS B 1 242 ? 11.297 -6.59 14.047 1 93.12 242 HIS B N 1
ATOM 3931 C CA . HIS B 1 242 ? 11.406 -5.148 13.852 1 93.12 242 HIS B CA 1
ATOM 3932 C C . HIS B 1 242 ? 12.344 -4.816 12.695 1 93.12 242 HIS B C 1
ATOM 3934 O O . HIS B 1 242 ? 13.484 -5.289 12.664 1 93.12 242 HIS B O 1
ATOM 3940 N N . THR B 1 243 ? 11.797 -4.066 11.789 1 94.62 243 THR B N 1
ATOM 3941 C CA . THR B 1 243 ? 12.609 -3.566 10.688 1 94.62 243 THR B CA 1
ATOM 3942 C C . THR B 1 243 ? 12.875 -2.072 10.852 1 94.62 243 THR B C 1
ATOM 3944 O O . THR B 1 243 ? 14.031 -1.634 10.797 1 94.62 243 THR B O 1
ATOM 3947 N N . ALA B 1 244 ? 11.859 -1.316 11.109 1 97.44 244 ALA B N 1
ATOM 3948 C CA . ALA B 1 244 ? 12.023 0.125 11.281 1 97.44 244 ALA B CA 1
ATOM 3949 C C . ALA B 1 244 ? 10.789 0.742 11.93 1 97.44 244 ALA B C 1
ATOM 3951 O O . ALA B 1 244 ? 9.781 0.061 12.133 1 97.44 244 ALA B O 1
ATOM 3952 N N . PHE B 1 245 ? 10.984 1.99 12.375 1 98.56 245 PHE B N 1
ATOM 3953 C CA . PHE B 1 245 ? 9.883 2.893 12.688 1 98.56 245 PHE B CA 1
ATOM 3954 C C . PHE B 1 245 ? 9.539 3.76 11.477 1 98.56 245 PHE B C 1
ATOM 3956 O O . PHE B 1 245 ? 10.43 4.246 10.781 1 98.56 245 PHE B O 1
ATOM 3963 N N . LEU B 1 246 ? 8.281 3.852 11.234 1 98.88 246 LEU B N 1
ATOM 3964 C CA . LEU B 1 246 ? 7.793 4.848 10.281 1 98.88 246 LEU B CA 1
ATOM 3965 C C . LEU B 1 246 ? 7.227 6.062 11.008 1 98.88 246 LEU B C 1
ATOM 3967 O O . LEU B 1 246 ? 6.336 5.926 11.852 1 98.88 246 LEU B O 1
ATOM 3971 N N . VAL B 1 247 ? 7.77 7.227 10.742 1 98.88 247 VAL B N 1
ATOM 3972 C CA . VAL B 1 247 ? 7.312 8.469 11.359 1 98.88 247 VAL B CA 1
ATOM 3973 C C . VAL B 1 247 ? 6.609 9.336 10.32 1 98.88 247 VAL B C 1
ATOM 3975 O O . VAL B 1 247 ? 7.219 9.742 9.328 1 98.88 247 VAL B O 1
ATOM 3978 N N . ALA B 1 248 ? 5.379 9.578 10.516 1 98.81 248 ALA B N 1
ATOM 3979 C CA . ALA B 1 248 ? 4.602 10.414 9.602 1 98.81 248 ALA B CA 1
ATOM 3980 C C . ALA B 1 248 ? 4.359 11.797 10.195 1 98.81 248 ALA B C 1
ATOM 3982 O O . ALA B 1 248 ? 3.76 11.93 11.266 1 98.81 248 ALA B O 1
ATOM 3983 N N . LEU B 1 249 ? 4.844 12.797 9.5 1 98.5 249 LEU B N 1
ATOM 3984 C CA . LEU B 1 249 ? 4.641 14.195 9.844 1 98.5 249 LEU B CA 1
ATOM 3985 C C . LEU B 1 249 ? 3.742 14.883 8.82 1 98.5 249 LEU B C 1
ATOM 3987 O O . LEU B 1 249 ? 3.883 14.656 7.613 1 98.5 249 LEU B O 1
ATOM 3991 N N . ARG B 1 250 ? 2.795 15.609 9.242 1 97.38 250 ARG B N 1
ATOM 3992 C CA . ARG B 1 250 ? 1.93 16.391 8.367 1 97.38 250 ARG B CA 1
ATOM 3993 C C . ARG B 1 250 ? 2.316 17.875 8.398 1 97.38 250 ARG B C 1
ATOM 3995 O O . ARG B 1 250 ? 2.514 18.453 9.469 1 97.38 250 ARG B O 1
ATOM 4002 N N . ARG B 1 251 ? 2.445 18.469 7.23 1 96.06 251 ARG B N 1
ATOM 4003 C CA . ARG B 1 251 ? 2.842 19.859 7.141 1 96.06 251 ARG B CA 1
ATOM 4004 C C . ARG B 1 251 ? 1.642 20.781 7.332 1 96.06 251 ARG B C 1
ATOM 4006 O O . ARG B 1 251 ? 0.628 20.641 6.645 1 96.06 251 ARG B O 1
ATOM 4013 N N . TRP B 1 252 ? 1.673 21.625 8.273 1 88.25 252 TRP B N 1
ATOM 4014 C CA . TRP B 1 252 ? 0.59 22.578 8.477 1 88.25 252 TRP B CA 1
ATOM 4015 C C . TRP B 1 252 ? 0.902 23.906 7.801 1 88.25 252 TRP B C 1
ATOM 4017 O O . TRP B 1 252 ? 2.047 24.156 7.418 1 88.25 252 TRP B O 1
ATOM 4027 N N . LYS B 1 253 ? -0.268 24.625 7.586 1 80.88 253 LYS B N 1
ATOM 4028 C CA . LYS B 1 253 ? -0.096 25.969 7.039 1 80.88 253 LYS B CA 1
ATOM 4029 C C . LYS B 1 253 ? 0.587 26.891 8.047 1 80.88 253 LYS B C 1
ATOM 4031 O O . LYS B 1 253 ? 0.331 26.797 9.25 1 80.88 253 LYS B O 1
ATOM 4036 N N . ALA B 1 254 ? 1.854 27.203 7.824 1 60.47 254 ALA B N 1
ATOM 4037 C CA . ALA B 1 254 ? 2.523 28.141 8.719 1 60.47 254 ALA B CA 1
ATOM 4038 C C . ALA B 1 254 ? 1.61 29.312 9.062 1 60.47 254 ALA B C 1
ATOM 4040 O O . ALA B 1 254 ? 0.875 29.812 8.203 1 60.47 254 ALA B O 1
ATOM 4041 N N . SER B 1 255 ? 1.018 29.281 10.391 1 49.41 255 SER B N 1
ATOM 4042 C CA . SER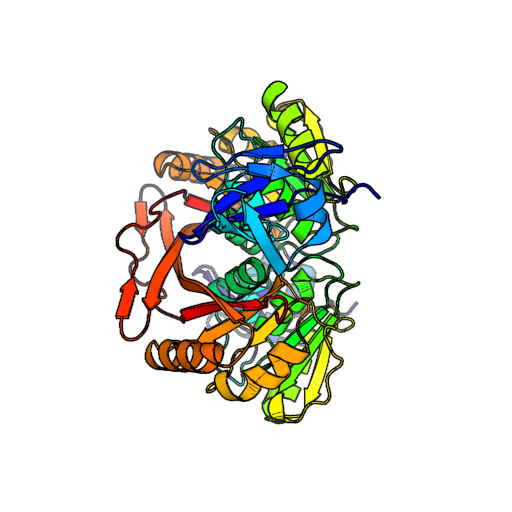 B 1 255 ? 0.31 30.484 10.82 1 49.41 255 SER B CA 1
ATOM 4043 C C . SER B 1 255 ? 1.135 31.734 10.539 1 49.41 255 SER B C 1
ATOM 4045 O O . SER B 1 255 ? 2.367 31.688 10.547 1 49.41 255 SER B O 1
#

Radius of gyration: 23.3 Å; Cα contacts (8 Å, |Δi|>4): 1203; chains: 2; bounding box: 56×64×56 Å

Organism: Thermus thermophilus (strain ATCC BAA-163 / DSM 7039 / HB27) (NCBI:txid262724)